Protein AF-0000000085041351 (afdb_homodimer)

Radius of gyration: 24.18 Å; Cα contacts (8 Å, |Δi|>4): 1328; chains: 2; bounding box: 59×73×58 Å

Nearest PDB structures (foldseek):
  3h41-assembly1_A  TM=7.941E-01  e=5.454E-16  Bacillus cereus ATCC 10987
  1z9z-assembly2_B  TM=6.903E-01  e=1.507E-02  Saccharomyces cerevisiae
  1k1z-assembly1_A  TM=6.028E-01  e=1.004E-02  Mus musculus
  3rnj-assembly1_A  TM=5.931E-01  e=1.195E-02  Homo sapiens
  2lnh-assembly1_B  TM=5.798E-01  e=5.090E-02  Homo sapiens

Secondary structure (DSSP, 8-state):
----------SS-EEEE--SSEEEEESSSSTTBPEEEEEETT-EEEEEEE-TTSSEEEEEESTT--EEEEEGGG--EE-HHHHHHHHHS-EEEEEEEEEEEEETTEEEEE-TT-EEESS-SSSS-SSS---EEEEEEETTS---HHHHHHHHHTTTTPBB-TT-EETTEE-HHHHHHHHHHHTT-----SHHHHTTSS-EE-GGG--TT-EEEEE-TT--EEEEEEEEETTEEEEEESEEEEEE--TTTTSTTT----SS-EEEEEE----/----------S--EEEE--SSEEEEESSSSTTBPEEEEEETT-EEEEEEE-TTSSEEEEEESTT--EEEEEGGG--EE-HHHHHHHHHS-EEEEEEEEEEEEETTEEEEE-TT-EEESS-SSTTTSSS---EEEEEEETTS---HHHHHHHHHTTTTPBB-TT-EETTEE-HHHHHHHHHHHTT-----SHHHHTTSS-EE-GGG--TT-EEEEE-TT--EEEEEEEEETTEEEEEESEEEEEE--TTTTSTTT----SS-EEEEEE----

Sequence (542 aa):
MQNETFKEWHSNPTFGICRLSLLSVYEKPVSDAGLSTQILFGELYEVVVVSDDGQWLKIEGLEFIGSGWILASQHHPLTKEAFEFFAKSPRQIVSQGIGEIKLKDATMFLLPGSQLHAGQNEIFEWEDSIKFKGNSRPFEKKANRQEIKKIGLSFLHAPYLSGGRSIFGLNGSSWINLLFKIGGIVFPNELGSLGHIEGTQDVSEIDVGDVIIFGTQSGMPFQVGLFIGEGTLLWVKEKVKFGAFDPEKWSITNNRLKNSVQLLTVKKLVGMQNETFKEWHSNPTFGICRLSLLSVYEKPVSDAGLSTQILFGELYEVVVVSDDGQWLKIEGLEFIGSGWILASQHHPLTKEAFEFFAKSPRQIVSQGIGEIKLKDATMFLLPGSQLHAGQNEIFEWEDSIKFKGNSRPFEKKANRQEIKKIGLSFLHAPYLSGGRSIFGLNGSSWINLLFKIGGIVFPNELGSLGHIEGTQDVSEIDVGDVIIFGTQSGMPFQVGLFIGEGTLLWVKEKVKFGAFDPEKWSITNNRLKNSVQLLTVKKLVG

Structure (mmCIF, N/CA/C/O backbone):
data_AF-0000000085041351-model_v1
#
loop_
_entity.id
_entity.type
_entity.pdbx_description
1 polymer 'NlpC/P60 domain-containing protein'
#
loop_
_atom_site.group_PDB
_atom_site.id
_atom_site.type_symbol
_atom_site.label_atom_id
_atom_site.label_alt_id
_atom_site.label_comp_id
_atom_site.label_asym_id
_atom_site.label_entity_id
_atom_site.label_seq_id
_atom_site.pdbx_PDB_ins_code
_atom_site.Cartn_x
_atom_site.Cartn_y
_atom_site.Cartn_z
_atom_site.occupancy
_atom_site.B_iso_or_equiv
_atom_site.auth_seq_id
_atom_site.auth_comp_id
_atom_site.auth_asym_id
_atom_site.auth_atom_id
_atom_site.pdbx_PDB_model_num
ATOM 1 N N . MET A 1 1 ? -13.711 -17.266 34.25 1 19.33 1 MET A N 1
ATOM 2 C CA . MET A 1 1 ? -13.875 -17.531 32.844 1 19.33 1 MET A CA 1
ATOM 3 C C . MET A 1 1 ? -14.898 -16.594 32.219 1 19.33 1 MET A C 1
ATOM 5 O O . MET A 1 1 ? -16.109 -16.797 32.375 1 19.33 1 MET A O 1
ATOM 9 N N . GLN A 1 2 ? -14.758 -15.305 32.219 1 23.56 2 GLN A N 1
ATOM 10 C CA . GLN A 1 2 ? -15.859 -14.359 32.062 1 23.56 2 GLN A CA 1
ATOM 11 C C . GLN A 1 2 ? -16.547 -14.523 30.719 1 23.56 2 GLN A C 1
ATOM 13 O O . GLN A 1 2 ? -15.875 -14.664 29.688 1 23.56 2 GLN A O 1
ATOM 18 N N . ASN A 1 3 ? -17.703 -14.977 30.594 1 25.69 3 ASN A N 1
ATOM 19 C CA . ASN A 1 3 ? -18.609 -15.289 29.484 1 25.69 3 ASN A CA 1
ATOM 20 C C . ASN A 1 3 ? -18.812 -14.086 28.578 1 25.69 3 ASN A C 1
ATOM 22 O O . ASN A 1 3 ? -19.547 -13.156 28.922 1 25.69 3 ASN A O 1
ATOM 26 N N . GLU A 1 4 ? -17.766 -13.469 28.156 1 29.33 4 GLU A N 1
ATOM 27 C CA . GLU A 1 4 ? -17.953 -12.227 27.391 1 29.33 4 GLU A CA 1
ATOM 28 C C . GLU A 1 4 ? -18.984 -12.398 26.281 1 29.33 4 GLU A C 1
ATOM 30 O O . GLU A 1 4 ? -18.828 -13.25 25.406 1 29.33 4 GLU A O 1
ATOM 35 N N . THR A 1 5 ? -20.172 -12.242 26.547 1 28.5 5 THR A N 1
ATOM 36 C CA . THR A 1 5 ? -21.359 -12.266 25.703 1 28.5 5 THR A CA 1
ATOM 37 C C . THR A 1 5 ? -21.141 -11.422 24.438 1 28.5 5 THR A C 1
ATOM 39 O O . THR A 1 5 ? -21.062 -10.195 24.516 1 28.5 5 THR A O 1
ATOM 42 N N . PHE A 1 6 ? -20.281 -11.82 23.594 1 32.81 6 PHE A N 1
ATOM 43 C CA . PHE A 1 6 ? -20.281 -11.141 22.297 1 32.81 6 PHE A CA 1
ATOM 44 C C . PHE A 1 6 ? -21.703 -10.945 21.797 1 32.81 6 PHE A C 1
ATOM 46 O O . PHE A 1 6 ? -22.531 -11.867 21.875 1 32.81 6 PHE A O 1
ATOM 53 N N . LYS A 1 7 ? -22.312 -9.781 21.938 1 33.16 7 LYS A N 1
ATOM 54 C CA . LYS A 1 7 ? -23.594 -9.586 21.25 1 33.16 7 LYS A CA 1
ATOM 55 C C . LYS A 1 7 ? -23.688 -10.477 20.016 1 33.16 7 LYS A C 1
ATOM 57 O O . LYS A 1 7 ? -22.781 -10.484 19.188 1 33.16 7 LYS A O 1
ATOM 62 N N . GLU A 1 8 ? -24.375 -11.508 19.938 1 33.62 8 GLU A N 1
ATOM 63 C CA . GLU A 1 8 ? -24.812 -12.406 18.859 1 33.62 8 GLU A CA 1
ATOM 64 C C . GLU A 1 8 ? -24.938 -11.664 17.547 1 33.62 8 GLU A C 1
ATOM 66 O O . GLU A 1 8 ? -25.078 -10.438 17.516 1 33.62 8 GLU A O 1
ATOM 71 N N . TRP A 1 9 ? -24.703 -12.398 16.328 1 37.12 9 TRP A N 1
ATOM 72 C CA . TRP A 1 9 ? -24.969 -12.352 14.891 1 37.12 9 TRP A CA 1
ATOM 73 C C . TRP A 1 9 ? -26.312 -11.672 14.609 1 37.12 9 TRP A C 1
ATOM 75 O O . TRP A 1 9 ? -27.359 -12.164 15.039 1 37.12 9 TRP A O 1
ATOM 85 N N . HIS A 1 10 ? -26.562 -10.633 14.867 1 38.31 10 HIS A N 1
ATOM 86 C CA . HIS A 1 10 ? -27.734 -10.203 14.109 1 38.31 10 HIS A CA 1
ATOM 87 C C . HIS A 1 10 ? -27.766 -10.852 12.734 1 38.31 10 HIS A C 1
ATOM 89 O O . HIS A 1 10 ? -26.734 -11.039 12.102 1 38.31 10 HIS A O 1
ATOM 95 N N . SER A 1 11 ? -28.703 -11.703 12.328 1 40.84 11 SER A N 1
ATOM 96 C CA . SER A 1 11 ? -29.172 -12.586 11.266 1 40.84 11 SER A CA 1
ATOM 97 C C . SER A 1 11 ? -28.781 -12.062 9.891 1 40.84 11 SER A C 1
ATOM 99 O O . SER A 1 11 ? -28.656 -12.836 8.938 1 40.84 11 SER A O 1
ATOM 101 N N . ASN A 1 12 ? -29.078 -10.875 9.398 1 49.56 12 ASN A N 1
ATOM 102 C CA . ASN A 1 12 ? -29 -10.625 7.961 1 49.56 12 ASN A CA 1
ATOM 103 C C . ASN A 1 12 ? -27.578 -10.281 7.531 1 49.56 12 ASN A C 1
ATOM 105 O O . ASN A 1 12 ? -27.016 -9.297 7.988 1 49.56 12 ASN A O 1
ATOM 109 N N . PRO A 1 13 ? -26.781 -11.266 7.137 1 60.12 13 PRO A N 1
ATOM 110 C CA . PRO A 1 13 ? -25.438 -10.984 6.617 1 60.12 13 PRO A CA 1
ATOM 111 C C . PRO A 1 13 ? -25.375 -9.656 5.863 1 60.12 13 PRO A C 1
ATOM 113 O O . PRO A 1 13 ? -26.297 -9.312 5.125 1 60.12 13 PRO A O 1
ATOM 116 N N . THR A 1 14 ? -24.578 -8.648 6.355 1 87.06 14 THR A N 1
ATOM 117 C CA . THR A 1 14 ? -24.344 -7.457 5.551 1 87.06 14 THR A CA 1
ATOM 118 C C . THR A 1 14 ? -23.234 -7.703 4.531 1 87.06 14 THR A C 1
ATOM 120 O O . THR A 1 14 ? -22.344 -8.531 4.754 1 87.06 14 THR A O 1
ATOM 123 N N . PHE A 1 15 ? -23.5 -7.402 3.33 1 96.25 15 PHE A N 1
ATOM 124 C CA . PHE A 1 15 ? -22.641 -7.52 2.16 1 96.25 15 PHE A CA 1
ATOM 125 C C . PHE A 1 15 ? -21.922 -6.203 1.88 1 96.25 15 PHE A C 1
ATOM 127 O O . PHE A 1 15 ? -22.422 -5.133 2.236 1 96.25 15 PHE A O 1
ATOM 134 N N . GLY A 1 16 ? -20.688 -6.418 1.438 1 96.38 16 GLY A N 1
ATOM 135 C CA . GLY A 1 16 ? -19.938 -5.207 1.138 1 96.38 16 GLY A CA 1
ATOM 136 C C . GLY A 1 16 ? -19.125 -5.309 -0.132 1 96.38 16 GLY A C 1
ATOM 137 O O . GLY A 1 16 ? -18.922 -6.402 -0.659 1 96.38 16 GLY A O 1
ATOM 138 N N . ILE A 1 17 ? -18.766 -4.176 -0.676 1 96.31 17 ILE A N 1
ATOM 139 C CA . ILE A 1 17 ? -17.859 -4.012 -1.801 1 96.31 17 ILE A CA 1
ATOM 140 C C . ILE A 1 17 ? -16.766 -2.994 -1.444 1 96.31 17 ILE A C 1
ATOM 142 O O . ILE A 1 17 ? -17.031 -2.021 -0.735 1 96.31 17 ILE A O 1
ATOM 146 N N . CYS A 1 18 ? -15.594 -3.264 -1.845 1 96.56 18 CYS A N 1
ATOM 147 C CA . CYS A 1 18 ? -14.523 -2.314 -1.563 1 96.56 18 CYS A CA 1
ATOM 148 C C . CYS A 1 18 ? -14.562 -1.14 -2.533 1 96.56 18 CYS A C 1
ATOM 150 O O . CYS A 1 18 ? -14.422 -1.323 -3.744 1 96.56 18 CYS A O 1
ATOM 152 N N . ARG A 1 19 ? -14.672 0.044 -2.01 1 92.88 19 ARG A N 1
ATOM 153 C CA . ARG A 1 19 ? -14.68 1.258 -2.82 1 92.88 19 ARG A CA 1
ATOM 154 C C . ARG A 1 19 ? -13.492 2.15 -2.475 1 92.88 19 ARG A C 1
ATOM 156 O O . ARG A 1 19 ? -13.516 3.355 -2.727 1 92.88 19 ARG A O 1
ATOM 163 N N . LEU A 1 20 ? -12.523 1.606 -1.874 1 94.62 20 LEU A N 1
ATOM 164 C CA . LEU A 1 20 ? -11.203 2.188 -1.669 1 94.62 20 LEU A CA 1
ATOM 165 C C . LEU A 1 20 ? -10.18 1.554 -2.604 1 94.62 20 LEU A C 1
ATOM 167 O O . LEU A 1 20 ? -10.398 0.456 -3.121 1 94.62 20 LEU A O 1
ATOM 171 N N . SER A 1 21 ? -9.102 2.291 -2.844 1 96 21 SER A N 1
ATOM 172 C CA . SER A 1 21 ? -8.055 1.699 -3.67 1 96 21 SER A CA 1
ATOM 173 C C . SER A 1 21 ? -7.543 0.397 -3.062 1 96 21 SER A C 1
ATOM 175 O O . SER A 1 21 ? -7.227 -0.547 -3.787 1 96 21 SER A O 1
ATOM 177 N 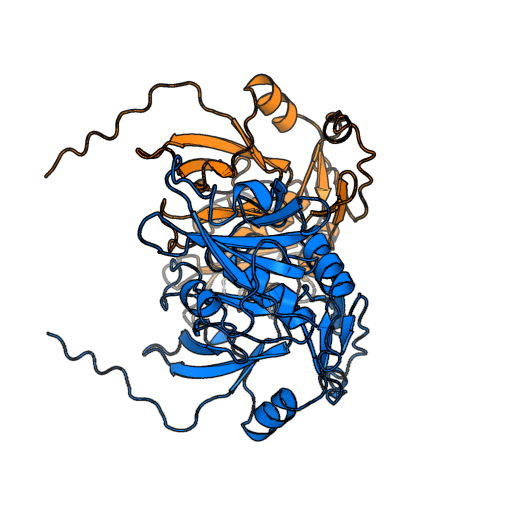N . LEU A 1 22 ? -7.438 0.391 -1.791 1 97.94 22 LEU A N 1
ATOM 178 C CA . LEU A 1 22 ? -6.906 -0.722 -1.011 1 97.94 22 LEU A CA 1
ATOM 179 C C . LEU A 1 22 ? -7.469 -0.71 0.406 1 97.94 22 LEU A C 1
ATOM 181 O O . LEU A 1 22 ? -7.383 0.302 1.104 1 97.94 22 LEU A O 1
ATOM 185 N N . LEU A 1 23 ? -8.102 -1.786 0.775 1 97.75 23 LEU A N 1
ATOM 186 C CA . LEU A 1 23 ? -8.672 -1.919 2.111 1 97.75 23 LEU A CA 1
ATOM 187 C C . LEU A 1 23 ? -7.883 -2.934 2.938 1 97.75 23 LEU A C 1
ATOM 189 O O . LEU A 1 23 ? -7.793 -4.105 2.564 1 97.75 23 LEU A O 1
ATOM 193 N N . SER A 1 24 ? -7.32 -2.492 4.035 1 97.19 24 SER A N 1
ATOM 194 C CA . SER A 1 24 ? -6.555 -3.369 4.914 1 97.19 24 SER A CA 1
ATOM 195 C C . SER A 1 24 ? -7.473 -4.211 5.797 1 97.19 24 SER A C 1
ATOM 197 O O . SER A 1 24 ? -8.438 -3.697 6.363 1 97.19 24 SER A O 1
ATOM 199 N N . VAL A 1 25 ? -7.195 -5.48 5.871 1 97.81 25 VAL A N 1
ATOM 200 C CA . VAL A 1 25 ? -7.918 -6.43 6.711 1 97.81 25 VAL A CA 1
ATOM 201 C C . VAL A 1 25 ? -6.996 -6.949 7.812 1 97.81 25 VAL A C 1
ATOM 203 O O . VAL A 1 25 ? -5.938 -7.512 7.531 1 97.81 25 VAL A O 1
ATOM 206 N N . TYR A 1 26 ? -7.461 -6.797 9.023 1 97.62 26 TYR A N 1
ATOM 207 C CA . TYR A 1 26 ? -6.57 -7.043 10.148 1 97.62 26 TYR A CA 1
ATOM 208 C C . TYR A 1 26 ? -6.852 -8.398 10.781 1 97.62 26 TYR A C 1
ATOM 210 O O . TYR A 1 26 ? -7.973 -8.914 10.703 1 97.62 26 TYR A O 1
ATOM 218 N N . GLU A 1 27 ? -5.824 -8.984 11.445 1 97.31 27 GLU A N 1
ATOM 219 C CA . GLU A 1 27 ? -5.941 -10.273 12.133 1 97.31 27 GLU A CA 1
ATOM 220 C C . GLU A 1 27 ? -6.844 -10.164 13.352 1 97.31 27 GLU A C 1
ATOM 222 O O . GLU A 1 27 ? -7.504 -11.133 13.734 1 97.31 27 GLU A O 1
ATOM 227 N N . LYS A 1 28 ? -6.805 -9.031 14.008 1 97.12 28 LYS A N 1
ATOM 228 C CA . LYS A 1 28 ? -7.582 -8.742 15.203 1 97.12 28 LYS A CA 1
ATOM 229 C C . LYS A 1 28 ? -8.227 -7.359 15.125 1 97.12 28 LYS A C 1
ATOM 231 O O . LYS A 1 28 ? -7.75 -6.492 14.383 1 97.12 28 LYS A O 1
ATOM 236 N N . PRO A 1 29 ? -9.281 -7.195 15.828 1 96.5 29 PRO A N 1
ATOM 237 C CA . PRO A 1 29 ? -9.984 -5.914 15.781 1 96.5 29 PRO A CA 1
ATOM 238 C C . PRO A 1 29 ? -9.344 -4.859 16.688 1 96.5 29 PRO A C 1
ATOM 240 O O . PRO A 1 29 ? -10.016 -4.312 17.562 1 96.5 29 PRO A O 1
ATOM 243 N N . VAL A 1 30 ? -8.039 -4.629 16.453 1 93.69 30 VAL A N 1
ATOM 244 C CA . VAL A 1 30 ? -7.293 -3.617 17.188 1 93.69 30 VAL A CA 1
ATOM 245 C C . VAL A 1 30 ? -6.355 -2.877 16.234 1 93.69 30 VAL A C 1
ATOM 247 O O . VAL A 1 30 ? -5.965 -3.412 15.195 1 93.69 30 VAL A O 1
ATOM 250 N N . SER A 1 31 ? -5.996 -1.685 16.609 1 84.25 31 SER A N 1
ATOM 251 C CA . SER A 1 31 ? -5.258 -0.784 15.734 1 84.25 31 SER A CA 1
ATOM 252 C C . SER A 1 31 ? -3.84 -1.289 15.492 1 84.25 31 SER A C 1
ATOM 254 O O . SER A 1 31 ? -3.229 -0.973 14.469 1 84.25 31 SER A O 1
ATOM 256 N N . ASP A 1 32 ? -3.252 -2.041 16.312 1 88.81 32 ASP A N 1
ATOM 257 C CA . ASP A 1 32 ? -1.861 -2.457 16.172 1 88.81 32 ASP A CA 1
ATOM 258 C C . ASP A 1 32 ? -1.767 -3.904 15.695 1 88.81 32 ASP A C 1
ATOM 260 O O . ASP A 1 32 ? -0.707 -4.527 15.789 1 88.81 32 ASP A O 1
ATOM 264 N N . ALA A 1 33 ? -2.842 -4.434 15.18 1 94.69 33 ALA A N 1
ATOM 265 C CA . ALA A 1 33 ? -2.852 -5.793 14.648 1 94.69 33 ALA A CA 1
ATOM 266 C C . ALA A 1 33 ? -2.195 -5.844 13.266 1 94.69 33 ALA A C 1
ATOM 268 O O . ALA A 1 33 ? -2.246 -4.871 12.516 1 94.69 33 ALA A O 1
ATOM 269 N N . GLY A 1 34 ? -1.558 -7.004 13.039 1 96 34 GLY A N 1
ATOM 270 C CA . GLY A 1 34 ? -1.038 -7.242 11.703 1 96 34 GLY A CA 1
ATOM 271 C C . GLY A 1 34 ? -2.127 -7.441 10.664 1 96 34 GLY A C 1
ATOM 272 O O . GLY A 1 34 ? -3.303 -7.574 11.016 1 96 34 GLY A O 1
ATOM 273 N N . LEU A 1 35 ? -1.731 -7.438 9.43 1 96.19 35 LEU A N 1
ATOM 274 C CA . LEU A 1 35 ? -2.646 -7.664 8.312 1 96.19 35 LEU A CA 1
ATOM 275 C C . LEU A 1 35 ? -2.932 -9.148 8.133 1 96.19 35 LEU A C 1
ATOM 277 O O . LEU A 1 35 ? -2.025 -9.977 8.25 1 96.19 35 LEU A O 1
ATOM 281 N N . SER A 1 36 ? -4.172 -9.469 7.922 1 96.31 36 SER A N 1
ATOM 282 C CA . SER A 1 36 ? -4.547 -10.805 7.488 1 96.31 36 SER A CA 1
ATOM 283 C C . SER A 1 36 ? -4.566 -10.914 5.969 1 96.31 36 SER A C 1
ATOM 285 O O . SER A 1 36 ? -4.156 -11.93 5.406 1 96.31 36 SER A O 1
ATOM 287 N N . THR A 1 37 ? -5.016 -9.938 5.352 1 96.88 37 THR A N 1
ATOM 288 C CA . THR A 1 37 ? -5.086 -9.797 3.9 1 96.88 37 THR A CA 1
ATOM 289 C C . THR A 1 37 ? -5.402 -8.359 3.512 1 96.88 37 THR A C 1
ATOM 291 O O . THR A 1 37 ? -5.375 -7.461 4.355 1 96.88 37 THR A O 1
ATOM 294 N N . GLN A 1 38 ? -5.633 -8.094 2.279 1 97.81 38 GLN A N 1
ATOM 295 C CA . GLN A 1 38 ? -6.105 -6.816 1.765 1 97.81 38 GLN A CA 1
ATOM 296 C C . GLN A 1 38 ? -7.133 -7.012 0.653 1 97.81 38 GLN A C 1
ATOM 298 O O . GLN A 1 38 ? -7.098 -8.016 -0.061 1 97.81 38 GLN A O 1
ATOM 303 N N . ILE A 1 39 ? -8.047 -6.082 0.596 1 98.19 39 ILE A N 1
ATOM 304 C CA . ILE A 1 39 ? -9.109 -6.133 -0.403 1 98.19 39 ILE A CA 1
ATOM 305 C C . ILE A 1 39 ? -8.93 -4.988 -1.399 1 98.19 39 ILE A C 1
ATOM 307 O O . ILE A 1 39 ? -8.719 -3.84 -1.004 1 98.19 39 ILE A O 1
ATOM 311 N N . LEU A 1 40 ? -8.945 -5.348 -2.668 1 98 40 LEU A N 1
ATOM 312 C CA . LEU A 1 40 ? -8.75 -4.371 -3.732 1 98 40 LEU A CA 1
ATOM 313 C C . LEU A 1 40 ? -10.086 -3.805 -4.199 1 98 40 LEU A C 1
ATOM 315 O O . LEU A 1 40 ? -11.133 -4.398 -3.955 1 98 40 LEU A O 1
ATOM 319 N N . PHE A 1 41 ? -10.016 -2.637 -4.852 1 96.19 41 PHE A N 1
ATOM 320 C CA . PHE A 1 41 ? -11.203 -1.95 -5.355 1 96.19 41 PHE A CA 1
ATOM 321 C C . PHE A 1 41 ? -12.094 -2.91 -6.133 1 96.19 41 PHE A C 1
ATOM 323 O O . PHE A 1 41 ? -11.617 -3.637 -7.008 1 96.19 41 PHE A O 1
ATOM 330 N N . GLY A 1 42 ? -13.398 -2.957 -5.832 1 95.62 42 GLY A N 1
ATOM 331 C CA . GLY A 1 42 ? -14.383 -3.723 -6.578 1 95.62 42 GLY A CA 1
ATOM 332 C C . GLY A 1 42 ? -14.57 -5.129 -6.047 1 95.62 42 GLY A C 1
ATOM 333 O O . GLY A 1 42 ? -15.492 -5.84 -6.461 1 95.62 42 GLY A O 1
ATOM 334 N N . GLU A 1 43 ? -13.703 -5.586 -5.188 1 97.25 43 GLU A N 1
ATOM 335 C CA . GLU A 1 43 ? -13.836 -6.934 -4.637 1 97.25 43 GLU A CA 1
ATOM 336 C C . GLU A 1 43 ? -14.93 -6.996 -3.582 1 97.25 43 GLU A C 1
ATOM 338 O O . GLU A 1 43 ? -15.227 -5.996 -2.92 1 97.25 43 GLU A O 1
ATOM 343 N N . LEU A 1 44 ? -15.523 -8.102 -3.438 1 97.31 44 LEU A N 1
ATOM 344 C CA . LEU A 1 44 ? -16.719 -8.289 -2.619 1 97.31 44 LEU A CA 1
ATOM 345 C C . LEU A 1 44 ? -16.391 -9.086 -1.361 1 97.31 44 LEU A C 1
ATOM 347 O O . LEU A 1 44 ? -15.477 -9.914 -1.364 1 97.31 44 LEU A O 1
ATOM 351 N N . TYR A 1 45 ? -17.125 -8.836 -0.343 1 97.88 45 TYR A N 1
ATOM 352 C CA . TYR A 1 45 ? -16.969 -9.57 0.904 1 97.88 45 TYR A CA 1
ATOM 353 C C . TYR A 1 45 ? -18.281 -9.625 1.674 1 97.88 45 TYR A C 1
ATOM 355 O O . TYR A 1 45 ? -19.203 -8.844 1.408 1 97.88 45 TYR A O 1
ATOM 363 N N . GLU A 1 46 ? -18.375 -10.555 2.564 1 97.75 46 GLU A N 1
ATOM 364 C CA . GLU A 1 46 ? -19.484 -10.672 3.5 1 97.75 46 GLU A CA 1
ATOM 365 C C . GLU A 1 46 ? -19.062 -10.289 4.914 1 97.75 46 GLU A C 1
ATOM 367 O O . GLU A 1 46 ? -17.953 -10.594 5.34 1 97.75 46 GLU A O 1
ATOM 372 N N . VAL A 1 47 ? -19.922 -9.578 5.555 1 97.75 47 VAL A N 1
ATOM 373 C CA . VAL A 1 47 ? -19.703 -9.281 6.965 1 97.75 47 VAL A CA 1
ATOM 374 C C . VAL A 1 47 ? -20.297 -10.391 7.828 1 97.75 47 VAL A C 1
ATOM 376 O O . VAL A 1 47 ? -21.484 -10.695 7.734 1 97.75 47 VAL A O 1
ATOM 379 N N . VAL A 1 48 ? -19.484 -10.938 8.766 1 96.56 48 VAL A N 1
ATOM 380 C CA . VAL A 1 48 ? -19.953 -12.125 9.492 1 96.56 48 VAL A CA 1
ATOM 381 C C . VAL A 1 48 ? -20.062 -11.812 10.984 1 96.56 48 VAL A C 1
ATOM 383 O O . VAL A 1 48 ? -20.812 -12.469 11.711 1 96.56 48 VAL A O 1
ATOM 386 N N . VAL A 1 49 ? -19.266 -10.883 11.477 1 95.69 49 VAL A N 1
ATOM 387 C CA . VAL A 1 49 ? -19.297 -10.492 12.883 1 95.69 49 VAL A CA 1
ATOM 388 C C . VAL A 1 49 ? -19.172 -8.969 13 1 95.69 49 VAL A C 1
ATOM 390 O O . VAL A 1 49 ? -18.453 -8.344 12.227 1 95.69 49 VAL A O 1
ATOM 393 N N . VAL A 1 50 ? -19.875 -8.367 13.875 1 95.56 50 VAL A N 1
ATOM 394 C CA . VAL A 1 50 ? -19.672 -6.988 14.305 1 95.56 50 VAL A CA 1
ATOM 395 C C . VAL A 1 50 ? -19.109 -6.965 15.727 1 95.56 50 VAL A C 1
ATOM 397 O O . VAL A 1 50 ? -19.625 -7.66 16.609 1 95.56 50 VAL A O 1
ATOM 400 N N . SER A 1 51 ? -18.078 -6.219 15.859 1 95.38 51 SER A N 1
ATOM 401 C CA . SER A 1 51 ? -17.5 -6.129 17.203 1 95.38 51 SER A CA 1
ATOM 402 C C . SER A 1 51 ? -18.484 -5.496 18.172 1 95.38 51 SER A C 1
ATOM 404 O O . SER A 1 51 ? -19.406 -4.789 17.766 1 95.38 51 SER A O 1
ATOM 406 N N . ASP A 1 52 ? -18.234 -5.695 19.469 1 94.19 52 ASP A N 1
ATOM 407 C CA . ASP A 1 52 ? -19.141 -5.211 20.516 1 94.19 52 ASP A CA 1
ATOM 408 C C . ASP A 1 52 ? -19.281 -3.693 20.453 1 94.19 52 ASP A C 1
ATOM 410 O O . ASP A 1 52 ? -20.375 -3.156 20.641 1 94.19 52 ASP A O 1
ATOM 414 N N . ASP A 1 53 ? -18.203 -3.021 20.203 1 93.38 53 ASP A N 1
ATOM 415 C CA . ASP A 1 53 ? -18.219 -1.562 20.203 1 93.38 53 ASP A CA 1
ATOM 416 C C . ASP A 1 53 ? -18.656 -1.018 18.844 1 93.38 53 ASP A C 1
ATOM 418 O O . ASP A 1 53 ? -18.75 0.198 18.656 1 93.38 53 ASP A O 1
ATOM 422 N N . GLY A 1 54 ? -18.859 -1.873 17.906 1 94 54 GLY A N 1
ATOM 423 C CA . GLY A 1 54 ? -19.359 -1.491 16.594 1 94 54 GLY A CA 1
ATOM 424 C C . GLY A 1 54 ? -18.312 -0.86 15.703 1 94 54 GLY A C 1
ATOM 425 O O . GLY A 1 54 ? -18.609 -0.411 14.594 1 94 54 GLY A O 1
ATOM 426 N N . GLN A 1 55 ? -17.094 -0.886 16.125 1 94.81 55 GLN A N 1
ATOM 427 C CA . GLN A 1 55 ? -16.031 -0.17 15.406 1 94.81 55 GLN A CA 1
ATOM 428 C C . GLN A 1 55 ? -15.367 -1.068 14.367 1 94.81 55 GLN A C 1
ATOM 430 O O . GLN A 1 55 ? -14.648 -0.584 13.492 1 94.81 55 GLN A O 1
ATOM 435 N N . TRP A 1 56 ? -15.617 -2.391 14.562 1 96.81 56 TRP A N 1
ATOM 436 C CA . TRP A 1 56 ? -14.945 -3.348 13.688 1 96.81 56 TRP A CA 1
ATOM 437 C C . TRP A 1 56 ? -15.938 -4.344 13.109 1 96.81 56 TRP A C 1
ATOM 439 O O . TRP A 1 56 ? -16.938 -4.68 13.742 1 96.81 56 TRP A O 1
ATOM 449 N N . LEU A 1 57 ? -15.648 -4.785 11.898 1 97.69 57 LEU A N 1
ATOM 450 C CA . LEU A 1 57 ? -16.406 -5.832 11.219 1 97.69 57 LEU A CA 1
ATOM 451 C C . LEU A 1 57 ? -15.484 -6.988 10.82 1 97.69 57 LEU A C 1
ATOM 453 O O . LEU A 1 57 ? -14.43 -6.766 10.227 1 97.69 57 LEU A O 1
ATOM 457 N N . LYS A 1 58 ? -15.82 -8.148 11.18 1 98.12 58 LYS A N 1
ATOM 458 C CA . LYS A 1 58 ? -15.148 -9.312 10.602 1 98.12 58 LYS A CA 1
ATOM 459 C C . LYS A 1 58 ? -15.734 -9.672 9.242 1 98.12 58 LYS A C 1
ATOM 461 O O . LYS A 1 58 ? -16.953 -9.828 9.109 1 98.12 58 LYS A O 1
ATOM 466 N N . ILE A 1 59 ? -14.875 -9.812 8.281 1 98.12 59 ILE A N 1
ATOM 467 C CA . ILE A 1 59 ? -15.383 -10.055 6.934 1 98.12 59 ILE A CA 1
ATOM 468 C C . ILE A 1 59 ? -14.781 -11.336 6.375 1 98.12 59 ILE A C 1
ATOM 470 O O . ILE A 1 59 ? -13.742 -11.805 6.855 1 98.12 59 ILE A O 1
ATOM 474 N N . GLU A 1 60 ? -15.438 -11.922 5.453 1 97.38 60 GLU A N 1
ATOM 475 C CA . GLU A 1 60 ? -14.969 -13 4.59 1 97.38 60 GLU A CA 1
ATOM 476 C C . GLU A 1 60 ? -15.016 -12.594 3.121 1 97.38 60 GLU A C 1
ATOM 478 O O . GLU A 1 60 ? -16.094 -12.398 2.561 1 97.38 60 GLU A O 1
ATOM 483 N N . GLY A 1 61 ? -13.867 -12.5 2.561 1 96.94 61 GLY A N 1
ATOM 484 C CA . GLY A 1 61 ? -13.805 -12.109 1.16 1 96.94 61 GLY A CA 1
ATOM 485 C C . GLY A 1 61 ? -14.281 -13.195 0.214 1 96.94 61 GLY A C 1
ATOM 486 O O . GLY A 1 61 ? -14.133 -14.391 0.504 1 96.94 61 GLY A O 1
ATOM 487 N N . LEU A 1 62 ? -14.766 -12.789 -0.904 1 96.19 62 LEU A N 1
ATOM 488 C CA . LEU A 1 62 ? -15.117 -13.75 -1.948 1 96.19 62 LEU A CA 1
ATOM 489 C C . LEU A 1 62 ? -13.875 -14.18 -2.725 1 96.19 62 LEU A C 1
ATOM 491 O O . LEU A 1 62 ? -12.836 -13.523 -2.66 1 96.19 62 LEU A O 1
ATOM 495 N N . GLU A 1 63 ? -13.977 -15.359 -3.371 1 94.44 63 GLU A N 1
ATOM 496 C CA . GLU A 1 63 ? -12.961 -15.852 -4.293 1 94.44 63 GLU A CA 1
ATOM 497 C C . GLU A 1 63 ? -11.617 -16.016 -3.59 1 94.44 63 GLU A C 1
ATOM 499 O O . GLU A 1 63 ? -10.57 -15.664 -4.145 1 94.44 63 GLU A O 1
ATOM 504 N N . PHE A 1 64 ? -11.609 -16.344 -2.332 1 94.5 64 PHE A N 1
ATOM 505 C CA . PHE A 1 64 ? -10.461 -16.781 -1.544 1 94.5 64 PHE A CA 1
ATOM 506 C C . PHE A 1 64 ? -9.531 -15.602 -1.244 1 94.5 64 PHE A C 1
ATOM 508 O O . PHE A 1 64 ? -8.312 -15.773 -1.207 1 94.5 64 PHE A O 1
ATOM 515 N N . ILE A 1 65 ? -10.094 -14.414 -1.107 1 94.25 65 ILE A N 1
ATOM 516 C CA . ILE A 1 65 ? -9.289 -13.234 -0.822 1 94.25 65 ILE A CA 1
ATOM 517 C C . ILE A 1 65 ? -8.797 -13.281 0.624 1 94.25 65 ILE A C 1
ATOM 519 O O . ILE A 1 65 ? -7.82 -12.617 0.977 1 94.25 65 ILE A O 1
ATOM 523 N N . GLY A 1 66 ? -9.523 -14.023 1.483 1 95.12 66 GLY A N 1
ATOM 524 C CA . GLY A 1 66 ? -9.156 -14.102 2.889 1 95.12 66 GLY A CA 1
ATOM 525 C C . GLY A 1 66 ? -10.203 -13.5 3.811 1 95.12 66 GLY A C 1
ATOM 526 O O . GLY A 1 66 ? -11.281 -13.109 3.363 1 95.12 66 GLY A O 1
ATOM 527 N N . SER A 1 67 ? -9.906 -13.547 5.098 1 97.06 67 SER A N 1
ATOM 528 C CA . SER A 1 67 ? -10.82 -13.062 6.125 1 97.06 67 SER A CA 1
ATOM 529 C C . SER A 1 67 ? -10.078 -12.273 7.199 1 97.06 67 SER A C 1
ATOM 531 O O . SER A 1 67 ? -8.852 -12.352 7.297 1 97.06 67 SER A O 1
ATOM 533 N N . GLY A 1 68 ? -10.828 -11.531 7.875 1 98 68 GLY A N 1
ATOM 534 C CA . GLY A 1 68 ? -10.281 -10.734 8.961 1 98 68 GLY A CA 1
ATOM 535 C C . GLY A 1 68 ? -11.156 -9.562 9.352 1 98 68 GLY A C 1
ATOM 536 O O . GLY A 1 68 ? -12.375 -9.594 9.133 1 98 68 GLY A O 1
ATOM 537 N N . TRP A 1 69 ? -10.539 -8.602 9.969 1 98.06 69 TRP A N 1
ATOM 538 C CA . TRP A 1 69 ? -11.289 -7.48 10.531 1 98.06 69 TRP A CA 1
ATOM 539 C C . TRP A 1 69 ? -11.016 -6.195 9.766 1 98.06 69 TRP A C 1
ATOM 541 O O . TRP A 1 69 ? -9.867 -5.91 9.414 1 98.06 69 TRP A O 1
ATOM 551 N N . ILE A 1 70 ? -12.047 -5.461 9.5 1 97.56 70 ILE A N 1
ATOM 552 C CA . ILE A 1 70 ? -11.898 -4.125 8.93 1 97.56 70 ILE A CA 1
ATOM 553 C C . ILE A 1 70 ? -12.555 -3.096 9.852 1 97.56 70 ILE A C 1
ATOM 555 O O . ILE A 1 70 ? -13.391 -3.445 10.688 1 97.56 70 ILE A O 1
ATOM 559 N N . LEU A 1 71 ? -12.078 -1.868 9.711 1 96.12 71 LEU A N 1
ATOM 560 C CA . LEU A 1 71 ? -12.805 -0.795 10.383 1 96.12 71 LEU A CA 1
ATOM 561 C C . LEU A 1 71 ? -14.219 -0.655 9.82 1 96.12 71 LEU A C 1
ATOM 563 O O . LEU A 1 71 ? -14.398 -0.601 8.602 1 96.12 71 LEU A O 1
ATOM 567 N N . ALA A 1 72 ? -15.219 -0.551 10.703 1 95.94 72 ALA A N 1
ATOM 568 C CA . ALA A 1 72 ? -16.609 -0.425 10.289 1 95.94 72 ALA A CA 1
ATOM 569 C C . ALA A 1 72 ? -16.812 0.811 9.414 1 95.94 72 ALA A C 1
ATOM 571 O O . ALA A 1 72 ? -17.625 0.797 8.484 1 95.94 72 ALA A O 1
ATOM 572 N N . SER A 1 73 ? -16.094 1.841 9.68 1 93.62 73 SER A N 1
ATOM 573 C CA . SER A 1 73 ? -16.219 3.104 8.961 1 93.62 73 SER A CA 1
ATOM 574 C C . SER A 1 73 ? -15.781 2.965 7.508 1 93.62 73 SER A C 1
ATOM 576 O O . SER A 1 73 ? -16.109 3.801 6.668 1 93.62 73 SER A O 1
ATOM 578 N N . GLN A 1 74 ? -15.07 1.925 7.168 1 95.56 74 GLN A N 1
ATOM 579 C CA . GLN A 1 74 ? -14.555 1.753 5.816 1 95.56 74 GLN A CA 1
ATOM 580 C C . GLN A 1 74 ? -15.406 0.774 5.02 1 95.56 74 GLN A C 1
ATOM 582 O O . GLN A 1 74 ? -15.117 0.499 3.852 1 95.56 74 GLN A O 1
ATOM 587 N N . HIS A 1 75 ? -16.438 0.29 5.617 1 95.94 75 HIS A N 1
ATOM 588 C CA . HIS A 1 75 ? -17.359 -0.645 4.996 1 95.94 75 HIS A CA 1
ATOM 589 C C . HIS A 1 75 ? -18.281 0.068 4.016 1 95.94 75 HIS A C 1
ATOM 591 O O . HIS A 1 75 ? -18.797 1.152 4.312 1 95.94 75 HIS A O 1
ATOM 597 N N . HIS A 1 76 ? -18.406 -0.455 2.828 1 93.88 76 HIS A N 1
ATOM 598 C CA . HIS A 1 76 ? -19.406 -0.005 1.872 1 93.88 76 HIS A CA 1
ATOM 599 C C . HIS A 1 76 ? -20.516 -1.046 1.699 1 93.88 76 HIS A C 1
ATOM 601 O O . HIS A 1 76 ? -20.328 -2.035 0.984 1 93.88 76 HIS A O 1
ATOM 607 N N . PRO A 1 77 ? -21.625 -0.792 2.252 1 94.19 77 PRO A N 1
ATOM 608 C CA . PRO A 1 77 ? -22.672 -1.809 2.293 1 94.19 77 PRO A CA 1
ATOM 609 C C . PRO A 1 77 ? -23.344 -2.012 0.941 1 94.19 77 PRO A C 1
ATOM 611 O O . PRO A 1 77 ? -23.484 -1.062 0.166 1 94.19 77 PRO A O 1
ATOM 614 N N . LEU A 1 78 ? -23.703 -3.236 0.693 1 93.81 78 LEU A N 1
ATOM 615 C CA . LEU A 1 78 ? -24.547 -3.637 -0.434 1 93.81 78 LEU A CA 1
ATOM 616 C C . LEU A 1 78 ? -25.781 -4.387 0.045 1 93.81 78 LEU A C 1
ATOM 618 O O . LEU A 1 78 ? -25.734 -5.09 1.056 1 93.81 78 LEU A O 1
ATOM 622 N N . THR A 1 79 ? -26.844 -4.227 -0.679 1 93.06 79 THR A N 1
ATOM 623 C CA . THR A 1 79 ? -27.953 -5.152 -0.51 1 93.06 79 THR A CA 1
ATOM 624 C C . THR A 1 79 ? -27.578 -6.543 -1.017 1 93.06 79 THR A C 1
ATOM 626 O O . THR A 1 79 ? -26.625 -6.699 -1.775 1 93.06 79 THR A O 1
ATOM 629 N N . LYS A 1 80 ? -28.281 -7.516 -0.556 1 93.56 80 LYS A N 1
ATOM 630 C CA . LYS A 1 80 ? -28.047 -8.875 -1.039 1 93.56 80 LYS A CA 1
ATOM 631 C C . LYS A 1 80 ? -28.188 -8.945 -2.557 1 93.56 80 LYS A C 1
ATOM 633 O O . LYS A 1 80 ? -27.391 -9.602 -3.227 1 93.56 80 LYS A O 1
ATOM 638 N N . GLU A 1 81 ? -29.219 -8.281 -3.098 1 93 81 GLU A N 1
ATOM 639 C CA . GLU A 1 81 ? -29.469 -8.289 -4.535 1 93 81 GLU A CA 1
ATOM 640 C C . GLU A 1 81 ? -28.297 -7.672 -5.301 1 93 81 GLU A C 1
ATOM 642 O O . GLU A 1 81 ? -27.844 -8.227 -6.309 1 93 81 GLU A O 1
ATOM 647 N N . ALA A 1 82 ? -27.812 -6.543 -4.832 1 91.31 82 ALA A N 1
ATOM 648 C CA . ALA A 1 82 ? -26.688 -5.887 -5.473 1 91.31 82 ALA A CA 1
ATOM 649 C C . ALA A 1 82 ? -25.422 -6.754 -5.387 1 91.31 82 ALA A C 1
ATOM 651 O O . ALA A 1 82 ? -24.672 -6.859 -6.355 1 91.31 82 ALA A O 1
ATOM 652 N N . PHE A 1 83 ? -25.25 -7.355 -4.223 1 94.12 83 PHE A N 1
ATOM 653 C CA . PHE A 1 83 ? -24.094 -8.227 -3.996 1 94.12 83 PHE A CA 1
ATOM 654 C C . PHE A 1 83 ? -24.094 -9.383 -4.98 1 94.12 83 PHE A C 1
ATOM 656 O O . PHE A 1 83 ? -23.078 -9.656 -5.633 1 94.12 83 PHE A O 1
ATOM 663 N N . GLU A 1 84 ? -25.203 -10.062 -5.117 1 94.38 84 GLU A N 1
ATOM 664 C CA . GLU A 1 84 ? -25.328 -11.188 -6.043 1 94.38 84 GLU A CA 1
ATOM 665 C C . GLU A 1 84 ? -25.156 -10.734 -7.488 1 94.38 84 GLU A C 1
ATOM 667 O O . GLU A 1 84 ? -24.562 -11.453 -8.305 1 94.38 84 GLU A O 1
ATOM 672 N N . PHE A 1 85 ? -25.688 -9.578 -7.762 1 91.56 85 PHE A N 1
ATOM 673 C CA . PHE A 1 85 ? -25.547 -9.023 -9.102 1 91.56 85 PHE A CA 1
ATOM 674 C C . PHE A 1 85 ? -24.078 -8.812 -9.438 1 91.56 85 PHE A C 1
ATOM 676 O O . PHE A 1 85 ? -23.594 -9.281 -10.477 1 91.56 85 PHE A O 1
ATOM 683 N N . PHE A 1 86 ? -23.312 -8.141 -8.539 1 92.25 86 PHE A N 1
ATOM 684 C CA . PHE A 1 86 ? -21.906 -7.871 -8.766 1 92.25 86 PHE A CA 1
ATOM 685 C C . PHE A 1 86 ? -21.109 -9.172 -8.844 1 92.25 86 PHE A C 1
ATOM 687 O O . PHE A 1 86 ? -20.172 -9.289 -9.633 1 92.25 86 PHE A O 1
ATOM 694 N N . ALA A 1 87 ? -21.453 -10.117 -8.039 1 93.06 87 ALA A N 1
ATOM 695 C CA . ALA A 1 87 ? -20.75 -11.391 -7.973 1 93.06 87 ALA A CA 1
ATOM 696 C C . ALA A 1 87 ? -20.859 -12.156 -9.289 1 93.06 87 ALA A C 1
ATOM 698 O O . ALA A 1 87 ? -19.969 -12.93 -9.648 1 93.06 87 ALA A O 1
ATOM 699 N N . LYS A 1 88 ? -21.922 -11.93 -10.031 1 92.12 88 LYS A N 1
ATOM 700 C CA . LYS A 1 88 ? -22.203 -12.703 -11.234 1 92.12 88 LYS A CA 1
ATOM 701 C C . LYS A 1 88 ? -21.922 -11.875 -12.492 1 92.12 88 LYS A C 1
ATOM 703 O O . LYS A 1 88 ? -21.844 -12.422 -13.594 1 92.12 88 LYS A O 1
ATOM 708 N N . SER A 1 89 ? -21.75 -10.586 -12.312 1 90.38 89 SER A N 1
ATOM 709 C CA . SER A 1 89 ? -21.594 -9.695 -13.453 1 90.38 89 SER A CA 1
ATOM 710 C C . SER A 1 89 ? -20.203 -9.82 -14.062 1 90.38 89 SER A C 1
ATOM 712 O O . SER A 1 89 ? -19.219 -10.016 -13.344 1 90.38 89 SER A O 1
ATOM 714 N N . PRO A 1 90 ? -20.219 -9.711 -15.422 1 91 90 PRO A N 1
ATOM 715 C CA . PRO A 1 90 ? -18.875 -9.586 -16.031 1 91 90 PRO A CA 1
ATOM 716 C C . PRO A 1 90 ? -18.094 -8.398 -15.484 1 91 90 PRO A C 1
ATOM 718 O O . PRO A 1 90 ? -18.688 -7.375 -15.125 1 91 90 PRO A O 1
ATOM 721 N N . ARG A 1 91 ? -16.797 -8.594 -15.383 1 92.12 91 ARG A N 1
ATOM 722 C CA . ARG A 1 91 ? -16 -7.508 -14.836 1 92.12 91 ARG A CA 1
ATOM 723 C C . ARG A 1 91 ? -14.648 -7.414 -15.539 1 92.12 91 ARG A C 1
ATOM 725 O O . ARG A 1 91 ? -14.172 -8.398 -16.109 1 92.12 91 ARG A O 1
ATOM 732 N N . GLN A 1 92 ? -14.172 -6.191 -15.664 1 92.69 92 GLN A N 1
ATOM 733 C CA . GLN A 1 92 ? -12.797 -5.93 -16.062 1 92.69 92 GLN A CA 1
ATOM 734 C C . GLN A 1 92 ? -11.859 -5.91 -14.859 1 92.69 92 GLN A C 1
ATOM 736 O O . GLN A 1 92 ? -12.219 -5.387 -13.805 1 92.69 92 GLN A O 1
ATOM 741 N N . ILE A 1 93 ? -10.711 -6.512 -14.984 1 94.94 93 ILE A N 1
ATOM 742 C CA . ILE A 1 93 ? -9.742 -6.559 -13.898 1 94.94 93 ILE A CA 1
ATOM 743 C C . ILE A 1 93 ? -8.461 -5.84 -14.312 1 94.94 93 ILE A C 1
ATOM 745 O O . ILE A 1 93 ? -7.945 -6.059 -15.414 1 94.94 93 ILE A O 1
ATOM 749 N N . VAL A 1 94 ? -8 -4.91 -13.492 1 95.5 94 VAL A N 1
ATOM 750 C CA . VAL A 1 94 ? -6.754 -4.207 -13.766 1 95.5 94 VAL A CA 1
ATOM 751 C C . VAL A 1 94 ? -5.598 -5.203 -13.82 1 95.5 94 VAL A C 1
ATOM 753 O O . VAL A 1 94 ? -5.355 -5.934 -12.852 1 95.5 94 VAL A O 1
ATOM 756 N N . SER A 1 95 ? -4.793 -5.219 -14.906 1 94.19 95 SER A N 1
ATOM 757 C CA . SER A 1 95 ? -3.879 -6.332 -15.148 1 94.19 95 SER A CA 1
ATOM 758 C C . SER A 1 95 ? -2.426 -5.902 -14.969 1 94.19 95 SER A C 1
ATOM 760 O O . SER A 1 95 ? -1.557 -6.734 -14.703 1 94.19 95 SER A O 1
ATOM 762 N N . GLN A 1 96 ? -2.137 -4.711 -15.258 1 87.81 96 GLN A N 1
ATOM 763 C CA . GLN A 1 96 ? -0.768 -4.215 -15.156 1 87.81 96 GLN A CA 1
ATOM 764 C C . GLN A 1 96 ? -0.748 -2.707 -14.922 1 87.81 96 GLN A C 1
ATOM 766 O O . GLN A 1 96 ? -1.673 -1.998 -15.32 1 87.81 96 GLN A O 1
ATOM 771 N N . GLY A 1 97 ? 0.345 -2.34 -14.203 1 87.06 97 GLY A N 1
ATOM 772 C CA . GLY A 1 97 ? 0.458 -0.912 -13.953 1 87.06 97 GLY A CA 1
ATOM 773 C C . GLY A 1 97 ? -0.553 -0.398 -12.945 1 87.06 97 GLY A C 1
ATOM 774 O O . GLY A 1 97 ? -1.106 -1.174 -12.164 1 87.06 97 GLY A O 1
ATOM 775 N N . ILE A 1 98 ? -0.66 0.907 -12.906 1 91.44 98 ILE A N 1
ATOM 776 C CA . ILE A 1 98 ? -1.609 1.554 -12.008 1 91.44 98 ILE A CA 1
ATOM 777 C C . ILE A 1 98 ? -2.711 2.23 -12.82 1 91.44 98 ILE A C 1
ATOM 779 O O . ILE A 1 98 ? -2.434 3.076 -13.672 1 91.44 98 ILE A O 1
ATOM 783 N N . GLY A 1 99 ? -3.959 1.736 -12.602 1 88.75 99 GLY A N 1
ATOM 784 C CA . GLY A 1 99 ? -5.105 2.369 -13.234 1 88.75 99 GLY A CA 1
ATOM 785 C C . GLY A 1 99 ? -5.602 3.59 -12.484 1 88.75 99 GLY A C 1
ATOM 786 O O . GLY A 1 99 ? -5.203 3.828 -11.344 1 88.75 99 GLY A O 1
ATOM 787 N N . GLU A 1 100 ? -6.406 4.367 -13.195 1 87.69 100 GLU A N 1
ATOM 788 C CA . GLU A 1 100 ? -6.992 5.562 -12.594 1 87.69 100 GLU A CA 1
ATOM 789 C C . GLU A 1 100 ? -8.469 5.688 -12.938 1 87.69 100 GLU A C 1
ATOM 791 O O . GLU A 1 100 ? -8.875 5.395 -14.062 1 87.69 100 GLU A O 1
ATOM 796 N N . ILE A 1 101 ? -9.172 6.066 -11.938 1 84.69 101 ILE A N 1
ATOM 797 C CA . ILE A 1 101 ? -10.539 6.492 -12.195 1 84.69 101 ILE A CA 1
ATOM 798 C C . ILE A 1 101 ? -10.734 7.926 -11.711 1 84.69 101 ILE A C 1
ATOM 800 O O . ILE A 1 101 ? -10.195 8.312 -10.664 1 84.69 101 ILE A O 1
ATOM 804 N N . LYS A 1 102 ? -11.305 8.688 -12.461 1 79.81 102 LYS A N 1
ATOM 805 C CA . LYS A 1 102 ? -11.594 10.07 -12.086 1 79.81 102 LYS A CA 1
ATOM 806 C C . LYS A 1 102 ? -12.992 10.195 -11.484 1 79.81 102 LYS A C 1
ATOM 808 O O . LYS A 1 102 ? -13.977 9.797 -12.102 1 79.81 102 LYS A O 1
ATOM 813 N N . LEU A 1 103 ? -13.008 10.555 -10.234 1 71.19 103 LEU A N 1
ATOM 814 C CA . LEU A 1 103 ? -14.242 10.836 -9.5 1 71.19 103 LEU A CA 1
ATOM 815 C C . LEU A 1 103 ? -14.398 12.328 -9.258 1 71.19 103 LEU A C 1
ATOM 817 O O . LEU A 1 103 ? -13.75 12.891 -8.367 1 71.19 103 LEU A O 1
ATOM 821 N N . LYS A 1 104 ? -15.281 13.016 -10.055 1 67.69 104 LYS A N 1
ATOM 822 C CA . LYS A 1 104 ? -15.398 14.469 -9.984 1 67.69 104 LYS A CA 1
ATOM 823 C C . LYS A 1 104 ? -14.031 15.141 -10.016 1 67.69 104 LYS A C 1
ATOM 825 O O . LYS A 1 104 ? -13.281 14.992 -10.984 1 67.69 104 LYS A O 1
ATOM 830 N N . ASP A 1 105 ? -13.57 15.625 -9.008 1 66.69 105 ASP A N 1
ATOM 831 C CA . ASP A 1 105 ? -12.328 16.391 -9.07 1 66.69 105 ASP A CA 1
ATOM 832 C C . ASP A 1 105 ? -11.188 15.648 -8.383 1 66.69 105 ASP A C 1
ATOM 834 O O . ASP A 1 105 ? -10.172 16.25 -8.031 1 66.69 105 ASP A O 1
ATOM 838 N N . ALA A 1 106 ? -11.453 14.281 -8.328 1 77.62 106 ALA A N 1
ATOM 839 C CA . ALA A 1 106 ? -10.359 13.547 -7.688 1 77.62 106 ALA A CA 1
ATOM 840 C C . ALA A 1 106 ? -10.055 12.258 -8.438 1 77.62 106 ALA A C 1
ATOM 842 O O . ALA A 1 106 ? -10.898 11.734 -9.164 1 77.62 106 ALA A O 1
ATOM 843 N N . THR A 1 107 ? -8.812 11.922 -8.398 1 84.75 107 THR A N 1
ATOM 844 C CA . THR A 1 107 ? -8.352 10.688 -9.023 1 84.75 107 THR A CA 1
ATOM 845 C C . THR A 1 107 ? -8.148 9.594 -7.977 1 84.75 107 THR A C 1
ATOM 847 O O . THR A 1 107 ? -7.617 9.852 -6.895 1 84.75 107 THR A O 1
ATOM 850 N N . MET A 1 108 ? -8.734 8.469 -8.258 1 88.69 108 MET A N 1
ATOM 851 C CA . MET A 1 108 ? -8.422 7.293 -7.449 1 88.69 108 MET A CA 1
ATOM 852 C C . MET A 1 108 ? -7.598 6.289 -8.242 1 88.69 108 MET A C 1
ATOM 854 O O . MET A 1 108 ? -7.859 6.066 -9.43 1 88.69 108 MET A O 1
ATOM 858 N N . PHE A 1 109 ? -6.598 5.766 -7.598 1 92.75 109 PHE A N 1
ATOM 859 C CA . PHE A 1 109 ? -5.715 4.812 -8.25 1 92.75 109 PHE A CA 1
ATOM 860 C C . PHE A 1 109 ? -6.215 3.387 -8.055 1 92.75 109 PHE A C 1
ATOM 862 O O . PHE A 1 109 ? -6.672 3.027 -6.969 1 92.75 109 PHE A O 1
ATOM 869 N N . LEU A 1 110 ? -6.246 2.646 -9.117 1 94.19 110 LEU A N 1
ATOM 870 C CA . LEU A 1 110 ? -6.648 1.245 -9.094 1 94.19 110 LEU A CA 1
ATOM 871 C C . LEU A 1 110 ? -5.445 0.328 -9.289 1 94.19 110 LEU A C 1
ATOM 873 O O . LEU A 1 110 ? -4.742 0.43 -10.297 1 94.19 110 LEU A O 1
ATOM 877 N N . LEU A 1 111 ? -5.227 -0.542 -8.336 1 97.19 111 LEU A N 1
ATOM 878 C CA . LEU A 1 111 ? -4.078 -1.445 -8.344 1 97.19 111 LEU A CA 1
ATOM 879 C C . LEU A 1 111 ? -4.395 -2.717 -9.125 1 97.19 111 LEU A C 1
ATOM 881 O O . LEU A 1 111 ? -5.566 -3.047 -9.336 1 97.19 111 LEU A O 1
ATOM 885 N N . PRO A 1 112 ? -3.338 -3.418 -9.641 1 97.38 112 PRO A N 1
ATOM 886 C CA . PRO A 1 112 ? -3.605 -4.699 -10.297 1 97.38 112 PRO A CA 1
ATOM 887 C C . PRO A 1 112 ? -4.465 -5.633 -9.445 1 97.38 112 PRO A C 1
ATOM 889 O O . PRO A 1 112 ? -4.195 -5.809 -8.25 1 97.38 112 PRO A O 1
ATOM 892 N N . GLY A 1 113 ? -5.516 -6.191 -10.062 1 97.69 113 GLY A N 1
ATOM 893 C CA . GLY A 1 113 ? -6.461 -7.027 -9.344 1 97.69 113 GLY A CA 1
ATOM 894 C C . GLY A 1 113 ? -7.77 -6.328 -9.039 1 97.69 113 GLY A C 1
ATOM 895 O O . GLY A 1 113 ? -8.773 -6.977 -8.734 1 97.69 113 GLY A O 1
ATOM 896 N N . SER A 1 114 ? -7.758 -4.957 -9.023 1 96.62 114 SER A N 1
ATOM 897 C CA . SER A 1 114 ? -8.992 -4.199 -8.852 1 96.62 114 SER A CA 1
ATOM 898 C C . SER A 1 114 ? -10.016 -4.555 -9.922 1 96.62 114 SER A C 1
ATOM 900 O O . SER A 1 114 ? -9.648 -4.887 -11.055 1 96.62 114 SER A O 1
ATOM 902 N N . GLN A 1 115 ? -11.258 -4.484 -9.594 1 94.44 115 GLN A N 1
ATOM 903 C CA . GLN A 1 115 ? -12.305 -4.941 -10.492 1 94.44 115 GLN A CA 1
ATOM 904 C C . GLN A 1 115 ? -13.281 -3.812 -10.828 1 94.44 115 GLN A C 1
ATOM 906 O O . GLN A 1 115 ? -13.68 -3.051 -9.945 1 94.44 115 GLN A O 1
ATOM 911 N N . LEU A 1 116 ? -13.539 -3.748 -12.094 1 89.62 116 LEU A N 1
ATOM 912 C CA . LEU A 1 116 ? -14.562 -2.84 -12.609 1 89.62 116 LEU A CA 1
ATOM 913 C C . LEU A 1 116 ? -15.75 -3.615 -13.156 1 89.62 116 LEU A C 1
ATOM 915 O O . LEU A 1 116 ? -15.641 -4.277 -14.195 1 89.62 116 LEU A O 1
ATOM 919 N N . HIS A 1 117 ? -16.844 -3.574 -12.586 1 86.75 117 HIS A N 1
ATOM 920 C CA . HIS A 1 117 ? -18.031 -4.336 -12.977 1 86.75 117 HIS A CA 1
ATOM 921 C C . HIS A 1 117 ? -18.828 -3.611 -14.055 1 86.75 117 HIS A C 1
ATOM 923 O O . HIS A 1 117 ? -18.938 -2.383 -14.023 1 86.75 117 HIS A O 1
ATOM 929 N N . ALA A 1 118 ? -19.109 -4.223 -15.391 1 65.62 118 ALA A N 1
ATOM 930 C CA . ALA A 1 118 ? -19.797 -3.695 -16.562 1 65.62 118 ALA A CA 1
ATOM 931 C C . ALA A 1 118 ? -21.109 -3.002 -16.172 1 65.62 118 ALA A C 1
ATOM 933 O O . ALA A 1 118 ? -21.469 -1.97 -16.75 1 65.62 118 ALA A O 1
ATOM 934 N N . GLY A 1 119 ? -22.047 -3.885 -15.555 1 52.75 119 GLY A N 1
ATOM 935 C CA . GLY A 1 119 ? -23.344 -3.285 -15.297 1 52.75 119 GLY A CA 1
ATOM 936 C C . GLY A 1 119 ? -23.25 -1.938 -14.602 1 52.75 119 GLY A C 1
ATOM 937 O O . GLY A 1 119 ? -24.266 -1.262 -14.406 1 52.75 119 GLY A O 1
ATOM 938 N N . GLN A 1 120 ? -22.328 -1.852 -13.977 1 46.44 120 GLN A N 1
ATOM 939 C CA . GLN A 1 120 ? -22.188 -0.611 -13.219 1 46.44 120 GLN A CA 1
ATOM 940 C C . GLN A 1 120 ? -21.812 0.55 -14.133 1 46.44 120 GLN A C 1
ATOM 942 O O . GLN A 1 120 ? -20.641 0.925 -14.219 1 46.44 120 GLN A O 1
ATOM 947 N N . ASN A 1 121 ? -22.266 0.665 -15.109 1 40.56 121 ASN A N 1
ATOM 948 C CA . ASN A 1 121 ? -22.641 2.037 -15.445 1 40.56 121 ASN A CA 1
ATOM 949 C C . ASN A 1 121 ? -22.844 2.883 -14.188 1 40.56 121 ASN A C 1
ATOM 951 O O . ASN A 1 121 ? -22.906 4.109 -14.266 1 40.56 121 ASN A O 1
ATOM 955 N N . GLU A 1 122 ? -23.406 2.301 -13.133 1 37.25 122 GLU A N 1
ATOM 956 C CA . GLU A 1 122 ? -23.609 2.912 -11.82 1 37.25 122 GLU A CA 1
ATOM 957 C C . GLU A 1 122 ? -22.297 3.357 -11.203 1 37.25 122 GLU A C 1
ATOM 959 O O . GLU A 1 122 ? -22.266 4.309 -10.422 1 37.25 122 GLU A O 1
ATOM 964 N N . ILE A 1 123 ? -21.375 2.383 -11.047 1 42.81 123 ILE A N 1
ATOM 965 C CA . ILE A 1 123 ? -20.188 3.121 -10.656 1 42.81 123 ILE A CA 1
ATOM 966 C C . ILE A 1 123 ? -19.984 4.309 -11.594 1 42.81 123 ILE A C 1
ATOM 968 O O . ILE A 1 123 ? -19.328 5.297 -11.227 1 42.81 123 ILE A O 1
ATOM 972 N N . PHE A 1 124 ? -20.391 4.148 -12.812 1 38.16 124 PHE A N 1
ATOM 973 C CA . PHE A 1 124 ? -20.672 5.254 -13.727 1 38.16 124 PHE A CA 1
ATOM 974 C C . PHE A 1 124 ? -21.797 6.133 -13.188 1 38.16 124 PHE A C 1
ATOM 976 O O . PHE A 1 124 ? -22.016 7.238 -13.688 1 38.16 124 PHE A O 1
ATOM 983 N N . GLU A 1 125 ? -22.875 5.453 -12.734 1 36.44 125 GLU A N 1
ATOM 984 C CA . GLU A 1 125 ? -23.844 6.383 -12.172 1 36.44 125 GLU A CA 1
ATOM 985 C C . GLU A 1 125 ? -23.203 7.273 -11.109 1 36.44 125 GLU A C 1
ATOM 987 O O . GLU A 1 125 ? -23.906 7.977 -10.375 1 36.44 125 GLU A O 1
ATOM 992 N N . TRP A 1 126 ? -22.125 6.766 -10.484 1 37.84 126 TRP A N 1
ATOM 993 C CA . TRP A 1 126 ? -21.625 8.016 -9.922 1 37.84 126 TRP A CA 1
ATOM 994 C C . TRP A 1 126 ? -21.75 9.156 -10.93 1 37.84 126 TRP A C 1
ATOM 996 O O . TRP A 1 126 ? -21.484 8.969 -12.125 1 37.84 126 TRP A O 1
ATOM 1006 N N . GLU A 1 127 ? -22.688 9.891 -10.742 1 38.5 127 GLU A N 1
ATOM 1007 C CA . GLU A 1 127 ? -22.969 11.031 -11.602 1 38.5 127 GLU A CA 1
ATOM 1008 C C . GLU A 1 127 ? -21.797 11.336 -12.523 1 38.5 127 GLU A C 1
ATOM 1010 O O . GLU A 1 127 ? -22 11.695 -13.688 1 38.5 127 GLU A O 1
ATOM 1015 N N . ASP A 1 128 ? -20.609 11.688 -11.922 1 41.84 128 ASP A N 1
ATOM 1016 C CA . ASP A 1 128 ? -19.5 12.328 -12.625 1 41.84 128 ASP A CA 1
ATOM 1017 C C . ASP A 1 128 ? -18.656 11.305 -13.367 1 41.84 128 ASP A C 1
ATOM 1019 O O . ASP A 1 128 ? -18.562 10.148 -12.953 1 41.84 128 ASP A O 1
ATOM 1023 N N . SER A 1 129 ? -18.484 11.328 -14.719 1 49.72 129 SER A N 1
ATOM 1024 C CA . SER A 1 129 ? -17.703 10.742 -15.812 1 49.72 129 SER A CA 1
ATOM 1025 C C . SER A 1 129 ? -16.5 9.984 -15.281 1 49.72 129 SER A C 1
ATOM 1027 O O . SER A 1 129 ? -15.57 10.594 -14.734 1 49.72 129 SER A O 1
ATOM 1029 N N . ILE A 1 130 ? -16.734 8.695 -14.727 1 57.41 130 ILE A N 1
ATOM 1030 C CA . ILE A 1 130 ? -15.578 7.891 -14.375 1 57.41 130 ILE A CA 1
ATOM 1031 C C . ILE A 1 130 ? -14.828 7.477 -15.641 1 57.41 130 ILE A C 1
ATOM 1033 O O . ILE A 1 130 ? -15.398 6.836 -16.531 1 57.41 130 ILE A O 1
ATOM 1037 N N . LYS A 1 131 ? -13.891 8.086 -15.953 1 67.56 131 LYS A N 1
ATOM 1038 C CA . LYS A 1 131 ? -12.969 7.688 -17.016 1 67.56 131 LYS A CA 1
ATOM 1039 C C . LYS A 1 131 ? -11.805 6.875 -16.438 1 67.56 131 LYS A C 1
ATOM 1041 O O . LYS A 1 131 ? -11.094 7.336 -15.555 1 67.56 131 LYS A O 1
ATOM 1046 N N . PHE A 1 132 ? -11.875 5.504 -16.828 1 75.19 132 PHE A N 1
ATOM 1047 C CA . PHE A 1 132 ? -10.773 4.637 -16.422 1 75.19 132 PHE A CA 1
ATOM 1048 C C . PHE A 1 132 ? -9.617 4.742 -17.406 1 75.19 132 PHE A C 1
ATOM 1050 O O . PHE A 1 132 ? -9.828 4.711 -18.625 1 75.19 132 PHE A O 1
ATOM 1057 N N . LYS A 1 133 ? -8.484 4.949 -16.859 1 79.56 133 LYS A N 1
ATOM 1058 C CA . LYS A 1 133 ? -7.234 4.883 -17.609 1 79.56 133 LYS A CA 1
ATOM 1059 C C . LYS A 1 133 ? -6.293 3.838 -17.016 1 79.56 133 LYS A C 1
ATOM 1061 O O . LYS A 1 133 ? -6.008 3.859 -15.82 1 79.56 133 LYS A O 1
ATOM 1066 N N . GLY A 1 134 ? -5.988 2.822 -17.828 1 87.44 134 GLY A N 1
ATOM 1067 C CA . GLY A 1 134 ? -5.09 1.763 -17.406 1 87.44 134 GLY A CA 1
ATOM 1068 C C . GLY A 1 134 ? -5.262 0.479 -18.188 1 87.44 134 GLY A C 1
ATOM 1069 O O . GLY A 1 134 ? -6.004 0.442 -19.172 1 87.44 134 GLY A O 1
ATOM 1070 N N . ASN A 1 135 ? -4.512 -0.54 -17.844 1 90.25 135 ASN A N 1
ATOM 1071 C CA . ASN A 1 135 ? -4.59 -1.842 -18.5 1 90.25 135 ASN A CA 1
ATOM 1072 C C . ASN A 1 135 ? -5.508 -2.797 -17.734 1 90.25 135 ASN A C 1
ATOM 1074 O O . ASN A 1 135 ? -5.383 -2.949 -16.516 1 90.25 135 ASN A O 1
ATOM 1078 N N . SER A 1 136 ? -6.484 -3.305 -18.438 1 92.75 136 SER A N 1
ATOM 1079 C CA . SER A 1 136 ? -7.402 -4.27 -17.844 1 92.75 136 SER A CA 1
ATOM 1080 C C . SER A 1 136 ? -7.723 -5.402 -18.812 1 92.75 136 SER A C 1
ATOM 1082 O O . SER A 1 136 ? -7.391 -5.32 -20 1 92.75 136 SER A O 1
ATOM 1084 N N . ARG A 1 137 ? -8.227 -6.484 -18.281 1 94.44 137 ARG A N 1
ATOM 1085 C CA . ARG A 1 137 ? -8.688 -7.617 -19.078 1 94.44 137 ARG A CA 1
ATOM 1086 C C . ARG A 1 137 ? -10 -8.172 -18.531 1 94.44 137 ARG A C 1
ATOM 1088 O O . ARG A 1 137 ? -10.297 -8.023 -17.344 1 94.44 137 ARG A O 1
ATOM 1095 N N . PRO A 1 138 ? -10.773 -8.75 -19.391 1 94.06 138 PRO A N 1
ATOM 1096 C CA . PRO A 1 138 ? -11.992 -9.391 -18.875 1 94.06 138 PRO A CA 1
ATOM 1097 C C . PRO A 1 138 ? -11.703 -10.578 -17.969 1 94.06 138 PRO A C 1
ATOM 1099 O O . PRO A 1 138 ? -10.922 -11.461 -18.328 1 94.06 138 PRO A O 1
ATOM 1102 N N . PHE A 1 139 ? -12.328 -10.586 -16.891 1 94.81 139 PHE A N 1
ATOM 1103 C CA . PHE A 1 139 ? -12.141 -11.656 -15.93 1 94.81 139 PHE A CA 1
ATOM 1104 C C . PHE A 1 139 ? -12.578 -13 -16.516 1 94.81 139 PHE A C 1
ATOM 1106 O O . PHE A 1 139 ? -11.969 -14.031 -16.234 1 94.81 139 PHE A O 1
ATOM 1113 N N . GLU A 1 140 ? -13.586 -12.977 -17.312 1 94.19 140 GLU A N 1
ATOM 1114 C CA . GLU A 1 140 ? -14.219 -14.18 -17.828 1 94.19 140 GLU A CA 1
ATOM 1115 C C . GLU A 1 140 ? -13.336 -14.859 -18.875 1 94.19 140 GLU A C 1
ATOM 1117 O O . GLU A 1 140 ? -13.539 -16.031 -19.203 1 94.19 140 GLU A O 1
ATOM 1122 N N . LYS A 1 141 ? -12.398 -14.141 -19.406 1 95.62 141 LYS A N 1
ATOM 1123 C CA . LYS A 1 141 ? -11.453 -14.719 -20.359 1 95.62 141 LYS A CA 1
ATOM 1124 C C . LYS A 1 141 ? -10.227 -15.281 -19.641 1 95.62 141 LYS A C 1
ATOM 1126 O O . LYS A 1 141 ? -9.375 -14.523 -19.172 1 95.62 141 LYS A O 1
ATOM 1131 N N . LYS A 1 142 ? -10.094 -16.547 -19.641 1 97 142 LYS A N 1
ATOM 1132 C CA . LYS A 1 142 ? -8.969 -17.172 -18.953 1 97 142 LYS A CA 1
ATOM 1133 C C . LYS A 1 142 ? -7.652 -16.859 -19.656 1 97 142 LYS A C 1
ATOM 1135 O O . LYS A 1 142 ? -7.559 -16.984 -20.891 1 97 142 LYS A O 1
ATOM 1140 N N . ALA A 1 143 ? -6.707 -16.5 -18.922 1 97.5 143 ALA A N 1
ATOM 1141 C CA . ALA A 1 143 ? -5.383 -16.203 -19.453 1 97.5 143 ALA A CA 1
ATOM 1142 C C . ALA A 1 143 ? -4.664 -17.469 -19.906 1 97.5 143 ALA A C 1
ATOM 1144 O O . ALA A 1 143 ? -4.871 -18.547 -19.328 1 97.5 143 ALA A O 1
ATOM 1145 N N . ASN A 1 144 ? -3.873 -17.344 -20.938 1 97.5 144 ASN A N 1
ATOM 1146 C CA . ASN A 1 144 ? -2.967 -18.422 -21.312 1 97.5 144 ASN A CA 1
ATOM 1147 C C . ASN A 1 144 ? -1.632 -18.312 -20.578 1 97.5 144 ASN A C 1
ATOM 1149 O O . ASN A 1 144 ? -1.434 -17.391 -19.766 1 97.5 144 ASN A O 1
ATOM 1153 N N . ARG A 1 145 ? -0.771 -19.234 -20.828 1 97.75 145 ARG A N 1
ATOM 1154 C CA . ARG A 1 145 ? 0.502 -19.344 -20.125 1 97.75 145 ARG A CA 1
ATOM 1155 C C . ARG A 1 145 ? 1.334 -18.078 -20.281 1 97.75 145 ARG A C 1
ATOM 1157 O O . ARG A 1 145 ? 1.911 -17.578 -19.328 1 97.75 145 ARG A O 1
ATOM 1164 N N . GLN A 1 146 ? 1.409 -17.531 -21.469 1 97.56 146 GLN A N 1
ATOM 1165 C CA . GLN A 1 146 ? 2.219 -16.359 -21.75 1 97.56 146 GLN A CA 1
ATOM 1166 C C . GLN A 1 146 ? 1.633 -15.117 -21.062 1 97.56 146 GLN A C 1
ATOM 1168 O O . GLN A 1 146 ? 2.373 -14.242 -20.609 1 97.56 146 GLN A O 1
ATOM 1173 N N . GLU A 1 147 ? 0.338 -15.047 -21.031 1 97.31 147 GLU A N 1
ATOM 1174 C CA . GLU A 1 147 ? -0.322 -13.945 -20.344 1 97.31 147 GLU A CA 1
ATOM 1175 C C . GLU A 1 147 ? -0.055 -13.984 -18.844 1 97.31 147 GLU A C 1
ATOM 1177 O O . GLU A 1 147 ? 0.172 -12.945 -18.219 1 97.31 147 GLU A O 1
ATOM 1182 N N . ILE A 1 148 ? -0.088 -15.18 -18.266 1 98 148 ILE A N 1
ATOM 1183 C CA . ILE A 1 148 ? 0.217 -15.344 -16.859 1 98 148 ILE A CA 1
ATOM 1184 C C . ILE A 1 148 ? 1.645 -14.883 -16.578 1 98 148 ILE A C 1
ATOM 1186 O O . ILE A 1 148 ? 1.893 -14.164 -15.602 1 98 148 ILE A O 1
ATOM 1190 N N . LYS A 1 149 ? 2.549 -15.289 -17.422 1 97.56 149 LYS A N 1
ATOM 1191 C CA . LYS A 1 149 ? 3.932 -14.836 -17.312 1 97.56 149 LYS A CA 1
ATOM 1192 C C . LYS A 1 149 ? 4.016 -13.312 -17.328 1 97.56 149 LYS A C 1
ATOM 1194 O O . LYS A 1 149 ? 4.699 -12.711 -16.5 1 97.56 149 LYS A O 1
ATOM 1199 N N . LYS A 1 150 ? 3.326 -12.734 -18.266 1 96.12 150 LYS A N 1
ATOM 1200 C CA . LYS A 1 150 ? 3.348 -11.281 -18.422 1 96.12 150 LYS A CA 1
ATOM 1201 C C . LYS A 1 150 ? 2.803 -10.594 -17.172 1 96.12 150 LYS A C 1
ATOM 1203 O O . LYS A 1 150 ? 3.381 -9.609 -16.688 1 96.12 150 LYS A O 1
ATOM 1208 N N . ILE A 1 151 ? 1.688 -11.078 -16.641 1 96.88 151 ILE A N 1
ATOM 1209 C CA . ILE A 1 151 ? 1.117 -10.531 -15.414 1 96.88 151 ILE A CA 1
ATOM 1210 C C . ILE A 1 151 ? 2.115 -10.68 -14.273 1 96.88 151 ILE A C 1
ATOM 1212 O O . ILE A 1 151 ? 2.348 -9.734 -13.516 1 96.88 151 ILE A O 1
ATOM 1216 N N . GLY A 1 152 ? 2.688 -11.844 -14.125 1 96.94 152 GLY A N 1
ATOM 1217 C CA . GLY A 1 152 ? 3.688 -12.07 -13.094 1 96.94 152 GLY A CA 1
ATOM 1218 C C . GLY A 1 152 ? 4.848 -11.094 -13.164 1 96.94 152 GLY A C 1
ATOM 1219 O O . GLY A 1 152 ? 5.273 -10.555 -12.141 1 96.94 152 GLY A O 1
ATOM 1220 N N . LEU A 1 153 ? 5.352 -10.883 -14.391 1 95.12 153 LEU A N 1
ATOM 1221 C CA . LEU A 1 153 ? 6.492 -10 -14.609 1 95.12 153 LEU A CA 1
ATOM 1222 C C . LEU A 1 153 ? 6.145 -8.555 -14.25 1 95.12 153 LEU A C 1
ATOM 1224 O O . LEU A 1 153 ? 7.023 -7.781 -13.867 1 95.12 153 LEU A O 1
ATOM 1228 N N . SER A 1 154 ? 4.887 -8.227 -14.281 1 94.25 154 SER A N 1
ATOM 1229 C CA . SER A 1 154 ? 4.469 -6.867 -13.969 1 94.25 154 SER A CA 1
ATOM 1230 C C . SER A 1 154 ? 4.578 -6.582 -12.469 1 94.25 154 SER A C 1
ATOM 1232 O O . SER A 1 154 ? 4.5 -5.426 -12.047 1 94.25 154 SER A O 1
ATOM 1234 N N . PHE A 1 155 ? 4.824 -7.594 -11.648 1 95.88 155 PHE A N 1
ATOM 1235 C CA . PHE A 1 155 ? 4.957 -7.434 -10.203 1 95.88 155 PHE A CA 1
ATOM 1236 C C . PHE A 1 155 ? 6.422 -7.426 -9.797 1 95.88 155 PHE A C 1
ATOM 1238 O O . PHE A 1 155 ? 6.738 -7.387 -8.602 1 95.88 155 PHE A O 1
ATOM 1245 N N . LEU A 1 156 ? 7.312 -7.488 -10.758 1 94.06 156 LEU A N 1
ATOM 1246 C CA . LEU A 1 156 ? 8.727 -7.5 -10.414 1 94.06 156 LEU A CA 1
ATOM 1247 C C . LEU A 1 156 ? 9.07 -6.352 -9.469 1 94.06 156 LEU A C 1
ATOM 1249 O O . LEU A 1 156 ? 8.609 -5.223 -9.672 1 94.06 156 LEU A O 1
ATOM 1253 N N . HIS A 1 157 ? 9.805 -6.617 -8.352 1 92.94 157 HIS A N 1
ATOM 1254 C CA . HIS A 1 157 ? 10.352 -5.699 -7.352 1 92.94 157 HIS A CA 1
ATOM 1255 C C . HIS A 1 157 ? 9.289 -5.297 -6.336 1 92.94 157 HIS A C 1
ATOM 1257 O O . HIS A 1 157 ? 9.578 -4.57 -5.383 1 92.94 157 HIS A O 1
ATOM 1263 N N . ALA A 1 158 ? 8.016 -5.754 -6.535 1 95.56 158 ALA A N 1
ATOM 1264 C CA . ALA A 1 158 ? 7.035 -5.535 -5.473 1 95.56 158 ALA A CA 1
ATOM 1265 C C . ALA A 1 158 ? 7.535 -6.094 -4.145 1 95.56 158 ALA A C 1
ATOM 1267 O O . ALA A 1 158 ? 8.008 -7.23 -4.082 1 95.56 158 ALA A O 1
ATOM 1268 N N . PRO A 1 159 ? 7.473 -5.309 -3.113 1 96.62 159 PRO A N 1
ATOM 1269 C CA . PRO A 1 159 ? 8.055 -5.738 -1.843 1 96.62 159 PRO A CA 1
ATOM 1270 C C . PRO A 1 159 ? 7.223 -6.805 -1.141 1 96.62 159 PRO A C 1
ATOM 1272 O O . PRO A 1 159 ? 6.012 -6.898 -1.37 1 96.62 159 PRO A O 1
ATOM 1275 N N . TYR A 1 160 ? 7.898 -7.555 -0.295 1 95.62 160 TYR A N 1
ATOM 1276 C CA . TYR A 1 160 ? 7.211 -8.477 0.602 1 95.62 160 TYR A CA 1
ATOM 1277 C C . TYR A 1 160 ? 6.453 -7.719 1.686 1 95.62 160 TYR A C 1
ATOM 1279 O O . TYR A 1 160 ? 6.961 -6.734 2.232 1 95.62 160 TYR A O 1
ATOM 1287 N N . LEU A 1 161 ? 5.309 -8.164 2.014 1 95.75 161 LEU A N 1
ATOM 1288 C CA . LEU A 1 161 ? 4.492 -7.711 3.133 1 95.75 161 LEU A CA 1
ATOM 1289 C C . LEU A 1 161 ? 3.621 -8.844 3.666 1 95.75 161 LEU A C 1
ATOM 1291 O O . LEU A 1 161 ? 2.842 -9.438 2.918 1 95.75 161 LEU A O 1
ATOM 1295 N N . SER A 1 162 ? 3.783 -9.164 4.957 1 93.12 162 SER A N 1
ATOM 1296 C CA . SER A 1 162 ? 2.906 -10.156 5.566 1 93.12 162 SER A CA 1
ATOM 1297 C C . SER A 1 162 ? 1.448 -9.719 5.516 1 93.12 162 SER A C 1
ATOM 1299 O O . SER A 1 162 ? 1.115 -8.609 5.938 1 93.12 162 SER A O 1
ATOM 1301 N N . GLY A 1 163 ? 0.65 -10.508 4.914 1 94.62 163 GLY A N 1
ATOM 1302 C CA . GLY A 1 163 ? -0.765 -10.195 4.793 1 94.62 163 GLY A CA 1
ATOM 1303 C C . GLY A 1 163 ? -1.071 -9.234 3.66 1 94.62 163 GLY A C 1
ATOM 1304 O O . GLY A 1 163 ? -2.225 -8.852 3.461 1 94.62 163 GLY A O 1
ATOM 1305 N N . GLY A 1 164 ? -0.045 -8.852 2.932 1 96.25 164 GLY A N 1
ATOM 1306 C CA . GLY A 1 164 ? -0.242 -7.938 1.818 1 96.25 164 GLY A CA 1
ATOM 1307 C C . GLY A 1 164 ? -0.775 -8.617 0.573 1 96.25 164 GLY A C 1
ATOM 1308 O O . GLY A 1 164 ? -0.573 -9.82 0.383 1 96.25 164 GLY A O 1
ATOM 1309 N N . ARG A 1 165 ? -1.455 -7.848 -0.254 1 97.31 165 ARG A N 1
ATOM 1310 C CA . ARG A 1 165 ? -2.035 -8.398 -1.473 1 97.31 165 ARG A CA 1
ATOM 1311 C C . ARG A 1 165 ? -2.047 -7.367 -2.594 1 97.31 165 ARG A C 1
ATOM 1313 O O . ARG A 1 165 ? -2.975 -7.332 -3.404 1 97.31 165 ARG A O 1
ATOM 1320 N N . SER A 1 166 ? -1.076 -6.508 -2.611 1 97.75 166 SER A N 1
ATOM 1321 C CA . SER A 1 166 ? -0.999 -5.5 -3.664 1 97.75 166 SER A CA 1
ATOM 1322 C C . SER A 1 166 ? 0.419 -5.379 -4.211 1 97.75 166 SER A C 1
ATOM 1324 O O . SER A 1 166 ? 1.355 -5.957 -3.656 1 97.75 166 SER A O 1
ATOM 1326 N N . ILE A 1 167 ? 0.584 -4.641 -5.289 1 96.94 167 ILE A N 1
ATOM 1327 C CA . ILE A 1 167 ? 1.878 -4.445 -5.934 1 96.94 167 ILE A CA 1
ATOM 1328 C C . ILE A 1 167 ? 2.801 -3.656 -5.008 1 96.94 167 ILE A C 1
ATOM 1330 O O . ILE A 1 167 ? 4.004 -3.562 -5.254 1 96.94 167 ILE A O 1
ATOM 1334 N N . PHE A 1 168 ? 2.287 -3.119 -3.857 1 97.25 168 PHE A N 1
ATOM 1335 C CA . PHE A 1 168 ? 3.113 -2.367 -2.92 1 97.25 168 PHE A CA 1
ATOM 1336 C C . PHE A 1 168 ? 3.363 -3.176 -1.651 1 97.25 168 PHE A C 1
ATOM 1338 O O . PHE A 1 168 ? 3.824 -2.633 -0.646 1 97.25 168 PHE A O 1
ATOM 1345 N N . GLY A 1 169 ? 3.02 -4.418 -1.709 1 96.44 169 GLY A N 1
ATOM 1346 C CA . GLY A 1 169 ? 3.285 -5.348 -0.622 1 96.44 169 GLY A CA 1
ATOM 1347 C C . GLY A 1 169 ? 2.508 -6.645 -0.742 1 96.44 169 GLY A C 1
ATOM 1348 O O . GLY A 1 169 ? 1.277 -6.633 -0.807 1 96.44 169 GLY A O 1
ATOM 1349 N N . LEU A 1 170 ? 3.242 -7.773 -0.786 1 95.5 170 LEU A N 1
ATOM 1350 C CA . LEU A 1 170 ? 2.564 -9.062 -0.875 1 95.5 170 LEU A CA 1
ATOM 1351 C C . LEU A 1 170 ? 3.494 -10.195 -0.454 1 95.5 170 LEU A C 1
ATOM 1353 O O . LEU A 1 170 ? 4.711 -10 -0.357 1 95.5 170 LEU A O 1
ATOM 1357 N N . ASN A 1 171 ? 2.887 -11.367 -0.133 1 92.19 171 ASN A N 1
ATOM 1358 C CA . ASN A 1 171 ? 3.68 -12.57 0.121 1 92.19 171 ASN A CA 1
ATOM 1359 C C . ASN A 1 171 ? 3.541 -13.578 -1.012 1 92.19 171 ASN A C 1
ATOM 1361 O O . ASN A 1 171 ? 2.869 -13.312 -2.01 1 92.19 171 ASN A O 1
ATOM 1365 N N . GLY A 1 172 ? 4.188 -14.68 -0.877 1 93 172 GLY A N 1
ATOM 1366 C CA . GLY A 1 172 ? 4.242 -15.641 -1.972 1 93 172 GLY A CA 1
ATOM 1367 C C . GLY A 1 172 ? 2.877 -16.156 -2.377 1 93 172 GLY A C 1
ATOM 1368 O O . GLY A 1 172 ? 2.516 -16.125 -3.557 1 93 172 GLY A O 1
ATOM 1369 N N . SER A 1 173 ? 2.111 -16.625 -1.411 1 91.75 173 SER A N 1
ATOM 1370 C CA . SER A 1 173 ? 0.839 -17.266 -1.733 1 91.75 173 SER A CA 1
ATOM 1371 C C . SER A 1 173 ? -0.186 -16.25 -2.219 1 91.75 173 SER A C 1
ATOM 1373 O O . SER A 1 173 ? -0.919 -16.5 -3.176 1 91.75 173 SER A O 1
ATOM 1375 N N . SER A 1 174 ? -0.213 -15.039 -1.523 1 94.06 174 SER A N 1
ATOM 1376 C CA . SER A 1 174 ? -1.171 -14.031 -1.967 1 94.06 174 SER A CA 1
ATOM 1377 C C . SER A 1 174 ? -0.821 -13.508 -3.357 1 94.06 174 SER A C 1
ATOM 1379 O O . SER A 1 174 ? -1.711 -13.172 -4.141 1 94.06 174 SER A O 1
ATOM 1381 N N . TRP A 1 175 ? 0.419 -13.43 -3.621 1 96.25 175 TRP A N 1
ATOM 1382 C CA . TRP A 1 175 ? 0.859 -12.977 -4.938 1 96.25 175 TRP A CA 1
ATOM 1383 C C . TRP A 1 175 ? 0.415 -13.953 -6.023 1 96.25 175 TRP A C 1
ATOM 1385 O O . TRP A 1 175 ? -0.167 -13.547 -7.031 1 96.25 175 TRP A O 1
ATOM 1395 N N . ILE A 1 176 ? 0.691 -15.25 -5.812 1 96.75 176 ILE A N 1
ATOM 1396 C CA . ILE A 1 176 ? 0.313 -16.266 -6.793 1 96.75 176 ILE A CA 1
ATOM 1397 C C . ILE A 1 176 ? -1.202 -16.266 -6.977 1 96.75 176 ILE A C 1
ATOM 1399 O O . ILE A 1 176 ? -1.696 -16.297 -8.109 1 96.75 176 ILE A O 1
ATOM 1403 N N . ASN A 1 177 ? -1.889 -16.219 -5.879 1 95.94 177 ASN A N 1
ATOM 1404 C CA . ASN A 1 177 ? -3.346 -16.156 -5.941 1 95.94 177 ASN A CA 1
ATOM 1405 C C . ASN A 1 177 ? -3.824 -14.953 -6.746 1 95.94 177 ASN A C 1
ATOM 1407 O O . ASN A 1 177 ? -4.688 -15.086 -7.613 1 95.94 177 ASN A O 1
ATOM 1411 N N . LEU A 1 178 ? -3.281 -13.805 -6.5 1 97.25 178 LEU A N 1
ATOM 1412 C CA . LEU A 1 178 ? -3.697 -12.562 -7.148 1 97.25 178 LEU A CA 1
ATOM 1413 C C . LEU A 1 178 ? -3.393 -12.602 -8.641 1 97.25 178 LEU A C 1
ATOM 1415 O O . LEU A 1 178 ? -4.23 -12.227 -9.461 1 97.25 178 LEU A O 1
ATOM 1419 N N . LEU A 1 179 ? -2.17 -13.016 -9.008 1 96.94 179 LEU A N 1
ATOM 1420 C CA . LEU A 1 179 ? -1.795 -12.977 -10.422 1 96.94 179 LEU A CA 1
ATOM 1421 C C . LEU A 1 179 ? -2.676 -13.906 -11.242 1 96.94 179 LEU A C 1
ATOM 1423 O O . LEU A 1 179 ? -3.051 -13.578 -12.375 1 96.94 179 LEU A O 1
ATOM 1427 N N . PHE A 1 180 ? -3.062 -15.094 -10.703 1 97.31 180 PHE A N 1
ATOM 1428 C CA . PHE A 1 180 ? -3.93 -16 -11.445 1 97.31 180 PHE A CA 1
ATOM 1429 C C . PHE A 1 180 ? -5.363 -15.484 -11.469 1 97.31 180 PHE A C 1
ATOM 1431 O O . PHE A 1 180 ? -6.074 -15.656 -12.461 1 97.31 180 PHE A O 1
ATOM 1438 N N . LYS A 1 181 ? -5.758 -14.875 -10.383 1 97.31 181 LYS A N 1
ATOM 1439 C CA . LYS A 1 181 ? -7.078 -14.25 -10.391 1 97.31 181 LYS A CA 1
ATOM 1440 C C . LYS A 1 181 ? -7.176 -13.188 -11.477 1 97.31 181 LYS A C 1
ATOM 1442 O O . LYS A 1 181 ? -8.188 -13.102 -12.18 1 97.31 181 LYS A O 1
ATOM 1447 N N . ILE A 1 182 ? -6.152 -12.367 -11.594 1 97.88 182 ILE A N 1
ATOM 1448 C CA . ILE A 1 182 ? -6.098 -11.391 -12.68 1 97.88 182 ILE A CA 1
ATOM 1449 C C . ILE A 1 182 ? -6.254 -12.102 -14.023 1 97.88 182 ILE A C 1
ATOM 1451 O O . ILE A 1 182 ? -6.895 -11.578 -14.938 1 97.88 182 ILE A O 1
ATOM 1455 N N . GLY A 1 183 ? -5.754 -13.297 -14.086 1 97.75 183 GLY A N 1
ATOM 1456 C CA . GLY A 1 183 ? -5.855 -14.102 -15.289 1 97.75 183 GLY A CA 1
ATOM 1457 C C . GLY A 1 183 ? -7.184 -14.82 -15.422 1 97.75 183 GLY A C 1
ATOM 1458 O O . GLY A 1 183 ? -7.387 -15.602 -16.359 1 97.75 183 GLY A O 1
ATOM 1459 N N . GLY A 1 184 ? -8.055 -14.641 -14.445 1 96.81 184 GLY A N 1
ATOM 1460 C CA . GLY A 1 184 ? -9.375 -15.242 -14.516 1 96.81 184 GLY A CA 1
ATOM 1461 C C . GLY A 1 184 ? -9.445 -16.609 -13.875 1 96.81 184 GLY A C 1
ATOM 1462 O O . GLY A 1 184 ? -10.367 -17.391 -14.141 1 96.81 184 GLY A O 1
ATOM 1463 N N . ILE A 1 185 ? -8.477 -16.984 -13.117 1 96 185 ILE A N 1
ATOM 1464 C CA . ILE A 1 185 ? -8.391 -18.281 -12.477 1 96 185 ILE A CA 1
ATOM 1465 C C . ILE A 1 185 ? -8.406 -18.109 -10.953 1 96 185 ILE A C 1
ATOM 1467 O O . ILE A 1 185 ? -7.57 -17.391 -10.398 1 96 185 ILE A O 1
ATOM 1471 N N . VAL A 1 186 ? -9.297 -18.781 -10.305 1 95.19 186 VAL A N 1
ATOM 1472 C CA . VAL A 1 186 ? -9.461 -18.609 -8.867 1 95.19 186 VAL A CA 1
ATOM 1473 C C . VAL A 1 186 ? -9.164 -19.922 -8.148 1 95.19 186 VAL A C 1
ATOM 1475 O O . VAL A 1 186 ? -9.633 -20.984 -8.57 1 95.19 186 VAL A O 1
ATOM 1478 N N . PHE A 1 187 ? -8.367 -19.953 -7.129 1 93.62 187 PHE A N 1
ATOM 1479 C CA . PHE A 1 187 ? -8.062 -21.094 -6.27 1 93.62 187 PHE A CA 1
ATOM 1480 C C . PHE A 1 187 ? -7.703 -20.625 -4.863 1 93.62 187 PHE A C 1
ATOM 1482 O O . PHE A 1 187 ? -7.582 -19.422 -4.613 1 93.62 187 PHE A O 1
ATOM 1489 N N . PRO A 1 188 ? -7.578 -21.484 -3.957 1 91.5 188 PRO A N 1
ATOM 1490 C CA . PRO A 1 188 ? -7.324 -21.078 -2.572 1 91.5 188 PRO A CA 1
ATOM 1491 C C . PRO A 1 188 ? -6 -20.344 -2.408 1 91.5 188 PRO A C 1
ATOM 1493 O O . PRO A 1 188 ? -5.008 -20.688 -3.059 1 91.5 188 PRO A O 1
ATOM 1496 N N . ASN A 1 189 ? -5.93 -19.312 -1.503 1 88.94 189 ASN A N 1
ATOM 1497 C CA . ASN A 1 189 ? -4.805 -18.406 -1.292 1 88.94 189 ASN A CA 1
ATOM 1498 C C . ASN A 1 189 ? -3.818 -18.969 -0.271 1 88.94 189 ASN A C 1
ATOM 1500 O O . ASN A 1 189 ? -2.664 -18.531 -0.214 1 88.94 189 ASN A O 1
ATOM 1504 N N . GLU A 1 190 ? -4.176 -20 0.409 1 88.25 190 GLU A N 1
ATOM 1505 C CA . GLU A 1 190 ? -3.285 -20.562 1.427 1 88.25 190 GLU A CA 1
ATOM 1506 C C . GLU A 1 190 ? -2.291 -21.547 0.815 1 88.25 190 GLU A C 1
ATOM 1508 O O . GLU A 1 190 ? -2.678 -22.422 0.051 1 88.25 190 GLU A O 1
ATOM 1513 N N . LEU A 1 191 ? -1.079 -21.344 1.211 1 88.06 191 LEU A N 1
ATOM 1514 C CA . LEU A 1 191 ? -0.012 -22.172 0.644 1 88.06 191 LEU A CA 1
ATOM 1515 C C . LEU A 1 191 ? -0.278 -23.641 0.884 1 88.06 191 LEU A C 1
ATOM 1517 O O . LEU A 1 191 ? -0.037 -24.484 0.003 1 88.06 191 LEU A O 1
ATOM 1521 N N . GLY A 1 192 ? -0.71 -23.984 2.057 1 86.56 192 GLY A N 1
ATOM 1522 C CA . GLY A 1 192 ? -1.03 -25.375 2.346 1 86.56 192 GLY A CA 1
ATOM 1523 C C . GLY A 1 192 ? -2.098 -25.938 1.431 1 86.56 192 GLY A C 1
ATOM 1524 O O . GLY A 1 192 ? -1.981 -27.078 0.964 1 86.56 192 GLY A O 1
ATOM 1525 N N . SER A 1 193 ? -3.057 -25.203 1.125 1 88.81 193 SER A N 1
ATOM 1526 C CA . SER A 1 193 ? -4.156 -25.625 0.268 1 88.81 193 SER A CA 1
ATOM 1527 C C . SER A 1 193 ? -3.729 -25.688 -1.193 1 88.81 193 SER A C 1
ATOM 1529 O O . SER A 1 193 ? -4.184 -26.562 -1.943 1 88.81 193 SER A O 1
ATOM 1531 N N . LEU A 1 194 ? -2.877 -24.781 -1.582 1 85.62 194 LEU A N 1
ATOM 1532 C CA . LEU A 1 194 ? -2.408 -24.719 -2.961 1 85.62 194 LEU A CA 1
ATOM 1533 C C . LEU A 1 194 ? -1.718 -26.016 -3.367 1 85.62 194 LEU A C 1
ATOM 1535 O O . LEU A 1 194 ? -1.853 -26.469 -4.508 1 85.62 194 LEU A O 1
ATOM 1539 N N . GLY A 1 195 ? -1.091 -26.641 -2.453 1 85 195 GLY A N 1
ATOM 1540 C CA . GLY A 1 195 ? -0.401 -27.891 -2.729 1 85 195 GLY A CA 1
ATOM 1541 C C . GLY A 1 195 ? -1.345 -29.047 -2.984 1 85 195 GLY A C 1
ATOM 1542 O O . GLY A 1 195 ? -0.941 -30.078 -3.535 1 85 195 GLY A O 1
ATOM 1543 N N . HIS A 1 196 ? -2.566 -28.812 -2.684 1 87.5 196 HIS A N 1
ATOM 1544 C CA . HIS A 1 196 ? -3.486 -29.953 -2.719 1 87.5 196 HIS A CA 1
ATOM 1545 C C . HIS A 1 196 ? -4.535 -29.781 -3.811 1 87.5 196 HIS A C 1
ATOM 1547 O O . HIS A 1 196 ? -5.359 -30.672 -4.035 1 87.5 196 HIS A O 1
ATOM 1553 N N . ILE A 1 197 ? -4.414 -28.688 -4.445 1 88.5 197 ILE A N 1
ATOM 1554 C CA . ILE A 1 197 ? -5.398 -28.484 -5.504 1 88.5 197 ILE A CA 1
ATOM 1555 C C . ILE A 1 197 ? -5.012 -29.328 -6.723 1 88.5 197 ILE A C 1
ATOM 1557 O O . ILE A 1 197 ? -3.893 -29.828 -6.809 1 88.5 197 ILE A O 1
ATOM 1561 N N . GLU A 1 198 ? -5.91 -29.547 -7.645 1 87.44 198 GLU A N 1
ATOM 1562 C CA . GLU A 1 198 ? -5.672 -30.312 -8.859 1 87.44 198 GLU A CA 1
ATOM 1563 C C . GLU A 1 198 ? -4.66 -29.625 -9.766 1 87.44 198 GLU A C 1
ATOM 1565 O O . GLU A 1 198 ? -4.375 -28.438 -9.594 1 87.44 198 GLU A O 1
ATOM 1570 N N . GLY A 1 199 ? -4.008 -30.484 -10.656 1 90.12 199 GLY A N 1
ATOM 1571 C CA . GLY A 1 199 ? -3.107 -29.922 -11.641 1 90.12 199 GLY A CA 1
ATOM 1572 C C . GLY A 1 199 ? -1.652 -30.266 -11.398 1 90.12 199 GLY A C 1
ATOM 1573 O O . GLY A 1 199 ? -0.751 -29.547 -11.828 1 90.12 199 GLY A O 1
ATOM 1574 N N . THR A 1 200 ? -1.472 -31.312 -10.664 1 91.94 200 THR A N 1
ATOM 1575 C CA . THR A 1 200 ? -0.101 -31.734 -10.414 1 91.94 200 THR A CA 1
ATOM 1576 C C . THR A 1 200 ? 0.588 -32.156 -11.719 1 91.94 200 THR A C 1
ATOM 1578 O O . THR A 1 200 ? -0.014 -32.812 -12.562 1 91.94 200 THR A O 1
ATOM 1581 N N . GLN A 1 201 ? 1.769 -31.641 -11.82 1 89.44 201 GLN A N 1
ATOM 1582 C CA . GLN A 1 201 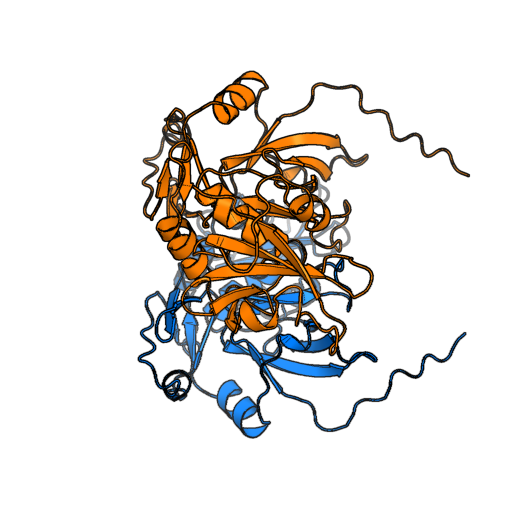? 2.588 -31.906 -13 1 89.44 201 GLN A CA 1
ATOM 1583 C C . GLN A 1 201 ? 3.982 -32.375 -12.602 1 89.44 201 GLN A C 1
ATOM 1585 O O . GLN A 1 201 ? 4.531 -31.938 -11.586 1 89.44 201 GLN A O 1
ATOM 1590 N N . ASP A 1 202 ? 4.52 -33.344 -13.453 1 90.88 202 ASP A N 1
ATOM 1591 C CA . ASP A 1 202 ? 5.906 -33.75 -13.242 1 90.88 202 ASP A CA 1
ATOM 1592 C C . ASP A 1 202 ? 6.859 -32.594 -13.539 1 90.88 202 ASP A C 1
ATOM 1594 O O . ASP A 1 202 ? 6.672 -31.859 -14.508 1 90.88 202 ASP A O 1
ATOM 1598 N N . VAL A 1 203 ? 7.867 -32.5 -12.68 1 92 203 VAL A N 1
ATOM 1599 C CA . VAL A 1 203 ? 8.812 -31.406 -12.812 1 92 203 VAL A CA 1
ATOM 1600 C C . VAL A 1 203 ? 9.469 -31.453 -14.195 1 92 203 VAL A C 1
ATOM 1602 O O . VAL A 1 203 ? 9.82 -30.422 -14.758 1 92 203 VAL A O 1
ATOM 1605 N N . SER A 1 204 ? 9.672 -32.625 -14.797 1 90.75 204 SER A N 1
ATOM 1606 C CA . SER A 1 204 ? 10.289 -32.781 -16.109 1 90.75 204 SER A CA 1
ATOM 1607 C C . SER A 1 204 ? 9.422 -32.188 -17.203 1 90.75 204 SER A C 1
ATOM 1609 O O . SER A 1 204 ? 9.891 -31.953 -18.312 1 90.75 204 SER A O 1
ATOM 1611 N N . GLU A 1 205 ? 8.133 -31.953 -16.922 1 93.38 205 GLU A N 1
ATOM 1612 C CA . GLU A 1 205 ? 7.191 -31.406 -17.906 1 93.38 205 GLU A CA 1
ATOM 1613 C C . GLU A 1 205 ? 6.867 -29.953 -17.609 1 93.38 205 GLU A C 1
ATOM 1615 O O . GLU A 1 205 ? 5.91 -29.391 -18.141 1 93.38 205 GLU A O 1
ATOM 1620 N N . ILE A 1 206 ? 7.578 -29.406 -16.688 1 94.38 206 ILE A N 1
ATOM 1621 C CA . ILE A 1 206 ? 7.301 -28.047 -16.25 1 94.38 206 ILE A CA 1
ATOM 1622 C C . ILE A 1 206 ? 7.336 -27.094 -17.438 1 94.38 206 ILE A C 1
ATOM 1624 O O . ILE A 1 206 ? 8.172 -27.234 -18.344 1 94.38 206 ILE A O 1
ATOM 1628 N N . ASP A 1 207 ? 6.426 -26.125 -17.469 1 95.81 207 ASP A N 1
ATOM 1629 C CA . ASP A 1 207 ? 6.336 -25.125 -18.516 1 95.81 207 ASP A CA 1
ATOM 1630 C C . ASP A 1 207 ? 5.992 -23.75 -17.953 1 95.81 207 ASP A C 1
ATOM 1632 O O . ASP A 1 207 ? 5.645 -23.625 -16.781 1 95.81 207 ASP A O 1
ATOM 1636 N N . VAL A 1 208 ? 6.121 -22.797 -18.812 1 97.31 208 VAL A N 1
ATOM 1637 C CA . VAL A 1 208 ? 5.809 -21.422 -18.438 1 97.31 208 VAL A CA 1
ATOM 1638 C C . VAL A 1 208 ? 4.418 -21.359 -17.812 1 97.31 208 VAL A C 1
ATOM 1640 O O . VAL A 1 208 ? 3.469 -21.953 -18.344 1 97.31 208 VAL A O 1
ATOM 1643 N N . GLY A 1 209 ? 4.336 -20.672 -16.641 1 97.5 209 GLY A N 1
ATOM 1644 C CA . GLY A 1 209 ? 3.041 -20.484 -16 1 97.5 209 GLY A CA 1
ATOM 1645 C C . GLY A 1 209 ? 2.766 -21.516 -14.922 1 97.5 209 GLY A C 1
ATOM 1646 O O . GLY A 1 209 ? 1.793 -21.391 -14.18 1 97.5 209 GLY A O 1
ATOM 1647 N N . ASP A 1 210 ? 3.592 -22.547 -14.852 1 97.12 210 ASP A N 1
ATOM 1648 C CA . ASP A 1 210 ? 3.398 -23.531 -13.789 1 97.12 210 ASP A CA 1
ATOM 1649 C C . ASP A 1 210 ? 3.83 -22.969 -12.43 1 97.12 210 ASP A C 1
ATOM 1651 O O . ASP A 1 210 ? 4.766 -22.172 -12.359 1 97.12 210 ASP A O 1
ATOM 1655 N N . VAL A 1 211 ? 3.125 -23.406 -11.367 1 96.62 211 VAL A N 1
ATOM 1656 C CA . VAL A 1 211 ? 3.404 -22.984 -10 1 96.62 211 VAL A CA 1
ATOM 1657 C C . VAL A 1 211 ? 4.262 -24.047 -9.297 1 96.62 211 VAL A C 1
ATOM 1659 O O . VAL A 1 211 ? 3.969 -25.234 -9.375 1 96.62 211 VAL A O 1
ATOM 1662 N N . ILE A 1 212 ? 5.332 -23.578 -8.688 1 94.38 212 ILE A N 1
ATOM 1663 C CA . ILE A 1 212 ? 6.25 -24.469 -7.98 1 94.38 212 ILE A CA 1
ATOM 1664 C C . ILE A 1 212 ? 6.129 -24.234 -6.477 1 94.38 212 ILE A C 1
ATOM 1666 O O . ILE A 1 212 ? 6.211 -23.094 -6.004 1 94.38 212 ILE A O 1
ATOM 1670 N N . ILE A 1 213 ? 5.941 -25.266 -5.719 1 93.69 213 ILE A N 1
ATOM 1671 C CA . ILE A 1 213 ? 5.836 -25.188 -4.27 1 93.69 213 ILE A CA 1
ATOM 1672 C C . ILE A 1 213 ? 7 -25.922 -3.621 1 93.69 213 ILE A C 1
ATOM 1674 O O . ILE A 1 213 ? 7.215 -27.109 -3.895 1 93.69 213 ILE A O 1
ATOM 1678 N N . PHE A 1 214 ? 7.715 -25.188 -2.811 1 90.62 214 PHE A N 1
ATOM 1679 C CA . PHE A 1 214 ? 8.82 -25.75 -2.041 1 90.62 214 PHE A CA 1
ATOM 1680 C C . PHE A 1 214 ? 8.414 -25.953 -0.588 1 90.62 214 PHE A C 1
ATOM 1682 O O . PHE A 1 214 ? 7.52 -25.281 -0.082 1 90.62 214 PHE A O 1
ATOM 1689 N N . GLY A 1 215 ? 9.031 -26.906 0.018 1 88.94 215 GLY A N 1
ATOM 1690 C CA . GLY A 1 215 ? 8.75 -27.188 1.418 1 88.94 215 GLY A CA 1
ATOM 1691 C C . GLY A 1 215 ? 9.969 -27.641 2.195 1 88.94 215 GLY A C 1
ATOM 1692 O O . GLY A 1 215 ? 11.055 -27.766 1.631 1 88.94 215 GLY A O 1
ATOM 1693 N N . THR A 1 216 ? 9.648 -27.766 3.514 1 86.06 216 THR A N 1
ATOM 1694 C CA . THR A 1 216 ? 10.664 -28.312 4.398 1 86.06 216 THR A CA 1
ATOM 1695 C C . THR A 1 216 ? 10.852 -29.812 4.129 1 86.06 216 THR A C 1
ATOM 1697 O O . THR A 1 216 ? 10.109 -30.406 3.354 1 86.06 216 THR A O 1
ATOM 1700 N N . GLN A 1 217 ? 11.859 -30.266 4.879 1 83.25 217 GLN A N 1
ATOM 1701 C CA . GLN A 1 217 ? 12.125 -31.703 4.75 1 83.25 217 GLN A CA 1
ATOM 1702 C C . GLN A 1 217 ? 10.945 -32.531 5.262 1 83.25 217 GLN A C 1
ATOM 1704 O O . GLN A 1 217 ? 10.695 -33.625 4.773 1 83.25 217 GLN A O 1
ATOM 1709 N N . SER A 1 218 ? 10.188 -31.953 6.121 1 85 218 SER A N 1
ATOM 1710 C CA . SER A 1 218 ? 9.023 -32.625 6.664 1 85 218 SER A CA 1
ATOM 1711 C C . SER A 1 218 ? 7.812 -32.5 5.746 1 85 218 SER A C 1
ATOM 1713 O O . SER A 1 218 ? 6.754 -33.062 6.012 1 85 218 SER A O 1
ATOM 1715 N N . GLY A 1 219 ? 8.023 -31.703 4.707 1 85.56 219 GLY A N 1
ATOM 1716 C CA . GLY A 1 219 ? 6.957 -31.594 3.727 1 85.56 219 GLY A CA 1
ATOM 1717 C C . GLY A 1 219 ? 6.066 -30.375 3.949 1 85.56 219 GLY A C 1
ATOM 1718 O O . GLY A 1 219 ? 5.012 -30.266 3.326 1 85.56 219 GLY A O 1
ATOM 1719 N N . MET A 1 220 ? 6.41 -29.578 4.777 1 87 220 MET A N 1
ATOM 1720 C CA . MET A 1 220 ? 5.625 -28.375 5.035 1 87 220 MET A CA 1
ATOM 1721 C C . MET A 1 220 ? 5.938 -27.281 4.016 1 87 220 MET A C 1
ATOM 1723 O O . MET A 1 220 ? 7.078 -26.812 3.928 1 87 220 MET A O 1
ATOM 1727 N N . PRO A 1 221 ? 4.922 -26.891 3.234 1 90.81 221 PRO A N 1
ATOM 1728 C CA . PRO A 1 221 ? 5.18 -25.828 2.256 1 90.81 221 PRO A CA 1
ATOM 1729 C C . PRO A 1 221 ? 5.656 -24.531 2.902 1 90.81 221 PRO A C 1
ATOM 1731 O O . PRO A 1 221 ? 5.188 -24.172 3.984 1 90.81 221 PRO A O 1
ATOM 1734 N N . PHE A 1 222 ? 6.605 -23.812 2.256 1 87.12 222 PHE A N 1
ATOM 1735 C CA . PHE A 1 222 ? 7.043 -22.547 2.848 1 87.12 222 PHE A CA 1
ATOM 1736 C C . PHE A 1 222 ? 7.328 -21.516 1.767 1 87.12 222 PHE A C 1
ATOM 1738 O O . PHE A 1 222 ? 7.453 -20.328 2.059 1 87.12 222 PHE A O 1
ATOM 1745 N N . GLN A 1 223 ? 7.453 -21.969 0.53 1 90.44 223 GLN A N 1
ATOM 1746 C CA . GLN A 1 223 ? 7.738 -21.031 -0.555 1 90.44 223 GLN A CA 1
ATOM 1747 C C . GLN A 1 223 ? 7.031 -21.453 -1.841 1 90.44 223 GLN A C 1
ATOM 1749 O O . GLN A 1 223 ? 6.832 -22.641 -2.088 1 90.44 223 GLN A O 1
ATOM 1754 N N . VAL A 1 224 ? 6.688 -20.484 -2.59 1 94.56 224 VAL A N 1
ATOM 1755 C CA . VAL A 1 224 ? 6.004 -20.734 -3.855 1 94.56 224 VAL A CA 1
ATOM 1756 C C . VAL A 1 224 ? 6.562 -19.812 -4.934 1 94.56 224 VAL A C 1
ATOM 1758 O O . VAL A 1 224 ? 7.012 -18.703 -4.641 1 94.56 224 VAL A O 1
ATOM 1761 N N . GLY A 1 225 ? 6.621 -20.266 -6.133 1 95.5 225 GLY A N 1
ATOM 1762 C CA . GLY A 1 225 ? 7.102 -19.469 -7.258 1 95.5 225 GLY A CA 1
ATOM 1763 C C . GLY A 1 225 ? 6.367 -19.781 -8.555 1 95.5 225 GLY A C 1
ATOM 1764 O O . GLY A 1 225 ? 5.613 -20.75 -8.633 1 95.5 225 GLY A O 1
ATOM 1765 N N . LEU A 1 226 ? 6.531 -18.953 -9.516 1 97.5 226 LEU A N 1
ATOM 1766 C CA . LEU A 1 226 ? 6.008 -19.094 -10.875 1 97.5 226 LEU A CA 1
ATOM 1767 C C . LEU A 1 226 ? 7.129 -19.391 -11.859 1 97.5 226 LEU A C 1
ATOM 1769 O O . LEU A 1 226 ? 8.07 -18.609 -11.992 1 97.5 226 LEU A O 1
ATOM 1773 N N . PHE A 1 227 ? 7.027 -20.531 -12.523 1 97.25 227 PHE A N 1
ATOM 1774 C CA . PHE A 1 227 ? 8.016 -20.844 -13.547 1 97.25 227 PHE A CA 1
ATOM 1775 C C . PHE A 1 227 ? 7.801 -19.984 -14.789 1 97.25 227 PHE A C 1
ATOM 1777 O O . PHE A 1 227 ? 6.691 -19.922 -15.32 1 97.25 227 PHE A O 1
ATOM 1784 N N . ILE A 1 228 ? 8.875 -19.281 -15.227 1 97.06 228 ILE A N 1
ATOM 1785 C CA . ILE A 1 228 ? 8.664 -18.344 -16.328 1 97.06 228 ILE A CA 1
ATOM 1786 C C . ILE A 1 228 ? 9.516 -18.766 -17.531 1 97.06 228 ILE A C 1
ATOM 1788 O O . ILE A 1 228 ? 9.68 -18.016 -18.484 1 97.06 228 ILE A O 1
ATOM 1792 N N . GLY A 1 229 ? 10.078 -19.922 -17.484 1 94.88 229 GLY A N 1
ATOM 1793 C CA . GLY A 1 229 ? 10.828 -20.484 -18.609 1 94.88 229 GLY A CA 1
ATOM 1794 C C . GLY A 1 229 ? 12.32 -20.266 -18.484 1 94.88 229 GLY A C 1
ATOM 1795 O O . GLY A 1 229 ? 12.781 -19.516 -17.625 1 94.88 229 GLY A O 1
ATOM 1796 N N . GLU A 1 230 ? 13.016 -21.125 -19.281 1 92.56 230 GLU A N 1
ATOM 1797 C CA . GLU A 1 230 ? 14.461 -21 -19.422 1 92.56 230 GLU A CA 1
ATOM 1798 C C . GLU A 1 230 ? 15.156 -21.094 -18.062 1 92.56 230 GLU A C 1
ATOM 1800 O O . GLU A 1 230 ? 16.016 -20.266 -17.734 1 92.56 230 GLU A O 1
ATOM 1805 N N . GLY A 1 231 ? 14.656 -21.922 -17.281 1 92.06 231 GLY A N 1
ATOM 1806 C CA . GLY A 1 231 ? 15.312 -22.203 -16.016 1 92.06 231 GLY A CA 1
ATOM 1807 C C . GLY A 1 231 ? 15.141 -21.094 -14.992 1 92.06 231 GLY A C 1
ATOM 1808 O O . GLY A 1 231 ? 15.969 -20.953 -14.086 1 92.06 231 GLY A O 1
ATOM 1809 N N . THR A 1 232 ? 14.094 -20.312 -15.156 1 94.88 232 THR A N 1
ATOM 1810 C CA . THR A 1 232 ? 13.906 -19.156 -14.289 1 94.88 232 THR A CA 1
ATOM 1811 C C . THR A 1 232 ? 12.523 -19.188 -13.641 1 94.88 232 THR A C 1
ATOM 1813 O O . THR A 1 232 ? 11.531 -19.531 -14.297 1 94.88 232 THR A O 1
ATOM 1816 N N . LEU A 1 233 ? 12.484 -18.922 -12.352 1 95.06 233 LEU A N 1
ATOM 1817 C CA . LEU A 1 233 ? 11.195 -18.703 -11.695 1 95.06 233 LEU A CA 1
ATOM 1818 C C . LEU A 1 233 ? 11.109 -17.281 -11.133 1 95.06 233 LEU A C 1
ATOM 1820 O O . LEU A 1 233 ? 12.125 -16.578 -11.047 1 95.06 233 LEU A O 1
ATOM 1824 N N . LEU A 1 234 ? 9.938 -16.781 -10.961 1 96.06 234 LEU A N 1
ATOM 1825 C CA . LEU A 1 2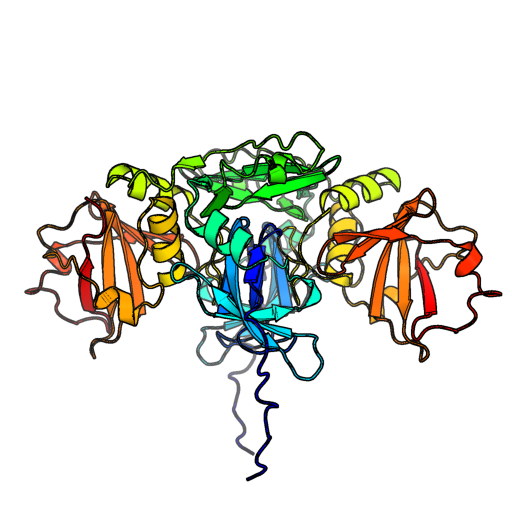34 ? 9.617 -15.625 -10.141 1 96.06 234 LEU A CA 1
ATOM 1826 C C . LEU A 1 234 ? 9.102 -16.047 -8.766 1 96.06 234 LEU A C 1
ATOM 1828 O O . LEU A 1 234 ? 8.305 -16.984 -8.664 1 96.06 234 LEU A O 1
ATOM 1832 N N . TRP A 1 235 ? 9.625 -15.445 -7.766 1 95.31 235 TRP A N 1
ATOM 1833 C CA . TRP A 1 235 ? 9.133 -15.734 -6.422 1 95.31 235 TRP A CA 1
ATOM 1834 C C . TRP A 1 235 ? 9.328 -14.531 -5.504 1 95.31 235 TRP A C 1
ATOM 1836 O O . TRP A 1 235 ? 9.883 -13.516 -5.91 1 95.31 235 TRP A O 1
ATOM 1846 N N . VAL A 1 236 ? 8.711 -14.602 -4.352 1 94.19 236 VAL A N 1
ATOM 1847 C CA . VAL A 1 236 ? 8.789 -13.492 -3.41 1 94.19 236 VAL A CA 1
ATOM 1848 C C . VAL A 1 236 ? 9.789 -13.812 -2.303 1 94.19 236 VAL A C 1
ATOM 1850 O O . VAL A 1 236 ? 9.555 -14.711 -1.492 1 94.19 236 VAL A O 1
ATOM 1853 N N . LYS A 1 237 ? 10.914 -13.148 -2.361 1 88.56 237 LYS A N 1
ATOM 1854 C CA . LYS A 1 237 ? 11.906 -13.07 -1.297 1 88.56 237 LYS A CA 1
ATOM 1855 C C . LYS A 1 237 ? 12.266 -11.617 -0.99 1 88.56 237 LYS A C 1
ATOM 1857 O O . LYS A 1 237 ? 12.961 -10.961 -1.777 1 88.56 237 LYS A O 1
ATOM 1862 N N . GLU A 1 238 ? 11.953 -11.023 0.064 1 88.5 238 GLU A N 1
ATOM 1863 C CA . GLU A 1 238 ? 12.062 -9.594 0.352 1 88.5 238 GLU A CA 1
ATOM 1864 C C . GLU A 1 238 ? 11.203 -8.766 -0.604 1 88.5 238 GLU A C 1
ATOM 1866 O O . GLU A 1 238 ? 10.648 -7.738 -0.217 1 88.5 238 GLU A O 1
ATOM 1871 N N . LYS A 1 239 ? 11.258 -9.242 -1.915 1 93.94 239 LYS A N 1
ATOM 1872 C CA . LYS A 1 239 ? 10.477 -8.695 -3.02 1 93.94 239 LYS A CA 1
ATOM 1873 C C . LYS A 1 239 ? 10.258 -9.734 -4.113 1 93.94 239 LYS A C 1
ATOM 1875 O O . LYS A 1 239 ? 10.836 -10.828 -4.055 1 93.94 239 LYS A O 1
ATOM 1880 N N . VAL A 1 240 ? 9.398 -9.461 -5.043 1 95.5 240 VAL A N 1
ATOM 1881 C CA . VAL A 1 240 ? 9.273 -10.305 -6.223 1 95.5 240 VAL A CA 1
ATOM 1882 C C . VAL A 1 240 ? 10.539 -10.203 -7.066 1 95.5 240 VAL A C 1
ATOM 1884 O O . VAL A 1 240 ? 10.938 -9.109 -7.469 1 95.5 240 VAL A O 1
ATOM 1887 N N . LYS A 1 241 ? 11.156 -11.305 -7.305 1 93.69 241 LYS A N 1
ATOM 1888 C CA . LYS A 1 241 ? 12.43 -11.305 -8.023 1 93.69 241 LYS A CA 1
ATOM 1889 C C . LYS A 1 241 ? 12.648 -12.617 -8.758 1 93.69 241 LYS A C 1
ATOM 1891 O O . LYS A 1 241 ? 11.914 -13.586 -8.547 1 93.69 241 LYS A O 1
ATOM 1896 N N . PHE A 1 242 ? 13.625 -12.656 -9.625 1 93.31 242 PHE A N 1
ATOM 1897 C CA . PHE A 1 242 ? 14.008 -13.852 -10.359 1 93.31 242 PHE A CA 1
ATOM 1898 C C . PHE A 1 242 ? 14.766 -14.828 -9.469 1 93.31 242 PHE A C 1
ATOM 1900 O O . PHE A 1 242 ? 15.43 -14.414 -8.516 1 93.31 242 PHE A O 1
ATOM 1907 N N . GLY A 1 243 ? 14.602 -16.062 -9.727 1 92.06 243 GLY A N 1
ATOM 1908 C CA . GLY A 1 243 ? 15.383 -17.141 -9.156 1 92.06 243 GLY A CA 1
ATOM 1909 C C . GLY A 1 243 ? 15.719 -18.234 -10.156 1 92.06 243 GLY A C 1
ATOM 1910 O O . GLY A 1 243 ? 14.977 -18.453 -11.117 1 92.06 243 GLY A O 1
ATOM 1911 N N . ALA A 1 244 ? 16.828 -18.812 -9.883 1 90.69 244 ALA A N 1
ATOM 1912 C CA . ALA A 1 244 ? 17.219 -19.938 -10.734 1 90.69 244 ALA A CA 1
ATOM 1913 C C . ALA A 1 244 ? 16.438 -21.203 -10.367 1 90.69 244 ALA A C 1
ATOM 1915 O O . ALA A 1 244 ? 16.188 -21.469 -9.188 1 90.69 244 ALA A O 1
ATOM 1916 N N . PHE A 1 245 ? 15.992 -21.844 -11.391 1 90.81 245 PHE A N 1
ATOM 1917 C CA . PHE A 1 245 ? 15.312 -23.125 -11.18 1 90.81 245 PHE A CA 1
ATOM 1918 C C . PHE A 1 245 ? 15.703 -24.125 -12.258 1 90.81 245 PHE A C 1
ATOM 1920 O O . PHE A 1 245 ? 15.336 -23.969 -13.422 1 90.81 245 PHE A O 1
ATOM 1927 N N . ASP A 1 246 ? 16.438 -25.062 -11.859 1 86.44 246 ASP A N 1
ATOM 1928 C CA . ASP A 1 246 ? 16.828 -26.172 -12.734 1 86.44 246 ASP A CA 1
ATOM 1929 C C . ASP A 1 246 ? 15.984 -27.406 -12.453 1 86.44 246 ASP A C 1
ATOM 1931 O O . ASP A 1 246 ? 16.188 -28.094 -11.453 1 86.44 246 ASP A O 1
ATOM 1935 N N . PRO A 1 247 ? 15.094 -27.672 -13.352 1 82.88 247 PRO A N 1
ATOM 1936 C CA . PRO A 1 247 ? 14.211 -28.812 -13.117 1 82.88 247 PRO A CA 1
ATOM 1937 C C . PRO A 1 247 ? 14.977 -30.109 -12.898 1 82.88 247 PRO A C 1
ATOM 1939 O O . PRO A 1 247 ? 14.523 -30.984 -12.156 1 82.88 247 PRO A O 1
ATOM 1942 N N . GLU A 1 248 ? 16.094 -30.297 -13.562 1 78.94 248 GLU A N 1
ATOM 1943 C CA . GLU A 1 248 ? 16.875 -31.516 -13.438 1 78.94 248 GLU A CA 1
ATOM 1944 C C . GLU A 1 248 ? 17.422 -31.688 -12.031 1 78.94 248 GLU A C 1
ATOM 1946 O O . GLU A 1 248 ? 17.562 -32.812 -11.539 1 78.94 248 GLU A O 1
ATOM 1951 N N . LYS A 1 249 ? 17.719 -30.484 -11.43 1 77.31 249 LYS A N 1
ATOM 1952 C CA . LYS A 1 249 ? 18.25 -30.531 -10.07 1 77.31 249 LYS A CA 1
ATOM 1953 C C . LYS A 1 249 ? 17.156 -30.875 -9.062 1 77.31 249 LYS A C 1
ATOM 1955 O O . LYS A 1 249 ? 17.453 -31.391 -7.977 1 77.31 249 LYS A O 1
ATOM 1960 N N . TRP A 1 250 ? 16.047 -30.531 -9.43 1 69.81 250 TRP A N 1
ATOM 1961 C CA . TRP A 1 250 ? 14.953 -30.75 -8.5 1 69.81 250 TRP A CA 1
ATOM 1962 C C . TRP A 1 250 ? 14.18 -32.031 -8.859 1 69.81 250 TRP A C 1
ATOM 1964 O O . TRP A 1 250 ? 13.117 -32.281 -8.297 1 69.81 250 TRP A O 1
ATOM 1974 N N . SER A 1 251 ? 14.68 -32.688 -9.914 1 56.22 251 SER A N 1
ATOM 1975 C CA . SER A 1 251 ? 14.055 -33.969 -10.297 1 56.22 251 SER A CA 1
ATOM 1976 C C . SER A 1 251 ? 14.141 -34.969 -9.172 1 56.22 251 SER A C 1
ATOM 1978 O O . SER A 1 251 ? 14.992 -34.875 -8.289 1 56.22 251 SER A O 1
ATOM 1980 N N . ILE A 1 252 ? 13.031 -35.781 -8.945 1 49.66 252 ILE A N 1
ATOM 1981 C CA . ILE A 1 252 ? 12.875 -36.781 -7.922 1 49.66 252 ILE A CA 1
ATOM 1982 C C . ILE A 1 252 ? 14.227 -37.438 -7.629 1 49.66 252 ILE A C 1
ATOM 1984 O O . ILE A 1 252 ? 14.555 -37.719 -6.469 1 49.66 252 ILE A O 1
ATOM 1988 N N . THR A 1 253 ? 14.906 -37.844 -8.656 1 44.62 253 THR A N 1
ATOM 1989 C CA . THR A 1 253 ? 16.125 -38.625 -8.438 1 44.62 253 THR A CA 1
ATOM 1990 C C . THR A 1 253 ? 17.188 -37.781 -7.754 1 44.62 253 THR A C 1
ATOM 1992 O O . THR A 1 253 ? 18 -38.312 -6.984 1 44.62 253 THR A O 1
ATOM 1995 N N . ASN A 1 254 ? 17.25 -36.594 -8.086 1 44.66 254 ASN A N 1
ATOM 1996 C CA . ASN A 1 254 ? 18.328 -35.75 -7.598 1 44.66 254 ASN A CA 1
ATOM 1997 C C . ASN A 1 254 ? 17.844 -34.875 -6.441 1 44.66 254 ASN A C 1
ATOM 1999 O O . ASN A 1 254 ? 18.625 -34.062 -5.898 1 44.66 254 ASN A O 1
ATOM 2003 N N . ASN A 1 255 ? 16.641 -34.875 -6.332 1 46.44 255 ASN A N 1
ATOM 2004 C CA . ASN A 1 255 ? 16.125 -34 -5.281 1 46.44 255 ASN A CA 1
ATOM 2005 C C . ASN A 1 255 ? 16.812 -34.281 -3.943 1 46.44 255 ASN A C 1
ATOM 2007 O O . ASN A 1 255 ? 16.156 -34.719 -2.994 1 46.44 255 ASN A O 1
ATOM 2011 N N . ARG A 1 256 ? 17.953 -35.062 -4.125 1 39.91 256 ARG A N 1
ATOM 2012 C CA . ARG A 1 256 ? 18.641 -35.281 -2.852 1 39.91 256 ARG A CA 1
ATOM 2013 C C . ARG A 1 256 ? 18.719 -33.969 -2.064 1 39.91 256 ARG A C 1
ATOM 2015 O O . ARG A 1 256 ? 18.891 -32.906 -2.643 1 39.91 256 ARG A O 1
ATOM 2022 N N . LEU A 1 257 ? 18.391 -34.031 -0.826 1 42.75 257 LEU A N 1
ATOM 2023 C CA . LEU A 1 257 ? 18.078 -33.312 0.408 1 42.75 257 LEU A CA 1
ATOM 2024 C C . LEU A 1 257 ? 19.188 -32.312 0.75 1 42.75 257 LEU A C 1
ATOM 2026 O O . LEU A 1 257 ? 19.312 -31.875 1.896 1 42.75 257 LEU A O 1
ATOM 2030 N N . LYS A 1 258 ? 20.203 -32.25 0.024 1 46 258 LYS A N 1
ATOM 2031 C CA . LYS A 1 258 ? 21.281 -31.812 0.919 1 46 258 LYS A CA 1
ATOM 2032 C C . LYS A 1 258 ? 20.859 -30.594 1.73 1 46 258 LYS A C 1
ATOM 2034 O O . LYS A 1 258 ? 21.312 -30.391 2.859 1 46 258 LYS A O 1
ATOM 2039 N N . ASN A 1 259 ? 20.141 -29.562 1.123 1 54.09 259 ASN A N 1
ATOM 2040 C CA . ASN A 1 259 ? 19.797 -28.422 1.959 1 54.09 259 ASN A CA 1
ATOM 2041 C C . ASN A 1 259 ? 18.328 -28.438 2.381 1 54.09 259 ASN A C 1
ATOM 2043 O O . ASN A 1 259 ? 17.547 -29.25 1.871 1 54.09 259 ASN A O 1
ATOM 2047 N N . SER A 1 260 ? 17.891 -27.953 3.652 1 66.75 260 SER A N 1
ATOM 2048 C CA . SER A 1 260 ? 16.719 -27.781 4.5 1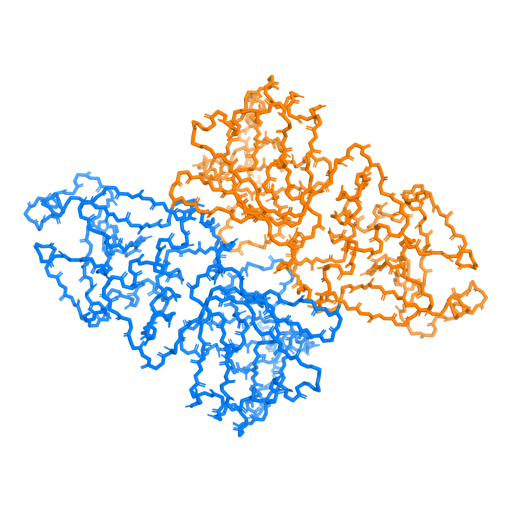 66.75 260 SER A CA 1
ATOM 2049 C C . SER A 1 260 ? 15.484 -27.453 3.67 1 66.75 260 SER A C 1
ATOM 2051 O O . SER A 1 260 ? 14.422 -27.141 4.223 1 66.75 260 SER A O 1
ATOM 2053 N N . VAL A 1 261 ? 15.602 -27.625 2.207 1 78.81 261 VAL A N 1
ATOM 2054 C CA . VAL A 1 261 ? 14.469 -27.266 1.372 1 78.81 261 VAL A CA 1
ATOM 2055 C C . VAL A 1 261 ? 14.219 -28.344 0.327 1 78.81 261 VAL A C 1
ATOM 2057 O O . VAL A 1 261 ? 15.164 -28.922 -0.221 1 78.81 261 VAL A O 1
ATOM 2060 N N . GLN A 1 262 ? 13 -28.812 0.02 1 85.69 262 GLN A N 1
ATOM 2061 C CA . GLN A 1 262 ? 12.648 -29.766 -1.024 1 85.69 262 GLN A CA 1
ATOM 2062 C C . GLN A 1 262 ? 11.57 -29.203 -1.941 1 85.69 262 GLN A C 1
ATOM 2064 O O . GLN A 1 262 ? 10.805 -28.328 -1.54 1 85.69 262 GLN A O 1
ATOM 2069 N N . LEU A 1 263 ? 11.562 -29.703 -3.189 1 90.19 263 LEU A N 1
ATOM 2070 C CA . LEU A 1 263 ? 10.438 -29.469 -4.086 1 90.19 263 LEU A CA 1
ATOM 2071 C C . LEU A 1 263 ? 9.242 -30.312 -3.691 1 90.19 263 LEU A C 1
ATOM 2073 O O . LEU A 1 263 ? 9.312 -31.547 -3.703 1 90.19 263 LEU A O 1
ATOM 2077 N N . LEU A 1 264 ? 8.18 -29.719 -3.379 1 89.25 264 LEU A N 1
ATOM 2078 C CA . LEU A 1 264 ? 7.012 -30.484 -2.947 1 89.25 264 LEU A CA 1
ATOM 2079 C C . LEU A 1 264 ? 6.141 -30.859 -4.137 1 89.25 264 LEU A C 1
ATOM 2081 O O . LEU A 1 264 ? 5.715 -32 -4.254 1 89.25 264 LEU A O 1
ATOM 2085 N N . THR A 1 265 ? 5.898 -29.906 -5.012 1 92.12 265 THR A N 1
ATOM 2086 C CA . THR A 1 265 ? 5.012 -30.203 -6.133 1 92.12 265 THR A CA 1
ATOM 2087 C C . THR A 1 265 ? 5.078 -29.094 -7.18 1 92.12 265 THR A C 1
ATOM 2089 O O . THR A 1 265 ? 5.539 -27.984 -6.891 1 92.12 265 THR A O 1
ATOM 2092 N N . VAL A 1 266 ? 4.73 -29.406 -8.391 1 93.88 266 VAL A N 1
ATOM 2093 C CA . VAL A 1 266 ? 4.504 -28.469 -9.492 1 93.88 266 VAL A CA 1
ATOM 2094 C C . VAL A 1 266 ? 3.033 -28.516 -9.906 1 93.88 266 VAL A C 1
ATOM 2096 O O . VAL A 1 266 ? 2.457 -29.594 -10.062 1 93.88 266 VAL A O 1
ATOM 2099 N N . LYS A 1 267 ? 2.439 -27.344 -10.023 1 95.44 267 LYS A N 1
ATOM 2100 C CA . LYS A 1 267 ? 1.021 -27.281 -10.359 1 95.44 267 LYS A CA 1
ATOM 2101 C C . LYS A 1 267 ? 0.802 -26.562 -11.695 1 95.44 267 LYS A C 1
ATOM 2103 O O . LYS A 1 267 ? 1.294 -25.453 -11.898 1 95.44 267 LYS A O 1
ATOM 2108 N N . LYS A 1 268 ? 0.143 -27.25 -12.57 1 96.19 268 LYS A N 1
ATOM 2109 C CA . LYS A 1 268 ? -0.365 -26.641 -13.805 1 96.19 268 LYS A CA 1
ATOM 2110 C C . LYS A 1 268 ? -1.761 -26.062 -13.594 1 96.19 268 LYS A C 1
ATOM 2112 O O . LYS A 1 268 ? -2.746 -26.797 -13.562 1 96.19 268 LYS A O 1
ATOM 2117 N N . LEU A 1 269 ? -1.858 -24.734 -13.508 1 93.94 269 LEU A N 1
ATOM 2118 C CA . LEU A 1 269 ? -3.125 -24.109 -13.156 1 93.94 269 LEU A CA 1
ATOM 2119 C C . LEU A 1 269 ? -3.684 -23.312 -14.336 1 93.94 269 LEU A C 1
ATOM 2121 O O . LEU A 1 269 ? -4.762 -22.719 -14.234 1 93.94 269 LEU A O 1
ATOM 2125 N N . VAL A 1 270 ? -2.924 -23.25 -15.375 1 92.69 270 VAL A N 1
ATOM 2126 C CA . VAL A 1 270 ? -3.336 -22.531 -16.578 1 92.69 270 VAL A CA 1
ATOM 2127 C C . VAL A 1 270 ? -3.205 -23.438 -17.797 1 92.69 270 VAL A C 1
ATOM 2129 O O . VAL A 1 270 ? -2.322 -24.297 -17.844 1 92.69 270 VAL A O 1
ATOM 2132 N N . GLY A 1 271 ? -4.129 -23.312 -18.625 1 83.62 271 GLY A N 1
ATOM 2133 C CA . GLY A 1 271 ? -4.133 -24.125 -19.828 1 83.62 271 GLY A CA 1
ATOM 2134 C C . GLY A 1 271 ? -3.238 -23.594 -20.922 1 83.62 271 GLY A C 1
ATOM 2135 O O . GLY A 1 271 ? -2.885 -22.422 -20.922 1 83.62 271 GLY A O 1
ATOM 2136 N N . MET B 1 1 ? 12.516 -13.016 37.438 1 19.3 1 MET B N 1
ATOM 2137 C CA . MET B 1 1 ? 12.586 -11.812 36.625 1 19.3 1 MET B CA 1
ATOM 2138 C C . MET B 1 1 ? 13.625 -11.977 35.531 1 19.3 1 MET B C 1
ATOM 2140 O O . MET B 1 1 ? 14.828 -11.883 35.781 1 19.3 1 MET B O 1
ATOM 2144 N N . GLN B 1 2 ? 13.594 -12.867 34.594 1 23.2 2 GLN B N 1
ATOM 2145 C CA . GLN B 1 2 ? 14.766 -13.383 33.906 1 23.2 2 GLN B CA 1
ATOM 2146 C C . GLN B 1 2 ? 15.469 -12.281 33.094 1 23.2 2 GLN B C 1
ATOM 2148 O O . GLN B 1 2 ? 14.812 -11.492 32.406 1 23.2 2 GLN B O 1
ATOM 2153 N N . ASN B 1 3 ? 16.594 -11.773 33.469 1 24.91 3 ASN B N 1
ATOM 2154 C CA . ASN B 1 3 ? 17.5 -10.742 32.969 1 24.91 3 ASN B CA 1
ATOM 2155 C C . ASN B 1 3 ? 17.812 -10.914 31.5 1 24.91 3 ASN B C 1
ATOM 2157 O O . ASN B 1 3 ? 18.594 -11.789 31.125 1 24.91 3 ASN B O 1
ATOM 2161 N N . GLU B 1 4 ? 16.828 -11.055 30.703 1 28.66 4 GLU B N 1
ATOM 2162 C CA . GLU B 1 4 ? 17.109 -11.383 29.312 1 28.66 4 GLU B CA 1
ATOM 2163 C C . GLU B 1 4 ? 18.172 -10.445 28.734 1 28.66 4 GLU B C 1
ATOM 2165 O O . GLU B 1 4 ? 17.984 -9.234 28.688 1 28.66 4 GLU B O 1
ATOM 2170 N N . THR B 1 5 ? 19.391 -10.68 28.984 1 28.59 5 THR B N 1
ATOM 2171 C CA . THR B 1 5 ? 20.609 -10.047 28.5 1 28.59 5 THR B CA 1
ATOM 2172 C C . THR B 1 5 ? 20.516 -9.773 27 1 28.59 5 THR B C 1
ATOM 2174 O O . THR B 1 5 ? 20.5 -10.703 26.203 1 28.59 5 THR B O 1
ATOM 2177 N N . PHE B 1 6 ? 19.688 -8.906 26.625 1 31.62 6 PHE B N 1
ATOM 2178 C CA . PHE B 1 6 ? 19.812 -8.484 25.234 1 31.62 6 PHE B CA 1
ATOM 2179 C C . PHE B 1 6 ? 21.266 -8.25 24.859 1 31.62 6 PHE B C 1
ATOM 2181 O O . PHE B 1 6 ? 22.016 -7.629 25.625 1 31.62 6 PHE B O 1
ATOM 2188 N N . LYS B 1 7 ? 22.016 -9.195 24.312 1 32.56 7 LYS B N 1
ATOM 2189 C CA . LYS B 1 7 ? 23.344 -8.852 23.812 1 32.56 7 LYS B CA 1
ATOM 2190 C C . LYS B 1 7 ? 23.422 -7.379 23.422 1 32.56 7 LYS B C 1
ATOM 2192 O O . LYS B 1 7 ? 22.609 -6.898 22.625 1 32.56 7 LYS B O 1
ATOM 2197 N N . GLU B 1 8 ? 23.812 -6.492 24.219 1 35.59 8 GLU B N 1
ATOM 2198 C CA . GLU B 1 8 ? 24.25 -5.141 23.891 1 35.59 8 GLU B CA 1
ATOM 2199 C C . GLU B 1 8 ? 24.938 -5.102 22.531 1 35.59 8 GLU B C 1
ATOM 2201 O O . GLU B 1 8 ? 26 -5.711 22.344 1 35.59 8 GLU B O 1
ATOM 2206 N N . TRP B 1 9 ? 24.391 -5.469 21.438 1 36.44 9 TRP B N 1
ATOM 2207 C CA . TRP B 1 9 ? 25.062 -5.254 20.156 1 36.44 9 TRP B CA 1
ATOM 2208 C C . TRP B 1 9 ? 25.922 -3.99 20.188 1 36.44 9 TRP B C 1
ATOM 2210 O O . TRP B 1 9 ? 25.406 -2.896 20.438 1 36.44 9 TRP B O 1
ATOM 2220 N N . HIS B 1 10 ? 27.125 -3.928 20.547 1 36.72 10 HIS B N 1
ATOM 2221 C CA . HIS B 1 10 ? 28.203 -2.967 20.375 1 36.72 10 HIS B CA 1
ATOM 2222 C C . HIS B 1 10 ? 28.016 -2.152 19.094 1 36.72 10 HIS B C 1
ATOM 2224 O O . HIS B 1 10 ? 28.359 -0.966 19.062 1 36.72 10 HIS B O 1
ATOM 2230 N N . SER B 1 11 ? 28.141 -2.822 17.734 1 40.97 11 SER B N 1
ATOM 2231 C CA . SER B 1 11 ? 28.922 -2.5 16.547 1 40.97 11 SER B CA 1
ATOM 2232 C C . SER B 1 11 ? 28.406 -1.234 15.875 1 40.97 11 SER B C 1
ATOM 2234 O O . SER B 1 11 ? 27.312 -0.764 16.172 1 40.97 11 SER B O 1
ATOM 2236 N N . ASN B 1 12 ? 29.031 -0.733 14.648 1 48.25 12 ASN B N 1
ATOM 2237 C CA . ASN B 1 12 ? 28.953 0.416 13.758 1 48.25 12 ASN B CA 1
ATOM 2238 C C . ASN B 1 12 ? 27.531 0.603 13.219 1 48.25 12 ASN B C 1
ATOM 2240 O O . ASN B 1 12 ? 26.953 -0.321 12.641 1 48.25 12 ASN B O 1
ATOM 2244 N N . PRO B 1 13 ? 26.797 1.521 13.805 1 59 13 PRO B N 1
ATOM 2245 C CA . PRO B 1 13 ? 25.484 1.823 13.211 1 59 13 PRO B CA 1
ATOM 2246 C C . PRO B 1 13 ? 25.438 1.547 11.711 1 59 13 PRO B C 1
ATOM 2248 O O . PRO B 1 13 ? 26.391 1.888 10.984 1 59 13 PRO B O 1
ATOM 2251 N N . THR B 1 14 ? 24.703 0.462 11.281 1 86.69 14 THR B N 1
ATOM 2252 C CA . THR B 1 14 ? 24.531 0.301 9.836 1 86.69 14 THR B CA 1
ATOM 2253 C C . THR B 1 14 ? 23.453 1.242 9.312 1 86.69 14 THR B C 1
ATOM 2255 O O . THR B 1 14 ? 22.547 1.645 10.062 1 86.69 14 THR B O 1
ATOM 2258 N N . PHE B 1 15 ? 23.766 1.945 8.359 1 96.44 15 PHE B N 1
ATOM 2259 C CA . PHE B 1 15 ? 22.938 2.906 7.637 1 96.44 15 PHE B CA 1
ATOM 2260 C C . PHE B 1 15 ? 22.25 2.244 6.445 1 96.44 15 PHE B C 1
ATOM 2262 O O . PHE B 1 15 ? 22.75 1.258 5.906 1 96.44 15 PHE B O 1
ATOM 2269 N N . GLY B 1 16 ? 21.016 2.736 6.285 1 96.81 16 GLY B N 1
ATOM 2270 C CA . GLY B 1 16 ? 20.297 2.158 5.156 1 96.81 16 GLY B CA 1
ATOM 2271 C C . GLY B 1 16 ? 19.516 3.182 4.355 1 96.81 16 GLY B C 1
ATOM 2272 O O . GLY B 1 16 ? 19.312 4.309 4.812 1 96.81 16 GLY B O 1
ATOM 2273 N N . ILE B 1 17 ? 19.203 2.824 3.148 1 96.62 17 ILE B N 1
ATOM 2274 C CA . ILE B 1 17 ? 18.328 3.562 2.246 1 96.62 17 ILE B CA 1
ATOM 2275 C C . ILE B 1 17 ? 17.25 2.629 1.694 1 96.62 17 ILE B C 1
ATOM 2277 O O . ILE B 1 17 ? 17.516 1.449 1.447 1 96.62 17 ILE B O 1
ATOM 2281 N N . CYS B 1 18 ? 16.078 3.125 1.594 1 96.81 18 CYS B N 1
ATOM 2282 C CA . CYS B 1 18 ? 15.016 2.297 1.047 1 96.81 18 CYS B CA 1
ATOM 2283 C C . CYS B 1 18 ? 15.102 2.227 -0.473 1 96.81 18 CYS B C 1
ATOM 2285 O O . CYS B 1 18 ? 15.008 3.252 -1.152 1 96.81 18 CYS B O 1
ATOM 2287 N N . ARG B 1 19 ? 15.203 1.038 -0.992 1 92.94 19 ARG B N 1
ATOM 2288 C CA . ARG B 1 19 ? 15.25 0.826 -2.436 1 92.94 19 ARG B CA 1
ATOM 2289 C C . ARG B 1 19 ? 14.07 -0.017 -2.904 1 92.94 19 ARG B C 1
ATOM 2291 O O . ARG B 1 19 ? 14.133 -0.648 -3.961 1 92.94 19 ARG B O 1
ATOM 2298 N N . LEU B 1 20 ? 13.078 -0.08 -2.133 1 94.94 20 LEU B N 1
ATOM 2299 C CA . LEU B 1 20 ? 11.758 -0.604 -2.471 1 94.94 20 LEU B CA 1
ATOM 2300 C C . LEU B 1 20 ? 10.758 0.53 -2.656 1 94.94 20 LEU B C 1
ATOM 2302 O O . LEU B 1 20 ? 10.977 1.645 -2.178 1 94.94 20 LEU B O 1
ATOM 2306 N N . SER B 1 21 ? 9.695 0.227 -3.396 1 96.12 21 SER B N 1
ATOM 2307 C CA . SER B 1 21 ? 8.664 1.253 -3.543 1 96.12 21 SER B CA 1
ATOM 2308 C C . SER B 1 21 ? 8.117 1.681 -2.188 1 96.12 21 SER B C 1
ATOM 2310 O O . SER B 1 21 ? 7.805 2.855 -1.98 1 96.12 21 SER B O 1
ATOM 2312 N N . LEU B 1 22 ? 7.969 0.733 -1.337 1 97.94 22 LEU B N 1
ATOM 2313 C CA . LEU B 1 22 ? 7.395 0.909 -0.006 1 97.94 22 LEU B CA 1
ATOM 2314 C C . LEU B 1 22 ? 7.914 -0.16 0.952 1 97.94 22 LEU B C 1
ATOM 2316 O O . LEU B 1 22 ? 7.816 -1.355 0.667 1 97.94 22 LEU B O 1
ATOM 2320 N N . LEU B 1 23 ? 8.523 0.286 2.014 1 97.88 23 LEU B N 1
ATOM 2321 C CA . LEU B 1 23 ? 9.039 -0.626 3.025 1 97.88 23 LEU B CA 1
ATOM 2322 C C . LEU B 1 23 ? 8.219 -0.545 4.309 1 97.88 23 LEU B C 1
ATOM 2324 O O . LEU B 1 23 ? 8.125 0.52 4.922 1 97.88 23 LEU B O 1
ATOM 2328 N N . SER B 1 24 ? 7.633 -1.654 4.699 1 97.12 24 SER B N 1
ATOM 2329 C CA . SER B 1 24 ? 6.828 -1.706 5.914 1 97.12 24 SER B CA 1
ATOM 2330 C C . SER B 1 24 ? 7.703 -1.807 7.156 1 97.12 24 SER B C 1
ATOM 2332 O O . SER B 1 24 ? 8.656 -2.588 7.188 1 97.12 24 SER B O 1
ATOM 2334 N N . VAL B 1 25 ? 7.414 -1 8.148 1 97.81 25 VAL B N 1
ATOM 2335 C CA . VAL B 1 25 ? 8.094 -1.002 9.438 1 97.81 25 VAL B CA 1
ATOM 2336 C C . VAL B 1 25 ? 7.129 -1.458 10.531 1 97.81 25 VAL B C 1
ATOM 2338 O O . VAL B 1 25 ? 6.07 -0.853 10.727 1 97.81 25 VAL B O 1
ATOM 2341 N N . TYR B 1 26 ? 7.551 -2.469 11.234 1 97.62 26 TYR B N 1
ATOM 2342 C CA . TYR B 1 26 ? 6.621 -3.129 12.148 1 97.62 26 TYR B CA 1
ATOM 2343 C C . TYR B 1 26 ? 6.863 -2.689 13.586 1 97.62 26 TYR B C 1
ATOM 2345 O O . TYR B 1 26 ? 7.977 -2.303 13.945 1 97.62 26 TYR B O 1
ATOM 2353 N N . GLU B 1 27 ? 5.812 -2.773 14.43 1 97.31 27 GLU B N 1
ATOM 2354 C CA . GLU B 1 27 ? 5.887 -2.418 15.844 1 97.31 27 GLU B CA 1
ATOM 2355 C C . GLU B 1 27 ? 6.75 -3.412 16.625 1 97.31 27 GLU B C 1
ATOM 2357 O O . GLU B 1 27 ? 7.387 -3.051 17.609 1 97.31 27 GLU B O 1
ATOM 2362 N N . LYS B 1 28 ? 6.707 -4.645 16.203 1 97.12 28 LYS B N 1
ATOM 2363 C CA . LYS B 1 28 ? 7.445 -5.742 16.812 1 97.12 28 LYS B CA 1
ATOM 2364 C C . LYS B 1 28 ? 8.109 -6.617 15.758 1 97.12 28 LYS B C 1
ATOM 2366 O O . LYS B 1 28 ? 7.668 -6.648 14.609 1 97.12 28 LYS B O 1
ATOM 2371 N N . PRO B 1 29 ? 9.156 -7.27 16.141 1 96.44 29 PRO B N 1
ATOM 2372 C CA . PRO B 1 29 ? 9.875 -8.109 15.188 1 96.44 29 PRO B CA 1
ATOM 2373 C C . PRO B 1 29 ? 9.219 -9.477 15 1 96.44 29 PRO B C 1
ATOM 2375 O O . PRO B 1 29 ? 9.867 -10.508 15.211 1 96.44 29 PRO B O 1
ATOM 2378 N N . VAL B 1 30 ? 7.914 -9.438 14.625 1 93.69 30 VAL B N 1
ATOM 2379 C CA . VAL B 1 30 ? 7.152 -10.656 14.344 1 93.69 30 VAL B CA 1
ATOM 2380 C C . VAL B 1 30 ? 6.254 -10.43 13.133 1 93.69 30 VAL B C 1
ATOM 2382 O O . VAL B 1 30 ? 5.887 -9.297 12.82 1 93.69 30 VAL B O 1
ATOM 2385 N N . SER B 1 31 ? 5.891 -11.508 12.492 1 83.88 31 SER B N 1
ATOM 2386 C CA . SER B 1 31 ? 5.191 -11.445 11.211 1 83.88 31 SER B CA 1
ATOM 2387 C C . SER B 1 31 ? 3.773 -10.906 11.383 1 83.88 31 SER B C 1
ATOM 2389 O O . SER B 1 31 ? 3.201 -10.344 10.445 1 83.88 31 SER B O 1
ATOM 2391 N N . ASP B 1 32 ? 3.156 -11 12.469 1 88.94 32 ASP B N 1
ATOM 2392 C CA . ASP B 1 32 ? 1.765 -10.594 12.641 1 88.94 32 ASP B CA 1
ATOM 2393 C C . ASP B 1 32 ? 1.67 -9.266 13.391 1 88.94 32 ASP B C 1
ATOM 2395 O O . ASP B 1 32 ? 0.601 -8.898 13.883 1 88.94 32 ASP B O 1
ATOM 2399 N N . ALA B 1 33 ? 2.754 -8.555 13.469 1 94.69 33 ALA B N 1
ATOM 2400 C CA . ALA B 1 33 ? 2.764 -7.242 14.117 1 94.69 33 ALA B CA 1
ATOM 2401 C C . ALA B 1 33 ? 2.156 -6.176 13.211 1 94.69 33 ALA B C 1
ATOM 2403 O O . ALA B 1 33 ? 2.246 -6.27 11.984 1 94.69 33 ALA B O 1
ATOM 2404 N N . GLY B 1 34 ? 1.513 -5.215 13.898 1 96.06 34 GLY B N 1
ATOM 2405 C CA . GLY B 1 34 ? 1.034 -4.055 13.156 1 96.06 34 GLY B CA 1
ATOM 2406 C C . GLY B 1 34 ? 2.154 -3.172 12.648 1 96.06 34 GLY B C 1
ATOM 2407 O O . GLY B 1 34 ? 3.316 -3.355 13.016 1 96.06 34 GLY B O 1
ATOM 2408 N N . LEU B 1 35 ? 1.803 -2.252 11.797 1 96.25 35 LEU B N 1
ATOM 2409 C CA . LEU B 1 35 ? 2.748 -1.288 11.242 1 96.25 35 LEU B CA 1
ATOM 2410 C C . LEU B 1 35 ? 3.018 -0.162 12.234 1 96.25 35 LEU B C 1
ATOM 2412 O O . LEU B 1 35 ? 2.096 0.323 12.898 1 96.25 35 LEU B O 1
ATOM 2416 N N . SER B 1 36 ? 4.258 0.182 12.375 1 96.38 36 SER B N 1
ATOM 2417 C CA . SER B 1 36 ? 4.629 1.398 13.094 1 96.38 36 SER B CA 1
ATOM 2418 C C . SER B 1 36 ? 4.691 2.598 12.148 1 96.38 36 SER B C 1
ATOM 2420 O O . SER B 1 36 ? 4.285 3.701 12.516 1 96.38 36 SER B O 1
ATOM 2422 N N . THR B 1 37 ? 5.184 2.406 11.039 1 96.88 37 THR B N 1
ATOM 2423 C CA . THR B 1 37 ? 5.305 3.389 9.961 1 96.88 37 THR B CA 1
ATOM 2424 C C . THR B 1 37 ? 5.656 2.707 8.641 1 96.88 37 THR B C 1
ATOM 2426 O O . THR B 1 37 ? 5.613 1.479 8.539 1 96.88 37 THR B O 1
ATOM 2429 N N . GLN B 1 38 ? 5.93 3.439 7.629 1 97.81 38 GLN B N 1
ATOM 2430 C CA . GLN B 1 38 ? 6.434 2.955 6.348 1 97.81 38 GLN B CA 1
ATOM 2431 C C . GLN B 1 38 ? 7.492 3.896 5.781 1 97.81 38 GLN B C 1
ATOM 2433 O O . GLN B 1 38 ? 7.473 5.098 6.055 1 97.81 38 GLN B O 1
ATOM 2438 N N . ILE B 1 39 ? 8.422 3.293 5.082 1 98.25 39 ILE B N 1
ATOM 2439 C CA . ILE B 1 39 ? 9.508 4.055 4.488 1 98.25 39 ILE B CA 1
ATOM 2440 C C . ILE B 1 39 ? 9.383 4.035 2.965 1 98.25 39 ILE B C 1
ATOM 2442 O O . ILE B 1 39 ? 9.164 2.977 2.369 1 98.25 39 ILE B O 1
ATOM 2446 N N . LEU B 1 40 ? 9.43 5.219 2.383 1 98.06 40 LEU B N 1
ATOM 2447 C CA . LEU B 1 40 ? 9.281 5.359 0.938 1 98.06 40 LEU B CA 1
ATOM 2448 C C . LEU B 1 40 ? 10.641 5.305 0.246 1 98.06 40 LEU B C 1
ATOM 2450 O O . LEU B 1 40 ? 11.68 5.5 0.887 1 98.06 40 LEU B O 1
ATOM 2454 N N . PHE B 1 41 ? 10.617 5.02 -1.066 1 96.44 41 PHE B N 1
ATOM 2455 C CA . PHE B 1 41 ? 11.828 4.914 -1.876 1 96.44 41 PHE B CA 1
ATOM 2456 C C . PHE B 1 41 ? 12.734 6.121 -1.656 1 96.44 41 PHE B C 1
ATOM 2458 O O . PHE B 1 41 ? 12.273 7.266 -1.724 1 96.44 41 PHE B O 1
ATOM 2465 N N . GLY B 1 42 ? 14.023 5.91 -1.372 1 95.75 42 GLY B N 1
ATOM 2466 C CA . GLY B 1 42 ? 15.023 6.961 -1.271 1 95.75 42 GLY B CA 1
ATOM 2467 C C . GLY B 1 42 ? 15.172 7.508 0.136 1 95.75 42 GLY B C 1
ATOM 2468 O O . GLY B 1 42 ? 16.094 8.281 0.413 1 95.75 42 GLY B O 1
ATOM 2469 N N . GLU B 1 43 ? 14.266 7.18 1.022 1 97.44 43 GLU B N 1
ATOM 2470 C CA . GLU B 1 43 ? 14.359 7.672 2.395 1 97.44 43 GLU B CA 1
ATOM 2471 C C . GLU B 1 43 ? 15.422 6.914 3.182 1 97.44 43 GLU B C 1
ATOM 2473 O O . GLU B 1 43 ? 15.703 5.75 2.893 1 97.44 43 GLU B O 1
ATOM 2478 N N . LEU B 1 44 ? 16 7.547 4.125 1 97.56 44 LEU B N 1
ATOM 2479 C CA . LEU B 1 44 ? 17.156 7.047 4.848 1 97.56 44 LEU B CA 1
ATOM 2480 C C . LEU B 1 44 ? 16.781 6.652 6.273 1 97.56 44 LEU B C 1
ATOM 2482 O O . LEU B 1 44 ? 15.859 7.223 6.855 1 97.56 44 LEU B O 1
ATOM 2486 N N . TYR B 1 45 ? 17.484 5.707 6.781 1 97.94 45 TYR B N 1
ATOM 2487 C CA . TYR B 1 45 ? 17.281 5.277 8.156 1 97.94 45 TYR B CA 1
ATOM 2488 C C . TYR B 1 45 ? 18.578 4.723 8.758 1 97.94 45 TYR B C 1
ATOM 2490 O O . TYR B 1 45 ? 19.5 4.383 8.023 1 97.94 45 TYR B O 1
ATOM 2498 N N . GLU B 1 46 ? 18.625 4.684 10.047 1 97.69 46 GLU B N 1
ATOM 2499 C CA . GLU B 1 46 ? 19.703 4.055 10.797 1 97.69 46 GLU B CA 1
ATOM 2500 C C . GLU B 1 46 ? 19.25 2.75 11.438 1 97.69 46 GLU B C 1
ATOM 2502 O O . GLU B 1 46 ? 18.109 2.652 11.914 1 97.69 46 GLU B O 1
ATOM 2507 N N . VAL B 1 47 ? 20.094 1.787 11.367 1 97.62 47 VAL B N 1
ATOM 2508 C CA . VAL B 1 47 ? 19.828 0.542 12.086 1 97.62 47 VAL B CA 1
ATOM 2509 C C . VAL B 1 47 ? 20.375 0.638 13.508 1 97.62 47 VAL B C 1
ATOM 2511 O O . VAL B 1 47 ? 21.562 0.892 13.703 1 97.62 47 VAL B O 1
ATOM 2514 N N . VAL B 1 48 ? 19.531 0.316 14.516 1 96.5 48 VAL B N 1
ATOM 2515 C CA . VAL B 1 48 ? 19.953 0.567 15.891 1 96.5 48 VAL B CA 1
ATOM 2516 C C . VAL B 1 48 ? 20.016 -0.75 16.656 1 96.5 48 VAL B C 1
ATOM 2518 O O . VAL B 1 48 ? 20.734 -0.857 17.656 1 96.5 48 VAL B O 1
ATOM 2521 N N . VAL B 1 49 ? 19.234 -1.734 16.281 1 95.56 49 VAL B N 1
ATOM 2522 C CA . VAL B 1 49 ? 19.234 -3.041 16.922 1 95.56 49 VAL B CA 1
ATOM 2523 C C . VAL B 1 49 ? 19.125 -4.141 15.867 1 95.56 49 VAL B C 1
ATOM 2525 O O . VAL B 1 49 ? 18.438 -3.975 14.859 1 95.56 49 VAL B O 1
ATOM 2528 N N . VAL B 1 50 ? 19.797 -5.195 16.016 1 95.44 50 VAL B N 1
ATOM 2529 C CA . VAL B 1 50 ? 19.609 -6.438 15.281 1 95.44 50 VAL B CA 1
ATOM 2530 C C . VAL B 1 50 ? 19 -7.5 16.188 1 95.44 50 VAL B C 1
ATOM 2532 O O . VAL B 1 50 ? 19.469 -7.699 17.312 1 95.44 50 VAL B O 1
ATOM 2535 N N . SER B 1 51 ? 17.969 -8.086 15.695 1 95.31 51 SER B N 1
ATOM 2536 C CA . SER B 1 51 ? 17.359 -9.133 16.516 1 95.31 51 SER B CA 1
ATOM 2537 C C . SER B 1 51 ? 18.328 -10.305 16.719 1 95.31 51 SER B C 1
ATOM 2539 O O . SER B 1 51 ? 19.266 -10.477 15.945 1 95.31 51 SER B O 1
ATOM 2541 N N . ASP B 1 52 ? 18.016 -11.125 17.734 1 94 52 ASP B N 1
ATOM 2542 C CA . ASP B 1 52 ? 18.906 -12.234 18.094 1 94 52 ASP B CA 1
ATOM 2543 C C . ASP B 1 52 ? 19.062 -13.211 16.922 1 94 52 ASP B C 1
ATOM 2545 O O . ASP B 1 52 ? 20.156 -13.719 16.688 1 94 52 ASP B O 1
ATOM 2549 N N . ASP B 1 53 ? 18.016 -13.469 16.234 1 93.12 53 ASP B N 1
ATOM 2550 C CA . ASP B 1 53 ? 18.031 -14.445 15.148 1 93.12 53 ASP B CA 1
ATOM 2551 C C . ASP B 1 53 ? 18.516 -13.805 13.852 1 93.12 53 ASP B C 1
ATOM 2553 O O . ASP B 1 53 ? 18.641 -14.484 12.82 1 93.12 53 ASP B O 1
ATOM 2557 N N . GLY B 1 54 ? 18.734 -12.523 13.852 1 93.88 54 GLY B N 1
ATOM 2558 C CA . GLY B 1 54 ? 19.281 -11.812 12.711 1 93.88 54 GLY B CA 1
ATOM 2559 C C . GLY B 1 54 ? 18.266 -11.562 11.617 1 93.88 54 GLY B C 1
ATOM 2560 O O . GLY B 1 54 ? 18.594 -11.039 10.555 1 93.88 54 GLY B O 1
ATOM 2561 N N . GLN B 1 55 ? 17.016 -11.836 11.883 1 94.62 55 GLN B N 1
ATOM 2562 C CA . GLN B 1 55 ? 15.992 -11.773 10.844 1 94.62 55 GLN B CA 1
ATOM 2563 C C . GLN B 1 55 ? 15.344 -10.391 10.797 1 94.62 55 GLN B C 1
ATOM 2565 O O . GLN B 1 55 ? 14.656 -10.055 9.836 1 94.62 55 GLN B O 1
ATOM 2570 N N . TRP B 1 56 ? 15.594 -9.656 11.914 1 96.75 56 TRP B N 1
ATOM 2571 C CA . TRP B 1 56 ? 14.938 -8.359 12.023 1 96.75 56 TRP B CA 1
ATOM 2572 C C . TRP B 1 56 ? 15.938 -7.27 12.398 1 96.75 56 TRP B C 1
ATOM 2574 O O . TRP B 1 56 ? 16.906 -7.535 13.109 1 96.75 56 TRP B O 1
ATOM 2584 N N . LEU B 1 57 ? 15.672 -6.078 11.922 1 97.69 57 LEU B N 1
ATOM 2585 C CA . LEU B 1 57 ? 16.438 -4.883 12.266 1 97.69 57 LEU B CA 1
ATOM 2586 C C . LEU B 1 57 ? 15.523 -3.799 12.828 1 97.69 57 LEU B C 1
ATOM 2588 O O . LEU B 1 57 ? 14.484 -3.486 12.234 1 97.69 57 LEU B O 1
ATOM 2592 N N . LYS B 1 58 ? 15.836 -3.291 13.945 1 98.06 58 LYS B N 1
ATOM 2593 C CA . LYS B 1 58 ? 15.164 -2.078 14.398 1 98.06 58 LYS B CA 1
ATOM 2594 C C . LYS B 1 58 ? 15.797 -0.834 13.773 1 98.06 58 LYS B C 1
ATOM 2596 O O . LYS B 1 58 ? 17.016 -0.651 13.836 1 98.06 58 LYS B O 1
ATOM 2601 N N . ILE B 1 59 ? 14.961 -0.013 13.211 1 98.06 59 ILE B N 1
ATOM 2602 C CA . ILE B 1 59 ? 15.508 1.139 12.508 1 98.06 59 ILE B CA 1
ATOM 2603 C C . ILE B 1 59 ? 14.906 2.424 13.062 1 98.06 59 ILE B C 1
ATOM 2605 O O . ILE B 1 59 ? 13.852 2.395 13.703 1 98.06 59 ILE B O 1
ATOM 2609 N N . GLU B 1 60 ? 15.578 3.492 12.898 1 97.31 60 GLU B N 1
ATOM 2610 C CA . GLU B 1 60 ? 15.117 4.863 13.109 1 97.31 60 GLU B CA 1
ATOM 2611 C C . GLU B 1 60 ? 15.219 5.68 11.82 1 97.31 60 GLU B C 1
ATOM 2613 O O . GLU B 1 60 ? 16.328 5.949 11.336 1 97.31 60 GLU B O 1
ATOM 2618 N N . GLY B 1 61 ? 14.102 6.059 11.344 1 96.88 61 GLY B N 1
ATOM 2619 C CA . GLY B 1 61 ? 14.078 6.84 10.117 1 96.88 61 GLY B CA 1
ATOM 2620 C C . GLY B 1 61 ? 14.57 8.258 10.305 1 96.88 61 GLY B C 1
ATOM 2621 O O . GLY B 1 61 ? 14.406 8.844 11.375 1 96.88 61 GLY B O 1
ATOM 2622 N N . LEU B 1 62 ? 15.109 8.805 9.266 1 96.19 62 LEU B N 1
ATOM 2623 C CA . LEU B 1 62 ? 15.477 10.219 9.289 1 96.19 62 LEU B CA 1
ATOM 2624 C C . LEU B 1 62 ? 14.258 11.102 9.047 1 96.19 62 LEU B C 1
ATOM 2626 O O . LEU B 1 62 ? 13.234 10.625 8.562 1 96.19 62 LEU B O 1
ATOM 2630 N N . GLU B 1 63 ? 14.367 12.359 9.5 1 94.44 63 GLU B N 1
ATOM 2631 C CA . GLU B 1 63 ? 13.375 13.391 9.219 1 94.44 63 GLU B CA 1
ATOM 2632 C C . GLU B 1 63 ? 12 12.992 9.758 1 94.44 63 GLU B C 1
ATOM 2634 O O . GLU B 1 63 ? 10.984 13.188 9.094 1 94.44 63 GLU B O 1
ATOM 2639 N N . PHE B 1 64 ? 11.945 12.281 10.836 1 94.56 64 PHE B N 1
ATOM 2640 C CA . PHE B 1 64 ? 10.766 12.008 11.648 1 94.56 64 PHE B CA 1
ATOM 2641 C C . PHE B 1 64 ? 9.844 11.016 10.945 1 94.56 64 PHE B C 1
ATOM 2643 O O . PHE B 1 64 ? 8.617 11.125 11.047 1 94.56 64 PHE B O 1
ATOM 2650 N N . ILE B 1 65 ? 10.422 10.102 10.18 1 94.31 65 ILE B N 1
ATOM 2651 C CA . ILE B 1 65 ? 9.625 9.109 9.469 1 94.31 65 ILE B CA 1
ATOM 2652 C C . ILE B 1 65 ? 9.086 8.078 10.453 1 94.31 65 ILE B C 1
ATOM 2654 O O . ILE B 1 65 ? 8.109 7.379 10.164 1 94.31 65 ILE B O 1
ATOM 2658 N N . GLY B 1 66 ? 9.758 7.938 11.602 1 95.12 66 GLY B N 1
ATOM 2659 C CA . GLY B 1 66 ? 9.344 6.953 12.594 1 95.12 66 GLY B CA 1
ATOM 2660 C C . GLY B 1 66 ? 10.367 5.848 12.789 1 95.12 66 GLY B C 1
ATOM 2661 O O . GLY B 1 66 ? 11.461 5.902 12.234 1 95.12 66 GLY B O 1
ATOM 2662 N N . SER B 1 67 ? 10.031 4.934 13.688 1 97.06 67 SER B N 1
ATOM 2663 C CA . SER B 1 67 ? 10.922 3.834 14.047 1 97.06 67 SER B CA 1
ATOM 2664 C C . SER B 1 67 ? 10.156 2.52 14.156 1 97.06 67 SER B C 1
ATOM 2666 O O . SER B 1 67 ? 8.93 2.514 14.234 1 97.06 67 SER B O 1
ATOM 2668 N N . GLY B 1 68 ? 10.891 1.507 14.086 1 98 68 GLY B N 1
ATOM 2669 C CA . GLY B 1 68 ? 10.32 0.174 14.203 1 98 68 GLY B CA 1
ATOM 2670 C C . GLY B 1 68 ? 11.203 -0.91 13.617 1 98 68 GLY B C 1
ATOM 2671 O O . GLY B 1 68 ? 12.422 -0.747 13.539 1 98 68 GLY B O 1
ATOM 2672 N N . TRP B 1 69 ? 10.578 -2.01 13.297 1 98.06 69 TRP B N 1
ATOM 2673 C CA . TRP B 1 69 ? 11.328 -3.189 12.875 1 98.06 69 TRP B CA 1
ATOM 2674 C C . TRP B 1 69 ? 11.086 -3.477 11.398 1 98.06 69 TRP B C 1
ATOM 2676 O O . TRP B 1 69 ? 9.953 -3.389 10.914 1 98.06 69 TRP B O 1
ATOM 2686 N N . ILE B 1 70 ? 12.141 -3.779 10.703 1 97.56 70 ILE B N 1
ATOM 2687 C CA . ILE B 1 70 ? 12.023 -4.246 9.328 1 97.56 70 ILE B CA 1
ATOM 2688 C C . ILE B 1 70 ? 12.664 -5.629 9.195 1 97.56 70 ILE B C 1
ATOM 2690 O O . ILE B 1 70 ? 13.469 -6.031 10.047 1 97.56 70 ILE B O 1
ATOM 2694 N N . LEU B 1 71 ? 12.211 -6.34 8.18 1 96.12 71 LEU B N 1
ATOM 2695 C CA . LEU B 1 71 ? 12.922 -7.57 7.852 1 96.12 71 LEU B CA 1
ATOM 2696 C C . LEU B 1 71 ? 14.352 -7.27 7.41 1 96.12 71 LEU B C 1
ATOM 2698 O O . LEU B 1 71 ? 14.57 -6.402 6.559 1 96.12 71 LEU B O 1
ATOM 2702 N N . ALA B 1 72 ? 15.336 -8.016 7.961 1 95.88 72 ALA B N 1
ATOM 2703 C CA . ALA B 1 72 ? 16.734 -7.809 7.629 1 95.88 72 ALA B CA 1
ATOM 2704 C C . ALA B 1 72 ? 16.984 -7.992 6.133 1 95.88 72 ALA B C 1
ATOM 2706 O O . ALA B 1 72 ? 17.828 -7.309 5.547 1 95.88 72 ALA B O 1
ATOM 2707 N N . SER B 1 73 ? 16.281 -8.859 5.516 1 93.69 73 SER B N 1
ATOM 2708 C CA . SER B 1 73 ? 16.453 -9.172 4.102 1 93.69 73 SER B CA 1
ATOM 2709 C C . SER B 1 73 ? 16.047 -7.996 3.219 1 93.69 73 SER B C 1
ATOM 2711 O O . SER B 1 73 ? 16.422 -7.938 2.043 1 93.69 73 SER B O 1
ATOM 2713 N N . GLN B 1 74 ? 15.336 -7.047 3.738 1 95.75 74 GLN B N 1
ATOM 2714 C CA . GLN B 1 74 ? 14.852 -5.918 2.947 1 95.75 74 GLN B CA 1
ATOM 2715 C C . GLN B 1 74 ? 15.727 -4.684 3.164 1 95.75 74 GLN B C 1
ATOM 2717 O O . GLN B 1 74 ? 15.469 -3.627 2.58 1 95.75 74 GLN B O 1
ATOM 2722 N N . HIS B 1 75 ? 16.719 -4.82 3.971 1 96.19 75 HIS B N 1
ATOM 2723 C CA . HIS B 1 75 ? 17.656 -3.746 4.277 1 96.19 75 HIS B CA 1
ATOM 2724 C C . HIS B 1 75 ? 18.625 -3.508 3.121 1 96.19 75 HIS B C 1
ATOM 2726 O O . HIS B 1 75 ? 19.125 -4.461 2.525 1 96.19 75 HIS B O 1
ATOM 2732 N N . HIS B 1 76 ? 18.766 -2.27 2.719 1 94.25 76 HIS B N 1
ATOM 2733 C CA . HIS B 1 76 ? 19.812 -1.873 1.777 1 94.25 76 HIS B CA 1
ATOM 2734 C C . HIS B 1 76 ? 20.906 -1.062 2.471 1 94.25 76 HIS B C 1
ATOM 2736 O O . HIS B 1 76 ? 20.734 0.133 2.719 1 94.25 76 HIS B O 1
ATOM 2742 N N . PRO B 1 77 ? 22 -1.657 2.688 1 94.69 77 PRO B N 1
ATOM 2743 C CA . PRO B 1 77 ? 23.031 -1.022 3.508 1 94.69 77 PRO B CA 1
ATOM 2744 C C . PRO B 1 77 ? 23.75 0.109 2.779 1 94.69 77 PRO B C 1
ATOM 2746 O O . PRO B 1 77 ? 23.922 0.047 1.56 1 94.69 77 PRO B O 1
ATOM 2749 N N . LEU B 1 78 ? 24.094 1.107 3.533 1 94.12 78 LEU B N 1
ATOM 2750 C CA . LEU B 1 78 ? 24.969 2.201 3.107 1 94.12 78 LEU B CA 1
ATOM 2751 C C . LEU B 1 78 ? 26.172 2.324 4.027 1 94.12 78 LEU B C 1
ATOM 2753 O O . LEU B 1 78 ? 26.078 2.045 5.223 1 94.12 78 LEU B O 1
ATOM 2757 N N . THR B 1 79 ? 27.266 2.742 3.463 1 93.25 79 THR B N 1
ATOM 2758 C CA . THR B 1 79 ? 28.359 3.221 4.305 1 93.25 79 THR B CA 1
ATOM 2759 C C . THR B 1 79 ? 27.984 4.531 4.988 1 93.25 79 THR B C 1
ATOM 2761 O O . THR B 1 79 ? 27.047 5.211 4.566 1 93.25 79 THR B O 1
ATOM 2764 N N . LYS B 1 80 ? 28.641 4.824 6.039 1 93.69 80 LYS B N 1
ATOM 2765 C CA . LYS B 1 80 ? 28.406 6.094 6.719 1 93.69 80 LYS B CA 1
ATOM 2766 C C . LYS B 1 80 ? 28.594 7.27 5.77 1 93.69 80 LYS B C 1
ATOM 2768 O O . LYS B 1 80 ? 27.797 8.219 5.781 1 93.69 80 LYS B O 1
ATOM 2773 N N . GLU B 1 81 ? 29.641 7.215 4.945 1 93.44 81 GLU B N 1
ATOM 2774 C CA . GLU B 1 81 ? 29.938 8.281 4 1 93.44 81 GLU B CA 1
ATOM 2775 C C . GLU B 1 81 ? 28.812 8.461 2.992 1 93.44 81 GLU B C 1
ATOM 2777 O O . GLU B 1 81 ? 28.391 9.578 2.711 1 93.44 81 GLU B O 1
ATOM 2782 N N . ALA B 1 82 ? 28.344 7.359 2.449 1 91.94 82 ALA B N 1
ATOM 2783 C CA . ALA B 1 82 ? 27.234 7.414 1.493 1 91.94 82 ALA B CA 1
ATOM 2784 C C . ALA B 1 82 ? 25.969 7.945 2.148 1 91.94 82 ALA B C 1
ATOM 2786 O O . ALA B 1 82 ? 25.234 8.742 1.554 1 91.94 82 ALA B O 1
ATOM 2787 N N . PHE B 1 83 ? 25.734 7.492 3.371 1 94.56 83 PHE B N 1
ATOM 2788 C CA . PHE B 1 83 ? 24.578 7.926 4.133 1 94.56 83 PHE B CA 1
ATOM 2789 C C . PHE B 1 83 ? 24.594 9.438 4.332 1 94.56 83 PHE B C 1
ATOM 2791 O O . PHE B 1 83 ? 23.594 10.109 4.062 1 94.56 83 PHE B O 1
ATOM 2798 N N . GLU B 1 84 ? 25.688 9.969 4.785 1 94.44 84 GLU B N 1
ATOM 2799 C CA . GLU B 1 84 ? 25.844 11.398 5.008 1 94.44 84 GLU B CA 1
ATOM 2800 C C . GLU B 1 84 ? 25.719 12.18 3.699 1 94.44 84 GLU B C 1
ATOM 2802 O O . GLU B 1 84 ? 25.141 13.266 3.668 1 94.44 84 GLU B O 1
ATOM 2807 N N . PHE B 1 85 ? 26.281 11.594 2.674 1 92.12 85 PHE B N 1
ATOM 2808 C CA . PHE B 1 85 ? 26.188 12.219 1.36 1 92.12 85 PHE B CA 1
ATOM 2809 C C . PHE B 1 85 ? 24.719 12.352 0.929 1 92.12 85 PHE B C 1
ATOM 2811 O O . PHE B 1 85 ? 24.281 13.438 0.561 1 92.12 85 PHE B O 1
ATOM 2818 N N . PHE B 1 86 ? 23.953 11.242 1.01 1 92.62 86 PHE B N 1
ATOM 2819 C CA . PHE B 1 86 ? 22.547 11.258 0.606 1 92.62 86 PHE B CA 1
ATOM 2820 C C . PHE B 1 86 ? 21.734 12.188 1.496 1 92.62 86 PHE B C 1
ATOM 2822 O O . PHE B 1 86 ? 20.828 12.875 1.021 1 92.62 86 PHE B O 1
ATOM 2829 N N . ALA B 1 87 ? 22.047 12.227 2.746 1 93.25 87 ALA B N 1
ATOM 2830 C CA . ALA B 1 87 ? 21.312 13.031 3.715 1 93.25 87 ALA B CA 1
ATOM 2831 C C . ALA B 1 87 ? 21.453 14.523 3.41 1 93.25 87 ALA B C 1
ATOM 2833 O O . ALA B 1 87 ? 20.562 15.312 3.709 1 93.25 87 ALA B O 1
ATOM 2834 N N . LYS B 1 88 ? 22.547 14.898 2.779 1 92.19 88 LYS B N 1
ATOM 2835 C CA . LYS B 1 88 ? 22.859 16.312 2.553 1 92.19 88 LYS B CA 1
ATOM 2836 C C . LYS B 1 88 ? 22.641 16.688 1.091 1 92.19 88 LYS B C 1
ATOM 2838 O O . LYS B 1 88 ? 22.578 17.875 0.755 1 92.19 88 LYS B O 1
ATOM 2843 N N . SER B 1 89 ? 22.469 15.695 0.245 1 90.69 89 SER B N 1
ATOM 2844 C CA . SER B 1 89 ? 22.359 15.945 -1.188 1 90.69 89 SER B CA 1
ATOM 2845 C C . SER B 1 89 ? 20.984 16.5 -1.549 1 90.69 89 SER B C 1
ATOM 2847 O O . SER B 1 89 ? 19.984 16.109 -0.955 1 90.69 89 SER B O 1
ATOM 2849 N N . PRO B 1 90 ? 21.047 17.453 -2.531 1 91.12 90 PRO B N 1
ATOM 2850 C CA . PRO B 1 90 ? 19.734 17.828 -3.07 1 91.12 90 PRO B CA 1
ATOM 2851 C C . PRO B 1 90 ? 18.953 16.641 -3.619 1 91.12 90 PRO B C 1
ATOM 2853 O O . PRO B 1 90 ? 19.547 15.68 -4.121 1 91.12 90 PRO B O 1
ATOM 2856 N N . ARG B 1 91 ? 17.656 16.703 -3.457 1 92.38 91 ARG B N 1
ATOM 2857 C CA . ARG B 1 91 ? 16.844 15.586 -3.922 1 92.38 91 ARG B CA 1
ATOM 2858 C C . ARG B 1 91 ? 15.523 16.062 -4.508 1 92.38 91 ARG B C 1
ATOM 2860 O O . ARG B 1 91 ? 15.047 17.156 -4.172 1 92.38 91 ARG B O 1
ATOM 2867 N N . GLN B 1 92 ? 15.07 15.344 -5.512 1 92.75 92 GLN B N 1
ATOM 2868 C CA . GLN B 1 92 ? 13.711 15.484 -6.02 1 92.75 92 GLN B CA 1
ATOM 2869 C C . GLN B 1 92 ? 12.742 14.594 -5.254 1 92.75 92 GLN B C 1
ATOM 2871 O O . GLN B 1 92 ? 13.07 13.453 -4.918 1 92.75 92 GLN B O 1
ATOM 2876 N N . ILE B 1 93 ? 11.586 15.117 -4.93 1 95 93 ILE B N 1
ATOM 2877 C CA . ILE B 1 93 ? 10.586 14.352 -4.195 1 95 93 ILE B CA 1
ATOM 2878 C C . ILE B 1 93 ? 9.328 14.195 -5.051 1 95 93 ILE B C 1
ATOM 2880 O O . ILE B 1 93 ? 8.844 15.172 -5.641 1 95 93 ILE B O 1
ATOM 2884 N N . VAL B 1 94 ? 8.852 12.977 -5.211 1 95.56 94 VAL B N 1
ATOM 2885 C CA . VAL B 1 94 ? 7.625 12.719 -5.957 1 95.56 94 VAL B CA 1
ATOM 2886 C C . VAL B 1 94 ? 6.457 13.445 -5.285 1 95.56 94 VAL B C 1
ATOM 2888 O O . VAL B 1 94 ? 6.176 13.227 -4.105 1 95.56 94 VAL B O 1
ATOM 2891 N N . SER B 1 95 ? 5.688 14.273 -6.031 1 94.19 95 SER B N 1
ATOM 2892 C CA . SER B 1 95 ? 4.766 15.203 -5.395 1 94.19 95 SER B CA 1
ATOM 2893 C C . SER B 1 95 ? 3.316 14.805 -5.641 1 94.19 95 SER B C 1
ATOM 2895 O O . SER B 1 95 ? 2.426 15.172 -4.867 1 94.19 95 SER B O 1
ATOM 2897 N N . GLN B 1 96 ? 3.047 14.234 -6.73 1 87.81 96 GLN B N 1
ATOM 2898 C CA . GLN B 1 96 ? 1.684 13.844 -7.078 1 87.81 96 GLN B CA 1
ATOM 2899 C C . GLN B 1 96 ? 1.677 12.664 -8.039 1 87.81 96 GLN B C 1
ATOM 2901 O O . GLN B 1 96 ? 2.623 12.477 -8.805 1 87.81 96 GLN B O 1
ATOM 2906 N N . GLY B 1 97 ? 0.561 11.898 -7.863 1 87.19 97 GLY B N 1
ATOM 2907 C CA . GLY B 1 97 ? 0.46 10.758 -8.766 1 87.19 97 GLY B CA 1
ATOM 2908 C C . GLY B 1 97 ? 1.442 9.648 -8.438 1 87.19 97 GLY B C 1
ATOM 2909 O O . GLY B 1 97 ? 1.942 9.57 -7.312 1 87.19 97 GLY B O 1
ATOM 2910 N N . ILE B 1 98 ? 1.567 8.75 -9.375 1 91.62 98 ILE B N 1
ATOM 2911 C CA . ILE B 1 98 ? 2.496 7.637 -9.227 1 91.62 98 ILE B CA 1
ATOM 2912 C C . ILE B 1 98 ? 3.635 7.773 -10.234 1 91.62 98 ILE B C 1
ATOM 2914 O O . ILE B 1 98 ? 3.396 7.844 -11.438 1 91.62 98 ILE B O 1
ATOM 2918 N N . GLY B 1 99 ? 4.875 7.926 -9.688 1 89 99 GLY B N 1
ATOM 2919 C CA . GLY B 1 99 ? 6.051 7.953 -10.547 1 89 99 GLY B CA 1
ATOM 2920 C C . GLY B 1 99 ? 6.539 6.57 -10.93 1 89 99 GLY B C 1
ATOM 2921 O O . GLY B 1 99 ? 6.109 5.57 -10.352 1 89 99 GLY B O 1
ATOM 2922 N N . GLU B 1 100 ? 7.363 6.555 -11.961 1 87.88 100 GLU B N 1
ATOM 2923 C CA . GLU B 1 100 ? 7.949 5.301 -12.422 1 87.88 100 GLU B CA 1
ATOM 2924 C C . GLU B 1 100 ? 9.445 5.457 -12.695 1 87.88 100 GLU B C 1
ATOM 2926 O O . GLU B 1 100 ? 9.883 6.484 -13.219 1 87.88 100 GLU B O 1
ATOM 2931 N N . ILE B 1 101 ? 10.117 4.453 -12.273 1 84.81 101 ILE B N 1
ATOM 2932 C CA . ILE B 1 101 ? 11.508 4.34 -12.719 1 84.81 101 ILE B CA 1
ATOM 2933 C C . ILE B 1 101 ? 11.711 3.014 -13.445 1 84.81 101 ILE B C 1
ATOM 2935 O O . ILE B 1 101 ? 11.148 1.987 -13.047 1 84.81 101 ILE B O 1
ATOM 2939 N N . LYS B 1 102 ? 12.312 3.051 -14.5 1 80 102 LYS B N 1
ATOM 2940 C CA . LYS B 1 102 ? 12.625 1.843 -15.258 1 80 102 LYS B CA 1
ATOM 2941 C C . LYS B 1 102 ? 13.992 1.292 -14.883 1 80 102 LYS B C 1
ATOM 2943 O O . LYS B 1 102 ? 15 2.004 -14.953 1 80 102 LYS B O 1
ATOM 2948 N N . LEU B 1 103 ? 13.969 0.134 -14.305 1 71 103 LEU B N 1
ATOM 2949 C CA . LEU B 1 103 ? 15.172 -0.618 -13.969 1 71 103 LEU B CA 1
ATOM 2950 C C . LEU B 1 103 ? 15.352 -1.805 -14.906 1 71 103 LEU B C 1
ATOM 2952 O O . LEU B 1 103 ? 14.648 -2.809 -14.789 1 71 103 LEU B O 1
ATOM 2956 N N . LYS B 1 104 ? 16.312 -1.698 -15.875 1 68.06 104 LYS B N 1
ATOM 2957 C CA . LYS B 1 104 ? 16.453 -2.73 -16.891 1 68.06 104 LYS B CA 1
ATOM 2958 C C . LYS B 1 104 ? 15.102 -3.109 -17.484 1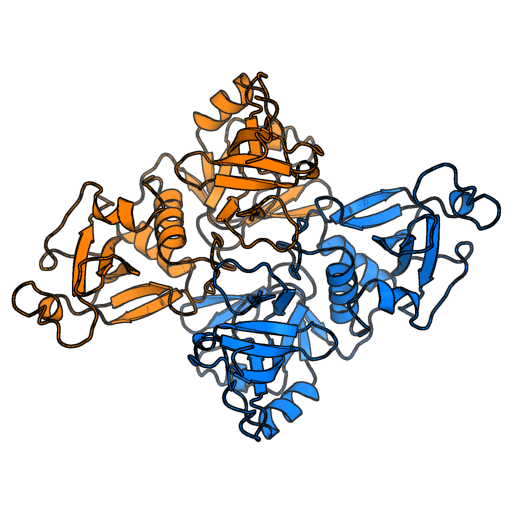 68.06 104 LYS B C 1
ATOM 2960 O O . LYS B 1 104 ? 14.406 -2.264 -18.062 1 68.06 104 LYS B O 1
ATOM 2965 N N . ASP B 1 105 ? 14.602 -4.184 -17.234 1 66.75 105 ASP B N 1
ATOM 2966 C CA . ASP B 1 105 ? 13.383 -4.602 -17.922 1 66.75 105 ASP B CA 1
ATOM 2967 C C . ASP B 1 105 ? 12.195 -4.609 -16.953 1 66.75 105 ASP B C 1
ATOM 2969 O O . ASP B 1 105 ? 11.172 -5.242 -17.219 1 66.75 105 ASP B O 1
ATOM 2973 N N . ALA B 1 106 ? 12.438 -3.762 -15.875 1 77.88 106 ALA B N 1
ATOM 2974 C CA . ALA B 1 106 ? 11.312 -3.74 -14.945 1 77.88 106 ALA B CA 1
ATOM 2975 C C . ALA B 1 106 ? 10.992 -2.316 -14.5 1 77.88 106 ALA B C 1
ATOM 2977 O O . ALA B 1 106 ? 11.852 -1.433 -14.57 1 77.88 106 ALA B O 1
ATOM 2978 N N . THR B 1 107 ? 9.75 -2.102 -14.273 1 84.94 107 THR B N 1
ATOM 2979 C CA . THR B 1 107 ? 9.281 -0.807 -13.789 1 84.94 107 THR B CA 1
ATOM 2980 C C . THR B 1 107 ? 9.031 -0.847 -12.289 1 84.94 107 THR B C 1
ATOM 2982 O O . THR B 1 107 ? 8.469 -1.815 -11.773 1 84.94 107 THR B O 1
ATOM 2985 N N . MET B 1 108 ? 9.602 0.104 -11.617 1 88.81 108 MET B N 1
ATOM 2986 C CA . MET B 1 108 ? 9.242 0.297 -10.211 1 88.81 108 MET B CA 1
ATOM 2987 C C . MET B 1 108 ? 8.43 1.571 -10.023 1 88.81 108 MET B C 1
ATOM 2989 O O . MET B 1 108 ? 8.719 2.596 -10.641 1 88.81 108 MET B O 1
ATOM 2993 N N . PHE B 1 109 ? 7.406 1.459 -9.234 1 92.88 109 PHE B N 1
ATOM 2994 C CA . PHE B 1 109 ? 6.527 2.6 -9 1 92.88 109 PHE B CA 1
ATOM 2995 C C . PHE B 1 109 ? 7 3.402 -7.793 1 92.88 109 PHE B C 1
ATOM 2997 O O . PHE B 1 109 ? 7.41 2.83 -6.781 1 92.88 109 PHE B O 1
ATOM 3004 N N . LEU B 1 110 ? 7.055 4.688 -7.953 1 94.25 110 LEU B N 1
ATOM 3005 C CA . LEU B 1 110 ? 7.441 5.602 -6.883 1 94.25 110 LEU B CA 1
ATOM 3006 C C . LEU B 1 110 ? 6.23 6.383 -6.375 1 94.25 110 LEU B C 1
ATOM 3008 O O . LEU B 1 110 ? 5.562 7.07 -7.145 1 94.25 110 LEU B O 1
ATOM 3012 N N . LEU B 1 111 ? 5.969 6.258 -5.098 1 97.31 111 LEU B N 1
ATOM 3013 C CA . LEU B 1 111 ? 4.812 6.887 -4.469 1 97.31 111 LEU B CA 1
ATOM 3014 C C . LEU B 1 111 ? 5.133 8.312 -4.035 1 97.31 111 LEU B C 1
ATOM 3016 O O . LEU B 1 111 ? 6.305 8.672 -3.895 1 97.31 111 LEU B O 1
ATOM 3020 N N . PRO B 1 112 ? 4.094 9.172 -3.895 1 97.44 112 PRO B N 1
ATOM 3021 C CA . PRO B 1 112 ? 4.363 10.516 -3.375 1 97.44 112 PRO B CA 1
ATOM 3022 C C . PRO B 1 112 ? 5.18 10.5 -2.086 1 97.44 112 PRO B C 1
ATOM 3024 O O . PRO B 1 112 ? 4.871 9.734 -1.165 1 97.44 112 PRO B O 1
ATOM 3027 N N . GLY B 1 113 ? 6.242 11.32 -2.053 1 97.69 113 GLY B N 1
ATOM 3028 C CA . GLY B 1 113 ? 7.152 11.336 -0.919 1 97.69 113 GLY B CA 1
ATOM 3029 C C . GLY B 1 113 ? 8.461 10.625 -1.193 1 97.69 113 GLY B C 1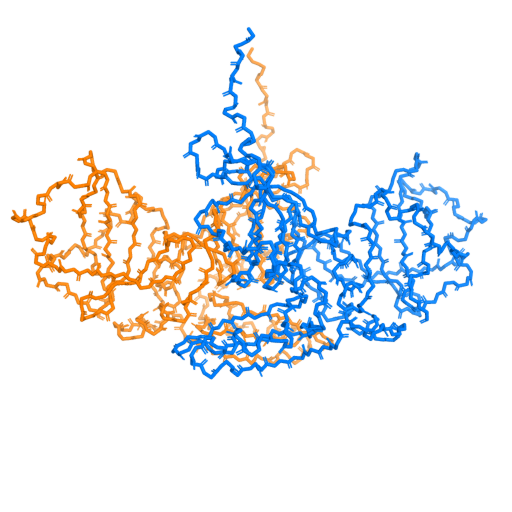
ATOM 3030 O O . GLY B 1 113 ? 9.445 10.82 -0.476 1 97.69 113 GLY B O 1
ATOM 3031 N N . SER B 1 114 ? 8.461 9.695 -2.188 1 96.69 114 SER B N 1
ATOM 3032 C CA . SER B 1 114 ? 9.703 9.039 -2.594 1 96.69 114 SER B CA 1
ATOM 3033 C C . SER B 1 114 ? 10.758 10.062 -3.018 1 96.69 114 SER B C 1
ATOM 3035 O O . SER B 1 114 ? 10.422 11.125 -3.539 1 96.69 114 SER B O 1
ATOM 3037 N N . GLN B 1 115 ? 11.992 9.742 -2.811 1 94.75 115 GLN B N 1
ATOM 3038 C CA . GLN B 1 115 ? 13.07 10.703 -3.037 1 94.75 115 GLN B CA 1
ATOM 3039 C C . GLN B 1 115 ? 14.062 10.18 -4.07 1 94.75 115 GLN B C 1
ATOM 3041 O O . GLN B 1 115 ? 14.438 9.008 -4.035 1 94.75 115 GLN B O 1
ATOM 3046 N N . LEU B 1 116 ? 14.367 11.086 -4.949 1 90.06 116 LEU B N 1
ATOM 3047 C CA . LEU B 1 116 ? 15.414 10.844 -5.934 1 90.06 116 LEU B CA 1
ATOM 3048 C C . LEU B 1 116 ? 16.609 11.75 -5.688 1 90.06 116 LEU B C 1
ATOM 3050 O O . LEU B 1 116 ? 16.531 12.969 -5.891 1 90.06 116 LEU B O 1
ATOM 3054 N N . HIS B 1 117 ? 17.688 11.297 -5.312 1 87.19 117 HIS B N 1
ATOM 3055 C CA . HIS B 1 117 ? 18.875 12.078 -4.965 1 87.19 117 HIS B CA 1
ATOM 3056 C C . HIS B 1 117 ? 19.703 12.398 -6.199 1 87.19 117 HIS B C 1
ATOM 3058 O O . HIS B 1 117 ? 19.844 11.555 -7.094 1 87.19 117 HIS B O 1
ATOM 3064 N N . ALA B 1 118 ? 20.047 13.82 -6.684 1 65.38 118 ALA B N 1
ATOM 3065 C CA . ALA B 1 118 ? 20.75 14.352 -7.848 1 65.38 118 ALA B CA 1
ATOM 3066 C C . ALA B 1 118 ? 22.094 13.648 -8.055 1 65.38 118 ALA B C 1
ATOM 3068 O O . ALA B 1 118 ? 22.5 13.398 -9.188 1 65.38 118 ALA B O 1
ATOM 3069 N N . GLY B 1 119 ? 22.906 13.641 -6.93 1 52.81 119 GLY B N 1
ATOM 3070 C CA . GLY B 1 119 ? 24.25 13.109 -7.082 1 52.81 119 GLY B CA 1
ATOM 3071 C C . GLY B 1 119 ? 24.281 11.68 -7.57 1 52.81 119 GLY B C 1
ATOM 3072 O O . GLY B 1 119 ? 25.344 11.141 -7.879 1 52.81 119 GLY B O 1
ATOM 3073 N N . GLN B 1 120 ? 23.453 11.031 -7.141 1 45.09 120 GLN B N 1
ATOM 3074 C CA . GLN B 1 120 ? 23.453 9.641 -7.578 1 45.09 120 GLN B CA 1
ATOM 3075 C C . GLN B 1 120 ? 23.094 9.523 -9.055 1 45.09 120 GLN B C 1
ATOM 3077 O O . GLN B 1 120 ? 21.906 9.539 -9.406 1 45.09 120 GLN B O 1
ATOM 3082 N N . ASN B 1 121 ? 23.641 10.078 -9.805 1 39.91 121 ASN B N 1
ATOM 3083 C CA . ASN B 1 121 ? 23.984 9.406 -11.047 1 39.91 121 ASN B CA 1
ATOM 3084 C C . ASN B 1 121 ? 23.953 7.891 -10.898 1 39.91 121 ASN B C 1
ATOM 3086 O O . ASN B 1 121 ? 24.125 7.164 -11.875 1 39.91 121 ASN B O 1
ATOM 3090 N N . GLU B 1 122 ? 24.375 7.383 -9.789 1 37.97 122 GLU B N 1
ATOM 3091 C CA . GLU B 1 122 ? 24.422 5.973 -9.406 1 37.97 122 GLU B CA 1
ATOM 3092 C C . GLU B 1 122 ? 23.047 5.324 -9.516 1 37.97 122 GLU B C 1
ATOM 3094 O O . GLU B 1 122 ? 22.938 4.133 -9.812 1 37.97 122 GLU B O 1
ATOM 3099 N N . ILE B 1 123 ? 22.109 5.891 -8.742 1 42.81 123 ILE B N 1
ATOM 3100 C CA . ILE B 1 123 ? 20.875 5.254 -9.211 1 42.81 123 ILE B CA 1
ATOM 3101 C C . ILE B 1 123 ? 20.828 5.293 -10.734 1 42.81 123 ILE B C 1
ATOM 3103 O O . ILE B 1 123 ? 20.156 4.461 -11.359 1 42.81 123 ILE B O 1
ATOM 3107 N N . PHE B 1 124 ? 21.469 6.262 -11.328 1 38.09 124 PHE B N 1
ATOM 3108 C CA . PHE B 1 124 ? 21.953 6.23 -12.695 1 38.09 124 PHE B CA 1
ATOM 3109 C C . PHE B 1 124 ? 23.094 5.234 -12.844 1 38.09 124 PHE B C 1
ATOM 3111 O O . PHE B 1 124 ? 23.453 4.844 -13.961 1 38.09 124 PHE B O 1
ATOM 3118 N N . GLU B 1 125 ? 24.031 5.266 -11.906 1 36.62 125 GLU B N 1
ATOM 3119 C CA . GLU B 1 125 ? 24.984 4.176 -12.07 1 36.62 125 GLU B CA 1
ATOM 3120 C C . GLU B 1 125 ? 24.281 2.826 -12.156 1 36.62 125 GLU B C 1
ATOM 3122 O O . GLU B 1 125 ? 24.922 1.779 -12.219 1 36.62 125 GLU B O 1
ATOM 3127 N N . TRP B 1 126 ? 23.141 2.76 -11.43 1 38.72 126 TRP B N 1
ATOM 3128 C CA . TRP B 1 126 ? 22.547 1.573 -12.031 1 38.72 126 TRP B CA 1
ATOM 3129 C C . TRP B 1 126 ? 22.719 1.589 -13.547 1 38.72 126 TRP B C 1
ATOM 3131 O O . TRP B 1 126 ? 22.469 2.605 -14.195 1 38.72 126 TRP B O 1
ATOM 3141 N N . GLU B 1 127 ? 23.703 1.058 -13.898 1 38.25 127 GLU B N 1
ATOM 3142 C CA . GLU B 1 127 ? 24.062 0.948 -15.312 1 38.25 127 GLU B CA 1
ATOM 3143 C C . GLU B 1 127 ? 22.922 1.391 -16.219 1 38.25 127 GLU B C 1
ATOM 3145 O O . GLU B 1 127 ? 23.141 2.031 -17.25 1 38.25 127 GLU B O 1
ATOM 3150 N N . ASP B 1 128 ? 21.703 0.709 -16.031 1 42.34 128 ASP B N 1
ATOM 3151 C CA . ASP B 1 128 ? 20.625 0.819 -17.031 1 42.34 128 ASP B CA 1
ATOM 3152 C C . ASP B 1 128 ? 19.781 2.068 -16.781 1 42.34 128 ASP B C 1
ATOM 3154 O O . ASP B 1 128 ? 19.688 2.551 -15.656 1 42.34 128 ASP B O 1
ATOM 3158 N N . SER B 1 129 ? 19.609 3.043 -17.766 1 49.81 129 SER B N 1
ATOM 3159 C CA . SER B 1 129 ? 18.828 4.242 -18.062 1 49.81 129 SER B CA 1
ATOM 3160 C C . SER B 1 129 ? 17.594 4.344 -17.172 1 49.81 129 SER B C 1
ATOM 3162 O O . SER B 1 129 ? 16.656 3.564 -17.312 1 49.81 129 SER B O 1
ATOM 3164 N N . ILE B 1 130 ? 17.828 4.77 -15.836 1 57.53 130 ILE B N 1
ATOM 3165 C CA . ILE B 1 130 ? 16.625 5.047 -15.039 1 57.53 130 ILE B CA 1
ATOM 3166 C C . ILE B 1 130 ? 15.906 6.266 -15.609 1 57.53 130 ILE B C 1
ATOM 3168 O O . ILE B 1 130 ? 16.484 7.352 -15.703 1 57.53 130 ILE B O 1
ATOM 3172 N N . LYS B 1 131 ? 15.008 6.074 -16.297 1 67.81 131 LYS B N 1
ATOM 3173 C CA . LYS B 1 131 ? 14.102 7.129 -16.75 1 67.81 131 LYS B CA 1
ATOM 3174 C C . LYS B 1 131 ? 12.898 7.262 -15.812 1 67.81 131 LYS B C 1
ATOM 3176 O O . LYS B 1 131 ? 12.164 6.297 -15.602 1 67.81 131 LYS B O 1
ATOM 3181 N N . PHE B 1 132 ? 12.992 8.438 -15.023 1 76.12 132 PHE B N 1
ATOM 3182 C CA . PHE B 1 132 ? 11.859 8.734 -14.156 1 76.12 132 PHE B CA 1
ATOM 3183 C C . PHE B 1 132 ? 10.742 9.414 -14.938 1 76.12 132 PHE B C 1
ATOM 3185 O O . PHE B 1 132 ? 10.992 10.328 -15.719 1 76.12 132 PHE B O 1
ATOM 3192 N N . LYS B 1 133 ? 9.602 8.875 -14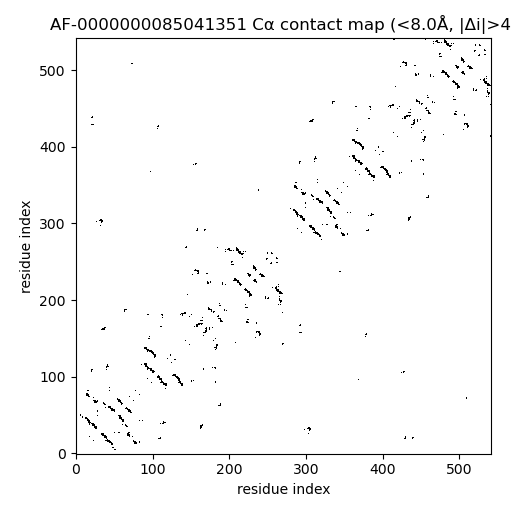.773 1 80.12 133 LYS B N 1
ATOM 3193 C CA . LYS B 1 133 ? 8.375 9.484 -15.273 1 80.12 133 LYS B CA 1
ATOM 3194 C C . LYS B 1 133 ? 7.395 9.766 -14.141 1 80.12 133 LYS B C 1
ATOM 3196 O O . LYS B 1 133 ? 7.055 8.859 -13.375 1 80.12 133 LYS B O 1
ATOM 3201 N N . GLY B 1 134 ? 7.098 11.039 -13.93 1 87.75 134 GLY B N 1
ATOM 3202 C CA . GLY B 1 134 ? 6.172 11.445 -12.883 1 87.75 134 GLY B CA 1
ATOM 3203 C C . GLY B 1 134 ? 6.344 12.891 -12.453 1 87.75 134 GLY B C 1
ATOM 3204 O O . GLY B 1 134 ? 7.113 13.633 -13.062 1 87.75 134 GLY B O 1
ATOM 3205 N N . ASN B 1 135 ? 5.59 13.328 -11.492 1 90.5 135 ASN B N 1
ATOM 3206 C CA . ASN B 1 135 ? 5.668 14.688 -10.961 1 90.5 135 ASN B CA 1
ATOM 3207 C C . ASN B 1 135 ? 6.539 14.75 -9.711 1 90.5 135 ASN B C 1
ATOM 3209 O O . ASN B 1 135 ? 6.375 13.945 -8.789 1 90.5 135 ASN B O 1
ATOM 3213 N N . SER B 1 136 ? 7.523 15.594 -9.758 1 92.94 136 SER B N 1
ATOM 3214 C CA . SER B 1 136 ? 8.398 15.781 -8.609 1 92.94 136 SER B CA 1
ATOM 3215 C C . SER B 1 136 ? 8.742 17.25 -8.406 1 92.94 136 SER B C 1
ATOM 3217 O O . SER B 1 136 ? 8.445 18.094 -9.266 1 92.94 136 SER B O 1
ATOM 3219 N N . ARG B 1 137 ? 9.211 17.594 -7.238 1 94.38 137 ARG B N 1
ATOM 3220 C CA . ARG B 1 137 ? 9.68 18.938 -6.914 1 94.38 137 ARG B CA 1
ATOM 3221 C C . ARG B 1 137 ? 10.961 18.875 -6.094 1 94.38 137 ARG B C 1
ATOM 3223 O O . ARG B 1 137 ? 11.234 17.891 -5.41 1 94.38 137 ARG B O 1
ATOM 3230 N N . PRO B 1 138 ? 11.758 19.891 -6.215 1 94.06 138 PRO B N 1
ATOM 3231 C CA . PRO B 1 138 ? 12.945 19.922 -5.367 1 94.06 138 PRO B CA 1
ATOM 3232 C C . PRO B 1 138 ? 12.609 20.047 -3.883 1 94.06 138 PRO B C 1
ATOM 3234 O O . PRO B 1 138 ? 11.836 20.922 -3.492 1 94.06 138 PRO B O 1
ATOM 3237 N N . PHE B 1 139 ? 13.211 19.234 -3.129 1 94.69 139 PHE B N 1
ATOM 3238 C CA . PHE B 1 139 ? 12.977 19.25 -1.689 1 94.69 139 PHE B CA 1
ATOM 3239 C C . PHE B 1 139 ? 13.414 20.562 -1.073 1 94.69 139 PHE B C 1
ATOM 3241 O O . PHE B 1 139 ? 12.789 21.062 -0.132 1 94.69 139 PHE B O 1
ATOM 3248 N N . GLU B 1 140 ? 14.438 21.125 -1.593 1 94.19 140 GLU B N 1
ATOM 3249 C CA . GLU B 1 140 ? 15.07 22.312 -1.032 1 94.19 140 GLU B CA 1
ATOM 3250 C C . GLU B 1 140 ? 14.211 23.562 -1.254 1 94.19 140 GLU B C 1
ATOM 3252 O O . GLU B 1 140 ? 14.406 24.578 -0.595 1 94.19 140 GLU B O 1
ATOM 3257 N N . LYS B 1 141 ? 13.312 23.469 -2.166 1 95.56 141 LYS B N 1
ATOM 3258 C CA . LYS B 1 141 ? 12.398 24.578 -2.402 1 95.56 141 LYS B CA 1
ATOM 3259 C C . LYS B 1 141 ? 11.141 24.438 -1.549 1 95.56 141 LYS B C 1
ATOM 3261 O O . LYS B 1 141 ? 10.281 23.594 -1.824 1 95.56 141 LYS B O 1
ATOM 3266 N N . LYS B 1 142 ? 10.977 25.297 -0.627 1 97.06 142 LYS B N 1
ATOM 3267 C CA . LYS B 1 142 ? 9.828 25.234 0.266 1 97.06 142 LYS B CA 1
ATOM 3268 C C . LYS B 1 142 ? 8.531 25.562 -0.476 1 97.06 142 LYS B C 1
ATOM 3270 O O . LYS B 1 142 ? 8.477 26.547 -1.221 1 97.06 142 LYS B O 1
ATOM 3275 N N . ALA B 1 143 ? 7.574 24.766 -0.281 1 97.5 143 ALA B N 1
ATOM 3276 C CA . ALA B 1 143 ? 6.273 24.984 -0.907 1 97.5 143 ALA B CA 1
ATOM 3277 C C . ALA B 1 143 ? 5.555 26.172 -0.287 1 97.5 143 ALA B C 1
ATOM 3279 O O . ALA B 1 143 ? 5.73 26.469 0.897 1 97.5 143 ALA B O 1
ATOM 3280 N N . ASN B 1 144 ? 4.793 26.875 -1.094 1 97.5 144 ASN B N 1
ATOM 3281 C CA . ASN B 1 144 ? 3.887 27.891 -0.569 1 97.5 144 ASN B CA 1
ATOM 3282 C C . ASN B 1 144 ? 2.529 27.297 -0.203 1 97.5 144 ASN B C 1
ATOM 3284 O O . ASN B 1 144 ? 2.316 26.094 -0.352 1 97.5 144 ASN B O 1
ATOM 3288 N N . ARG B 1 145 ? 1.652 28.109 0.28 1 97.75 145 ARG B N 1
ATOM 3289 C CA . ARG B 1 145 ? 0.356 27.688 0.794 1 97.75 145 ARG B CA 1
ATOM 3290 C C . ARG B 1 145 ? -0.452 26.969 -0.285 1 97.75 145 ARG B C 1
ATOM 3292 O O . ARG B 1 145 ? -1.052 25.922 -0.029 1 97.75 145 ARG B O 1
ATOM 3299 N N . GLN B 1 146 ? -0.467 27.484 -1.477 1 97.62 146 GLN B N 1
ATOM 3300 C CA . GLN B 1 146 ? -1.251 26.906 -2.564 1 97.62 146 GLN B CA 1
ATOM 3301 C C . GLN B 1 146 ? -0.672 25.578 -3.01 1 97.62 146 GLN B C 1
ATOM 3303 O O . GLN B 1 146 ? -1.415 24.656 -3.381 1 97.62 146 GLN B O 1
ATOM 3308 N N . GLU B 1 147 ? 0.617 25.484 -2.986 1 97.31 147 GLU B N 1
ATOM 3309 C CA . GLU B 1 147 ? 1.27 24.219 -3.33 1 97.31 147 GLU B CA 1
ATOM 3310 C C . GLU B 1 147 ? 0.954 23.141 -2.303 1 97.31 147 GLU B C 1
ATOM 3312 O O . GLU B 1 147 ? 0.724 21.984 -2.664 1 97.31 147 GLU B O 1
ATOM 3317 N N . ILE B 1 148 ? 0.947 23.516 -1.035 1 98 148 ILE B N 1
ATOM 3318 C CA . ILE B 1 148 ? 0.593 22.578 0.024 1 98 148 ILE B CA 1
ATOM 3319 C C . ILE B 1 148 ? -0.836 22.078 -0.184 1 98 148 ILE B C 1
ATOM 3321 O O . ILE B 1 148 ? -1.105 20.875 -0.071 1 98 148 ILE B O 1
ATOM 3325 N N . LYS B 1 149 ? -1.715 22.984 -0.481 1 97.56 149 LYS B N 1
ATOM 3326 C CA . LYS B 1 149 ? -3.094 22.625 -0.789 1 97.56 149 LYS B CA 1
ATOM 3327 C C . LYS B 1 149 ? -3.154 21.625 -1.942 1 97.56 149 LYS B C 1
ATOM 3329 O O . LYS B 1 149 ? -3.861 20.625 -1.864 1 97.56 149 LYS B O 1
ATOM 3334 N N . LYS B 1 150 ? -2.422 21.906 -2.969 1 96.06 150 LYS B N 1
ATOM 3335 C CA . LYS B 1 150 ? -2.416 21.047 -4.148 1 96.06 150 LYS B CA 1
ATOM 3336 C C . LYS B 1 150 ? -1.903 19.656 -3.807 1 96.06 150 LYS B C 1
ATOM 3338 O O . LYS B 1 150 ? -2.482 18.656 -4.234 1 96.06 150 LYS B O 1
ATOM 3343 N N . ILE B 1 151 ? -0.818 19.578 -3.053 1 96.88 151 ILE B N 1
ATOM 3344 C CA . ILE B 1 151 ? -0.281 18.297 -2.623 1 96.88 151 ILE B CA 1
ATOM 3345 C C . ILE B 1 151 ? -1.319 17.562 -1.779 1 96.88 151 ILE B C 1
ATOM 3347 O O . ILE B 1 151 ? -1.564 16.359 -1.985 1 96.88 151 ILE B O 1
ATOM 3351 N N . GLY B 1 152 ? -1.911 18.234 -0.842 1 97 152 GLY B N 1
ATOM 3352 C CA . GLY B 1 152 ? -2.947 17.641 -0.017 1 97 152 GLY B CA 1
ATOM 3353 C C . GLY B 1 152 ? -4.09 17.047 -0.826 1 97 152 GLY B C 1
ATOM 3354 O O . GLY B 1 152 ? -4.543 15.938 -0.556 1 97 152 GLY B O 1
ATOM 3355 N N . LEU B 1 153 ? -4.547 17.828 -1.817 1 95.12 153 LEU B N 1
ATOM 3356 C CA . LEU B 1 153 ? -5.672 17.422 -2.654 1 95.12 153 LEU B CA 1
ATOM 3357 C C . LEU B 1 153 ? -5.316 16.188 -3.473 1 95.12 153 LEU B C 1
ATOM 3359 O O . LEU B 1 153 ? -6.195 15.391 -3.826 1 95.12 153 LEU B O 1
ATOM 3363 N N . SER B 1 154 ? -4.059 15.961 -3.701 1 94.25 154 SER B N 1
ATOM 3364 C CA . SER B 1 154 ? -3.633 14.805 -4.488 1 94.25 154 SER B CA 1
ATOM 3365 C C . SER B 1 154 ? -3.787 13.508 -3.703 1 94.25 154 SER B C 1
ATOM 3367 O O . SER B 1 154 ? -3.709 12.422 -4.273 1 94.25 154 SER B O 1
ATOM 3369 N N . PHE B 1 155 ? -4.066 13.578 -2.406 1 95.88 155 PHE B N 1
ATOM 3370 C CA . PHE B 1 155 ? -4.242 12.406 -1.562 1 95.88 155 PHE B CA 1
ATOM 3371 C C . PHE B 1 155 ? -5.719 12.109 -1.339 1 95.88 155 PHE B C 1
ATOM 3373 O O . PHE B 1 155 ? -6.07 11.203 -0.582 1 95.88 155 PHE B O 1
ATOM 3380 N N . LEU B 1 156 ? -6.578 12.883 -1.966 1 93.94 156 LEU B N 1
ATOM 3381 C CA . LEU B 1 156 ? -8.008 12.656 -1.778 1 93.94 156 LEU B CA 1
ATOM 3382 C C . LEU B 1 156 ? -8.359 11.188 -2.016 1 93.94 156 LEU B C 1
ATOM 3384 O O . LEU B 1 156 ? -7.879 10.578 -2.971 1 93.94 156 LEU B O 1
ATOM 3388 N N . HIS B 1 157 ? -9.133 10.547 -1.095 1 92.94 157 HIS B N 1
ATOM 3389 C CA . HIS B 1 157 ? -9.695 9.195 -1.132 1 92.94 157 HIS B CA 1
ATOM 3390 C C . HIS B 1 157 ? -8.664 8.156 -0.717 1 92.94 157 HIS B C 1
ATOM 3392 O O . HIS B 1 157 ? -8.969 6.965 -0.637 1 92.94 157 HIS B O 1
ATOM 3398 N N . ALA B 1 158 ? -7.402 8.594 -0.464 1 95.5 158 ALA B N 1
ATOM 3399 C CA . ALA B 1 158 ? -6.457 7.641 0.117 1 95.5 158 ALA B CA 1
ATOM 3400 C C . ALA B 1 158 ? -7.012 7.039 1.405 1 95.5 158 ALA B C 1
ATOM 3402 O O . ALA B 1 158 ? -7.5 7.762 2.275 1 95.5 158 ALA B O 1
ATOM 3403 N N . PRO B 1 159 ? -6.965 5.75 1.518 1 96.62 159 PRO B N 1
ATOM 3404 C CA . PRO B 1 159 ? -7.598 5.105 2.672 1 96.62 159 PRO B CA 1
ATOM 3405 C C . PRO B 1 159 ? -6.801 5.285 3.959 1 96.62 159 PRO B C 1
ATOM 3407 O O . PRO B 1 159 ? -5.586 5.5 3.912 1 96.62 159 PRO B O 1
ATOM 3410 N N . TYR B 1 160 ? -7.512 5.164 5.082 1 95.69 160 TYR B N 1
ATOM 3411 C CA . TYR B 1 160 ? -6.867 5.102 6.387 1 95.69 160 TYR B CA 1
ATOM 3412 C C . TYR B 1 160 ? -6.129 3.781 6.57 1 95.69 160 TYR B C 1
ATOM 3414 O O . TYR B 1 160 ? -6.629 2.725 6.18 1 95.69 160 TYR B O 1
ATOM 3422 N N . LEU B 1 161 ? -5.012 3.84 7.148 1 95.81 161 LEU B N 1
ATOM 3423 C CA . LEU B 1 161 ? -4.227 2.691 7.59 1 95.81 161 LEU B CA 1
ATOM 3424 C C . LEU B 1 161 ? -3.387 3.041 8.812 1 95.81 161 LEU B C 1
ATOM 3426 O O . LEU B 1 161 ? -2.59 3.982 8.773 1 95.81 161 LEU B O 1
ATOM 3430 N N . SER B 1 162 ? -3.588 2.303 9.906 1 93.19 162 SER B N 1
ATOM 3431 C CA . SER B 1 162 ? -2.742 2.506 11.078 1 93.19 162 SER B CA 1
ATOM 3432 C C . SER B 1 162 ? -1.277 2.225 10.758 1 93.19 162 SER B C 1
ATOM 3434 O O . SER B 1 162 ? -0.946 1.165 10.227 1 93.19 162 SER B O 1
ATOM 3436 N N . GLY B 1 163 ? -0.469 3.186 10.977 1 94.56 163 GLY B N 1
ATOM 3437 C CA . GLY B 1 163 ? 0.954 3.043 10.711 1 94.56 163 GLY B CA 1
ATOM 3438 C C . GLY B 1 163 ? 1.308 3.242 9.242 1 94.56 163 GLY B C 1
ATOM 3439 O O . GLY B 1 163 ? 2.475 3.131 8.867 1 94.56 163 GLY B O 1
ATOM 3440 N N . GLY B 1 164 ? 0.305 3.535 8.43 1 96.25 164 GLY B N 1
ATOM 3441 C CA . GLY B 1 164 ? 0.548 3.748 7.012 1 96.25 164 GLY B CA 1
ATOM 3442 C C . GLY B 1 164 ? 1.105 5.125 6.703 1 96.25 164 GLY B C 1
ATOM 3443 O O . GLY B 1 164 ? 0.875 6.078 7.453 1 96.25 164 GLY B O 1
ATOM 3444 N N . ARG B 1 165 ? 1.84 5.203 5.609 1 97.31 165 ARG B N 1
ATOM 3445 C CA . ARG B 1 165 ? 2.449 6.473 5.223 1 97.31 165 ARG B CA 1
ATOM 3446 C C . ARG B 1 165 ? 2.508 6.613 3.705 1 97.31 165 ARG B C 1
ATOM 3448 O O . ARG B 1 165 ? 3.455 7.188 3.168 1 97.31 165 ARG B O 1
ATOM 3455 N N . SER B 1 166 ? 1.544 6.059 3.021 1 97.75 166 SER B N 1
ATOM 3456 C CA . SER B 1 166 ? 1.516 6.168 1.566 1 97.75 166 SER B CA 1
ATOM 3457 C C . SER B 1 166 ? 0.118 6.512 1.065 1 97.75 166 SER B C 1
ATOM 3459 O O . SER B 1 166 ? -0.844 6.5 1.836 1 97.75 166 SER B O 1
ATOM 3461 N N . ILE B 1 167 ? 0.008 6.828 -0.207 1 97 167 ILE B N 1
ATOM 3462 C CA . ILE B 1 167 ? -1.262 7.188 -0.828 1 97 167 ILE B CA 1
ATOM 3463 C C . ILE B 1 167 ? -2.197 5.98 -0.828 1 97 167 ILE B C 1
ATOM 3465 O O . ILE B 1 167 ? -3.393 6.113 -1.104 1 97 167 ILE B O 1
ATOM 3469 N N . PHE B 1 168 ? -1.716 4.766 -0.436 1 97.31 168 PHE B N 1
ATOM 3470 C CA . PHE B 1 168 ? -2.557 3.574 -0.393 1 97.31 168 PHE B CA 1
ATOM 3471 C C . PHE B 1 168 ? -2.863 3.18 1.047 1 97.31 168 PHE B C 1
ATOM 3473 O O . PHE B 1 168 ? -3.35 2.076 1.303 1 97.31 168 PHE B O 1
ATOM 3480 N N . GLY B 1 169 ? -2.545 4.047 1.95 1 96.5 169 GLY B N 1
ATOM 3481 C CA . GLY B 1 169 ? -2.859 3.865 3.357 1 96.5 169 GLY B CA 1
ATOM 3482 C C . GLY B 1 169 ? -2.1 4.812 4.266 1 96.5 169 GLY B C 1
ATOM 3483 O O . GLY B 1 169 ? -0.867 4.84 4.254 1 96.5 169 GLY B O 1
ATOM 3484 N N . LEU B 1 170 ? -2.846 5.609 5.051 1 95.56 170 LEU B N 1
ATOM 3485 C CA . LEU B 1 170 ? -2.186 6.531 5.969 1 95.56 170 LEU B CA 1
ATOM 3486 C C . LEU B 1 170 ? -3.143 6.984 7.066 1 95.56 170 LEU B C 1
ATOM 3488 O O . LEU B 1 170 ? -4.355 6.781 6.961 1 95.56 170 LEU B O 1
ATOM 3492 N N . ASN B 1 171 ? -2.555 7.543 8.172 1 92.31 171 ASN B N 1
ATOM 3493 C CA . ASN B 1 171 ? -3.373 8.164 9.203 1 92.31 171 ASN B CA 1
ATOM 3494 C C . ASN B 1 171 ? -3.215 9.688 9.203 1 92.31 171 ASN B C 1
ATOM 3496 O O . ASN B 1 171 ? -2.504 10.242 8.359 1 92.31 171 ASN B O 1
ATOM 3500 N N . GLY B 1 172 ? -3.879 10.328 10.094 1 93.12 172 GLY B N 1
ATOM 3501 C CA . GLY B 1 172 ? -3.912 11.781 10.07 1 93.12 172 GLY B CA 1
ATOM 3502 C C . GLY B 1 172 ? -2.543 12.414 10.227 1 93.12 172 GLY B C 1
ATOM 3503 O O . GLY B 1 172 ? -2.145 13.258 9.43 1 93.12 172 GLY B O 1
ATOM 3504 N N . SER B 1 173 ? -1.808 12.008 11.242 1 91.88 173 SER B N 1
ATOM 3505 C CA . SER B 1 173 ? -0.536 12.656 11.547 1 91.88 173 SER B CA 1
ATOM 3506 C C . SER B 1 173 ? 0.52 12.32 10.5 1 91.88 173 SER B C 1
ATOM 3508 O O . SER B 1 173 ? 1.281 13.188 10.07 1 91.88 173 SER B O 1
ATOM 3510 N N . SER B 1 174 ? 0.541 10.984 10.055 1 94 174 SER B N 1
ATOM 3511 C CA . SER B 1 174 ? 1.525 10.617 9.047 1 94 174 SER B CA 1
ATOM 3512 C C . SER B 1 174 ? 1.231 11.305 7.715 1 94 174 SER B C 1
ATOM 3514 O O . SER B 1 174 ? 2.152 11.648 6.969 1 94 174 SER B O 1
ATOM 3516 N N . TRP B 1 175 ? -0.004 11.469 7.445 1 96.31 175 TRP B N 1
ATOM 3517 C CA . TRP B 1 175 ? -0.394 12.148 6.215 1 96.31 175 TRP B CA 1
ATOM 3518 C C . TRP B 1 175 ? 0.071 13.602 6.227 1 96.31 175 TRP B C 1
ATOM 3520 O O . TRP B 1 175 ? 0.692 14.07 5.266 1 96.31 175 TRP B O 1
ATOM 3530 N N . ILE B 1 176 ? -0.237 14.328 7.316 1 96.75 176 ILE B N 1
ATOM 3531 C CA . ILE B 1 176 ? 0.157 15.727 7.426 1 96.75 176 ILE B CA 1
ATOM 3532 C C . ILE B 1 176 ? 1.678 15.844 7.352 1 96.75 176 ILE B C 1
ATOM 3534 O O . ILE B 1 176 ? 2.207 16.703 6.633 1 96.75 176 ILE B O 1
ATOM 3538 N N . ASN B 1 177 ? 2.334 14.977 8.07 1 95.94 177 ASN B N 1
ATOM 3539 C CA . ASN B 1 177 ? 3.793 14.961 8.039 1 95.94 177 ASN B CA 1
ATOM 3540 C C . ASN B 1 177 ? 4.316 14.75 6.617 1 95.94 177 ASN B C 1
ATOM 3542 O O . ASN B 1 177 ? 5.207 15.469 6.164 1 95.94 177 ASN B O 1
ATOM 3546 N N . LEU B 1 178 ? 3.779 13.805 5.906 1 97.25 178 LEU B N 1
ATOM 3547 C CA . LEU B 1 178 ? 4.234 13.453 4.57 1 97.25 178 LEU B CA 1
ATOM 3548 C C . LEU B 1 178 ? 3.979 14.594 3.586 1 97.25 178 LEU B C 1
ATOM 3550 O O . LEU B 1 178 ? 4.852 14.938 2.785 1 97.25 178 LEU B O 1
ATOM 3554 N N . LEU B 1 179 ? 2.762 15.164 3.607 1 97 179 LEU B N 1
ATOM 3555 C CA . LEU B 1 179 ? 2.441 16.188 2.615 1 97 179 LEU B CA 1
ATOM 3556 C C . LEU B 1 179 ? 3.334 17.406 2.785 1 97 179 LEU B C 1
ATOM 3558 O O . LEU B 1 179 ? 3.752 18.016 1.798 1 97 179 LEU B O 1
ATOM 3562 N N . PHE B 1 180 ? 3.689 17.797 4.043 1 97.38 180 PHE B N 1
ATOM 3563 C CA . PHE B 1 180 ? 4.566 18.938 4.246 1 97.38 180 PHE B CA 1
ATOM 3564 C C . PHE B 1 180 ? 6.008 18.578 3.891 1 97.38 180 PHE B C 1
ATOM 3566 O O . PHE B 1 180 ? 6.746 19.422 3.377 1 97.38 180 PHE B O 1
ATOM 3573 N N . LYS B 1 181 ? 6.375 17.375 4.184 1 97.31 181 LYS B N 1
ATOM 3574 C CA . LYS B 1 181 ? 7.703 16.922 3.756 1 97.31 181 LYS B CA 1
ATOM 3575 C C . LYS B 1 181 ? 7.852 17.016 2.24 1 97.31 181 LYS B C 1
ATOM 3577 O O . LYS B 1 181 ? 8.883 17.469 1.739 1 97.31 181 LYS B O 1
ATOM 3582 N N . ILE B 1 182 ? 6.84 16.578 1.528 1 97.88 182 ILE B N 1
ATOM 3583 C CA . ILE B 1 182 ? 6.832 16.734 0.078 1 97.88 182 ILE B CA 1
ATOM 3584 C C . ILE B 1 182 ? 7.023 18.203 -0.288 1 97.88 182 ILE B C 1
ATOM 3586 O O . ILE B 1 182 ? 7.695 18.531 -1.271 1 97.88 182 ILE B O 1
ATOM 3590 N N . GLY B 1 183 ? 6.52 19.062 0.542 1 97.75 183 GLY B N 1
ATOM 3591 C CA . GLY B 1 183 ? 6.648 20.5 0.333 1 97.75 183 GLY B CA 1
ATOM 3592 C C . GLY B 1 183 ? 7.969 21.062 0.823 1 97.75 183 GLY B C 1
ATOM 3593 O O . GLY B 1 183 ? 8.188 22.266 0.777 1 97.75 183 GLY B O 1
ATOM 3594 N N . GLY B 1 184 ? 8.812 20.203 1.37 1 96.81 184 GLY B N 1
ATOM 3595 C CA . GLY B 1 184 ? 10.125 20.641 1.812 1 96.81 184 GLY B CA 1
ATOM 3596 C C . GLY B 1 184 ? 10.148 21.078 3.264 1 96.81 184 GLY B C 1
ATOM 3597 O O . GLY B 1 184 ? 11.078 21.766 3.689 1 96.81 184 GLY B O 1
ATOM 3598 N N . ILE B 1 185 ? 9.156 20.766 4.008 1 96 185 ILE B N 1
ATOM 3599 C CA . ILE B 1 185 ? 9.031 21.172 5.406 1 96 185 ILE B CA 1
ATOM 3600 C C . ILE B 1 185 ? 8.992 19.922 6.293 1 96 185 ILE B C 1
ATOM 3602 O O . ILE B 1 185 ? 8.148 19.047 6.105 1 96 185 ILE B O 1
ATOM 3606 N N . VAL B 1 186 ? 9.852 19.875 7.254 1 95.19 186 VAL B N 1
ATOM 3607 C CA . VAL B 1 186 ? 9.969 18.688 8.094 1 95.19 186 VAL B CA 1
ATOM 3608 C C . VAL B 1 186 ? 9.641 19.047 9.539 1 95.19 186 VAL B C 1
ATOM 3610 O O . VAL B 1 186 ? 10.102 20.062 10.062 1 95.19 186 VAL B O 1
ATOM 3613 N N . PHE B 1 187 ? 8.805 18.312 10.211 1 93.62 187 PHE B N 1
ATOM 3614 C CA . PHE B 1 187 ? 8.461 18.438 11.617 1 93.62 187 PHE B CA 1
ATOM 3615 C C . PHE B 1 187 ? 8.062 17.094 12.203 1 93.62 187 PHE B C 1
ATOM 3617 O O . PHE B 1 187 ? 7.945 16.109 11.477 1 93.62 187 PHE B O 1
ATOM 3624 N N . PRO B 1 188 ? 7.906 17 13.453 1 91.44 188 PRO B N 1
ATOM 3625 C CA . PRO B 1 188 ? 7.609 15.703 14.07 1 91.44 188 PRO B CA 1
ATOM 3626 C C . PRO B 1 188 ? 6.289 15.109 13.594 1 91.44 188 PRO B C 1
ATOM 3628 O O . PRO B 1 188 ? 5.316 15.844 13.391 1 91.44 188 PRO B O 1
ATOM 3631 N N . ASN B 1 189 ? 6.203 13.734 13.43 1 88.88 189 ASN B N 1
ATOM 3632 C CA . ASN B 1 189 ? 5.082 12.992 12.859 1 88.88 189 ASN B CA 1
ATOM 3633 C C . ASN B 1 189 ? 4.055 12.625 13.93 1 88.88 189 ASN B C 1
ATOM 3635 O O . ASN B 1 189 ? 2.908 12.305 13.609 1 88.88 189 ASN B O 1
ATOM 3639 N N . GLU B 1 190 ? 4.359 12.828 15.164 1 88.31 190 GLU B N 1
ATOM 3640 C CA . GLU B 1 190 ? 3.43 12.453 16.219 1 88.31 190 GLU B CA 1
ATOM 3641 C C . GLU B 1 190 ? 2.438 13.578 16.5 1 88.31 190 GLU B C 1
ATOM 3643 O O . GLU B 1 190 ? 2.83 14.734 16.641 1 88.31 190 GLU B O 1
ATOM 3648 N N . LEU B 1 191 ? 1.224 13.164 16.594 1 88.06 191 LEU B N 1
ATOM 3649 C CA . LEU B 1 191 ? 0.161 14.141 16.781 1 88.06 191 LEU B CA 1
ATOM 3650 C C . LEU B 1 191 ? 0.396 14.953 18.062 1 88.06 191 LEU B C 1
ATOM 3652 O O . LEU B 1 191 ? 0.171 16.172 18.078 1 88.06 191 LEU B O 1
ATOM 3656 N N . GLY B 1 192 ? 0.779 14.312 19.109 1 86.69 192 GLY B N 1
ATOM 3657 C CA . GLY B 1 192 ? 1.066 15.023 20.344 1 86.69 192 GLY B CA 1
ATOM 3658 C C . GLY B 1 192 ? 2.154 16.062 20.188 1 86.69 192 GLY B C 1
ATOM 3659 O O . GLY B 1 192 ? 2.039 17.172 20.719 1 86.69 192 GLY B O 1
ATOM 3660 N N . SER B 1 193 ? 3.141 15.789 19.453 1 88.75 193 SER B N 1
ATOM 3661 C CA . SER B 1 193 ? 4.262 16.703 19.234 1 88.75 193 SER B CA 1
ATOM 3662 C C . SER B 1 193 ? 3.877 17.828 18.281 1 88.75 193 SER B C 1
ATOM 3664 O O . SER B 1 193 ? 4.355 18.953 18.438 1 88.75 193 SER B O 1
ATOM 3666 N N . LEU B 1 194 ? 3.037 17.531 17.328 1 85.62 194 LEU B N 1
ATOM 3667 C CA . LEU B 1 194 ? 2.613 18.516 16.344 1 85.62 194 LEU B CA 1
ATOM 3668 C C . LEU B 1 194 ? 1.925 19.703 17.016 1 85.62 194 LEU B C 1
ATOM 3670 O O . LEU B 1 194 ? 2.094 20.844 16.594 1 85.62 194 LEU B O 1
ATOM 3674 N N . GLY B 1 195 ? 1.267 19.438 18.078 1 84.81 195 GLY B N 1
ATOM 3675 C CA . GLY B 1 195 ? 0.573 20.5 18.812 1 84.81 195 GLY B CA 1
ATOM 3676 C C . GLY B 1 195 ? 1.514 21.438 19.531 1 84.81 195 GLY B C 1
ATOM 3677 O O . GLY B 1 195 ? 1.118 22.547 19.906 1 84.81 195 GLY B O 1
ATOM 3678 N N . HIS B 1 196 ? 2.732 21.047 19.578 1 87.5 196 HIS B N 1
ATOM 3679 C CA . HIS B 1 196 ? 3.641 21.828 20.422 1 87.5 196 HIS B CA 1
ATOM 3680 C C . HIS B 1 196 ? 4.727 22.5 19.594 1 87.5 196 HIS B C 1
ATOM 3682 O O . HIS B 1 196 ? 5.551 23.25 20.141 1 87.5 196 HIS B O 1
ATOM 3688 N N . ILE B 1 197 ? 4.645 22.234 18.359 1 88.38 197 ILE B N 1
ATOM 3689 C CA . ILE B 1 197 ? 5.664 22.875 17.531 1 88.38 197 ILE B CA 1
ATOM 3690 C C . ILE B 1 197 ? 5.305 24.344 17.328 1 88.38 197 ILE B C 1
ATOM 3692 O O . ILE B 1 197 ? 4.18 24.766 17.609 1 88.38 197 ILE B O 1
ATOM 3696 N N . GLU B 1 198 ? 6.23 25.156 16.906 1 87.19 198 GLU B N 1
ATOM 3697 C CA . GLU B 1 198 ? 6.023 26.578 16.656 1 87.19 198 GLU B CA 1
ATOM 3698 C C . GLU B 1 198 ? 5.055 26.812 15.492 1 87.19 198 GLU B C 1
ATOM 3700 O O . GLU B 1 198 ? 4.785 25.891 14.719 1 87.19 198 GLU B O 1
ATOM 3705 N N . GLY B 1 199 ? 4.414 28.047 15.531 1 90.12 199 GLY B N 1
ATOM 3706 C CA . GLY B 1 199 ? 3.553 28.422 14.422 1 90.12 199 GLY B CA 1
ATOM 3707 C C . GLY B 1 199 ? 2.086 28.5 14.797 1 90.12 199 GLY B C 1
ATOM 3708 O O . GLY B 1 199 ? 1.211 28.344 13.945 1 90.12 199 GLY B O 1
ATOM 3709 N N . THR B 1 200 ? 1.862 28.656 16.062 1 91.88 200 THR B N 1
ATOM 3710 C CA . THR B 1 200 ? 0.477 28.781 16.5 1 91.88 200 THR B CA 1
ATOM 3711 C C . THR B 1 200 ? -0.174 30.031 15.906 1 91.88 200 THR B C 1
ATOM 3713 O O . THR B 1 200 ? 0.446 31.094 15.852 1 91.88 200 THR B O 1
ATOM 3716 N N . GLN B 1 201 ? -1.345 29.781 15.422 1 89.38 201 GLN B N 1
ATOM 3717 C CA . GLN B 1 201 ? -2.129 30.859 14.812 1 89.38 201 GLN B CA 1
ATOM 3718 C C . GLN B 1 201 ? -3.545 30.891 15.383 1 89.38 201 GLN B C 1
ATOM 3720 O O . GLN B 1 201 ? -4.113 29.859 15.711 1 89.38 201 GLN B O 1
ATOM 3725 N N . ASP B 1 202 ? -4.07 32.188 15.508 1 90.81 202 ASP B N 1
ATOM 3726 C CA . ASP B 1 202 ? -5.469 32.312 15.898 1 90.81 202 ASP B CA 1
ATOM 3727 C C . ASP B 1 202 ? -6.395 31.766 14.812 1 90.81 202 ASP B C 1
ATOM 3729 O O . ASP B 1 202 ? -6.164 31.984 13.617 1 90.81 202 ASP B O 1
ATOM 3733 N N . VAL B 1 203 ? -7.434 31.078 15.297 1 92 203 VAL B N 1
ATOM 3734 C CA . VAL B 1 203 ? -8.359 30.469 14.352 1 92 203 VAL B CA 1
ATOM 3735 C C . VAL B 1 203 ? -8.969 31.531 13.445 1 92 203 VAL B C 1
ATOM 3737 O O . VAL B 1 203 ? -9.289 31.266 12.289 1 92 203 VAL B O 1
ATOM 3740 N N . SER B 1 204 ? -9.164 32.781 13.906 1 90.81 204 SER B N 1
ATOM 3741 C CA . SER B 1 204 ? -9.734 33.844 13.125 1 90.81 204 SER B CA 1
ATOM 3742 C C . SER B 1 204 ? -8.82 34.25 11.977 1 90.81 204 SER B C 1
ATOM 3744 O O . SER B 1 204 ? -9.25 34.938 11.039 1 90.81 204 SER B O 1
ATOM 3746 N N . GLU B 1 205 ? -7.543 33.875 12.039 1 93.44 205 GLU B N 1
ATOM 3747 C CA . GLU B 1 205 ? -6.559 34.219 11.016 1 93.44 205 GLU B CA 1
ATOM 3748 C C . GLU B 1 205 ? -6.227 33 10.141 1 93.44 205 GLU B C 1
ATOM 3750 O O . GLU B 1 205 ? -5.242 33.031 9.398 1 93.44 205 GLU B O 1
ATOM 3755 N N . ILE B 1 206 ? -6.965 31.984 10.32 1 94.38 206 ILE B N 1
ATOM 3756 C CA . ILE B 1 206 ? -6.684 30.734 9.617 1 94.38 206 ILE B CA 1
ATOM 3757 C C . ILE B 1 206 ? -6.668 30.984 8.109 1 94.38 206 ILE B C 1
ATOM 3759 O O . ILE B 1 206 ? -7.469 31.766 7.594 1 94.38 206 ILE B O 1
ATOM 3763 N N . ASP B 1 207 ? -5.742 30.344 7.414 1 95.94 207 ASP B N 1
ATOM 3764 C CA . ASP B 1 207 ? -5.602 30.453 5.969 1 95.94 207 ASP B CA 1
ATOM 3765 C C . ASP B 1 207 ? -5.262 29.109 5.34 1 95.94 207 ASP B C 1
ATOM 3767 O O . ASP B 1 207 ? -4.957 28.141 6.051 1 95.94 207 ASP B O 1
ATOM 3771 N N . VAL B 1 208 ? -5.352 29.109 4.043 1 97.38 208 VAL B N 1
ATOM 3772 C CA . VAL B 1 208 ? -5.031 27.906 3.283 1 97.38 208 VAL B CA 1
ATOM 3773 C C . VAL B 1 208 ? -3.66 27.391 3.697 1 97.38 208 VAL B C 1
ATOM 3775 O O . VAL B 1 208 ? -2.703 28.156 3.818 1 97.38 208 VAL B O 1
ATOM 3778 N N . GLY B 1 209 ? -3.6 26.047 3.965 1 97.5 209 GLY B N 1
ATOM 3779 C CA . GLY B 1 209 ? -2.324 25.438 4.305 1 97.5 209 GLY B CA 1
ATOM 3780 C C . GLY B 1 209 ? -2.1 25.312 5.797 1 97.5 209 GLY B C 1
ATOM 3781 O O . GLY B 1 209 ? -1.151 24.656 6.238 1 97.5 209 GLY B O 1
ATOM 3782 N N . ASP B 1 210 ? -2.939 25.953 6.586 1 97.19 210 ASP B N 1
ATOM 3783 C CA . ASP B 1 210 ? -2.795 25.828 8.031 1 97.19 210 ASP B CA 1
ATOM 3784 C C . ASP B 1 210 ? -3.262 24.453 8.5 1 97.19 210 ASP B C 1
ATOM 3786 O O . ASP B 1 210 ? -4.188 23.875 7.93 1 97.19 210 ASP B O 1
ATOM 3790 N N . VAL B 1 211 ? -2.602 23.953 9.578 1 96.62 211 VAL B N 1
ATOM 3791 C CA . VAL B 1 211 ? -2.92 22.656 10.172 1 96.62 211 VAL B CA 1
ATOM 3792 C C . VAL B 1 211 ? -3.814 22.844 11.391 1 96.62 211 VAL B C 1
ATOM 3794 O O . VAL B 1 211 ? -3.535 23.703 12.242 1 96.62 211 VAL B O 1
ATOM 3797 N N . ILE B 1 212 ? -4.898 22.109 11.414 1 94.38 212 ILE B N 1
ATOM 3798 C CA . ILE B 1 212 ? -5.852 22.188 12.516 1 94.38 212 ILE B CA 1
ATOM 3799 C C . ILE B 1 212 ? -5.777 20.906 13.359 1 94.38 212 ILE B C 1
ATOM 3801 O O . ILE B 1 212 ? -5.859 19.797 12.828 1 94.38 212 ILE B O 1
ATOM 3805 N N . ILE B 1 213 ? -5.633 21.047 14.641 1 93.62 213 ILE B N 1
ATOM 3806 C CA . ILE B 1 213 ? -5.578 19.906 15.555 1 93.62 213 ILE B CA 1
ATOM 3807 C C . ILE B 1 213 ? -6.773 19.953 16.5 1 93.62 213 ILE B C 1
ATOM 3809 O O . ILE B 1 213 ? -6.992 20.938 17.188 1 93.62 213 ILE B O 1
ATOM 3813 N N . PHE B 1 214 ? -7.5 18.859 16.469 1 90.62 214 PHE B N 1
ATOM 3814 C CA . PHE B 1 214 ? -8.633 18.672 17.359 1 90.62 214 PHE B CA 1
ATOM 3815 C C . PHE B 1 214 ? -8.281 17.734 18.5 1 90.62 214 PHE B C 1
ATOM 3817 O O . PHE B 1 214 ? -7.395 16.891 18.375 1 90.62 214 PHE B O 1
ATOM 3824 N N . GLY B 1 215 ? -8.922 17.922 19.594 1 88.94 215 GLY B N 1
ATOM 3825 C CA . GLY B 1 215 ? -8.688 17.062 20.75 1 88.94 215 GLY B CA 1
ATOM 3826 C C . GLY B 1 215 ? -9.938 16.812 21.562 1 88.94 215 GLY B C 1
ATOM 3827 O O . GLY B 1 215 ? -11.008 17.344 21.25 1 88.94 215 GLY B O 1
ATOM 3828 N N . THR B 1 216 ? -9.656 15.914 22.547 1 86.06 216 THR B N 1
ATOM 3829 C CA . THR B 1 216 ? -10.711 15.648 23.531 1 86.06 216 THR B CA 1
ATOM 3830 C C . THR B 1 216 ? -10.914 16.859 24.438 1 86.06 216 THR B C 1
ATOM 3832 O O . THR B 1 216 ? -10.156 17.828 24.391 1 86.06 216 THR B O 1
ATOM 3835 N N . GLN B 1 217 ? -11.953 16.625 25.266 1 83.12 217 GLN B N 1
ATOM 3836 C CA . GLN B 1 217 ? -12.234 17.688 26.234 1 83.12 217 GLN B CA 1
ATOM 3837 C C . GLN B 1 217 ? -11.086 17.859 27.219 1 83.12 217 GLN B C 1
ATOM 3839 O O . GLN B 1 217 ? -10.836 18.953 27.719 1 83.12 217 GLN B O 1
ATOM 3844 N N . SER B 1 218 ? -10.344 16.828 27.391 1 84.88 218 SER B N 1
ATOM 3845 C CA . SER B 1 218 ? -9.203 16.875 28.312 1 84.88 218 SER B CA 1
ATOM 3846 C C . SER B 1 218 ? -7.965 17.422 27.625 1 84.88 218 SER B C 1
ATOM 3848 O O . SER B 1 218 ? -6.922 17.594 28.266 1 84.88 218 SER B O 1
ATOM 3850 N N . GLY B 1 219 ? -8.133 17.672 26.328 1 85.56 219 GLY B N 1
ATOM 3851 C CA . GLY B 1 219 ? -7.027 18.297 25.625 1 85.56 219 GLY B CA 1
ATOM 3852 C C . GLY B 1 219 ? -6.129 17.312 24.906 1 85.56 219 GLY B C 1
ATOM 3853 O O . GLY B 1 219 ? -5.051 17.672 24.438 1 85.56 219 GLY B O 1
ATOM 3854 N N . MET B 1 220 ? -6.504 16.141 24.844 1 87 220 MET B N 1
ATOM 3855 C CA . MET B 1 220 ? -5.707 15.133 24.156 1 87 220 MET B CA 1
ATOM 3856 C C . MET B 1 220 ? -5.973 15.164 22.656 1 87 220 MET B C 1
ATOM 3858 O O . MET B 1 220 ? -7.102 14.93 22.203 1 87 220 MET B O 1
ATOM 3862 N N . PRO B 1 221 ? -4.922 15.461 21.875 1 90.81 221 PRO B N 1
ATOM 3863 C CA . PRO B 1 221 ? -5.133 15.484 20.422 1 90.81 221 PRO B CA 1
ATOM 3864 C C . PRO B 1 221 ? -5.609 14.141 19.875 1 90.81 221 PRO B C 1
ATOM 3866 O O . PRO B 1 221 ? -5.176 13.086 20.344 1 90.81 221 PRO B O 1
ATOM 3869 N N . PHE B 1 222 ? -6.531 14.156 18.875 1 87.19 222 PHE B N 1
ATOM 3870 C CA . PHE B 1 222 ? -6.969 12.883 18.312 1 87.19 222 PHE B CA 1
ATOM 3871 C C . PHE B 1 222 ? -7.207 13 16.812 1 87.19 222 PHE B C 1
ATOM 3873 O O . PHE B 1 222 ? -7.324 11.984 16.125 1 87.19 222 PHE B O 1
ATOM 3880 N N . GLN B 1 223 ? -7.301 14.227 16.312 1 90.5 223 GLN B N 1
ATOM 3881 C CA . GLN B 1 223 ? -7.539 14.406 14.883 1 90.5 223 GLN B CA 1
ATOM 3882 C C . GLN B 1 223 ? -6.793 15.633 14.359 1 90.5 223 GLN B C 1
ATOM 3884 O O . GLN B 1 223 ? -6.613 16.609 15.078 1 90.5 223 GLN B O 1
ATOM 3889 N N . VAL B 1 224 ? -6.406 15.531 13.148 1 94.56 224 VAL B N 1
ATOM 3890 C CA . VAL B 1 224 ? -5.684 16.625 12.508 1 94.56 224 VAL B CA 1
ATOM 3891 C C . VAL B 1 224 ? -6.191 16.812 11.078 1 94.56 224 VAL B C 1
ATOM 3893 O O . VAL B 1 224 ? -6.625 15.859 10.438 1 94.56 224 VAL B O 1
ATOM 3896 N N . GLY B 1 225 ? -6.23 18 10.617 1 95.56 225 GLY B N 1
ATOM 3897 C CA . GLY B 1 225 ? -6.656 18.312 9.258 1 95.56 225 GLY B CA 1
ATOM 3898 C C . GLY B 1 225 ? -5.887 19.469 8.648 1 95.56 225 GLY B C 1
ATOM 3899 O O . GLY B 1 225 ? -5.145 20.172 9.336 1 95.56 225 GLY B O 1
ATOM 3900 N N . LEU B 1 226 ? -6 19.641 7.383 1 97.56 226 LEU B N 1
ATOM 3901 C CA . LEU B 1 226 ? -5.434 20.734 6.594 1 97.56 226 LEU B CA 1
ATOM 3902 C C . LEU B 1 226 ? -6.527 21.672 6.113 1 97.56 226 LEU B C 1
ATOM 3904 O O . LEU B 1 226 ? -7.453 21.266 5.414 1 97.56 226 LEU B O 1
ATOM 3908 N N . PHE B 1 227 ? -6.414 22.938 6.531 1 97.25 227 PHE B N 1
ATOM 3909 C CA . PHE B 1 227 ? -7.375 23.922 6.043 1 97.25 227 PHE B CA 1
ATOM 3910 C C . PHE B 1 227 ? -7.105 24.25 4.578 1 97.25 227 PHE B C 1
ATOM 3912 O O . PHE B 1 227 ? -5.98 24.594 4.211 1 97.25 227 PHE B O 1
ATOM 3919 N N . ILE B 1 228 ? -8.164 24.125 3.736 1 97.06 228 ILE B N 1
ATOM 3920 C CA . ILE B 1 228 ? -7.91 24.328 2.312 1 97.06 228 ILE B CA 1
ATOM 3921 C C . ILE B 1 228 ? -8.727 25.516 1.803 1 97.06 228 ILE B C 1
ATOM 3923 O O . ILE B 1 228 ? -8.844 25.719 0.592 1 97.06 228 ILE B O 1
ATOM 3927 N N . GLY B 1 229 ? -9.312 26.25 2.67 1 94.94 229 GLY B N 1
ATOM 3928 C CA . GLY B 1 229 ? -10.023 27.469 2.312 1 94.94 229 GLY B CA 1
ATOM 3929 C C . GLY B 1 229 ? -11.523 27.266 2.189 1 94.94 229 GLY B C 1
ATOM 3930 O O . GLY B 1 229 ? -12 26.125 2.197 1 94.94 229 GLY B O 1
ATOM 3931 N N . GLU B 1 230 ? -12.203 28.438 2.262 1 92.75 230 GLU B N 1
ATOM 3932 C CA . GLU B 1 230 ? -13.641 28.484 2.029 1 92.75 230 GLU B CA 1
ATOM 3933 C C . GLU B 1 230 ? -14.383 27.547 2.986 1 92.75 230 GLU B C 1
ATOM 3935 O O . GLU B 1 230 ? -15.234 26.766 2.562 1 92.75 230 GLU B O 1
ATOM 3940 N N . GLY B 1 231 ? -13.922 27.516 4.137 1 92.19 231 GLY B N 1
ATOM 3941 C CA . GLY B 1 231 ? -14.617 26.781 5.176 1 92.19 231 GLY B CA 1
ATOM 3942 C C . GLY B 1 231 ? -14.461 25.281 5.043 1 92.19 231 GLY B C 1
ATOM 3943 O O . GLY B 1 231 ? -15.312 24.516 5.508 1 92.19 231 GLY B O 1
ATOM 3944 N N . THR B 1 232 ? -13.398 24.859 4.391 1 94.88 232 THR B N 1
ATOM 3945 C CA . THR B 1 232 ? -13.219 23.438 4.121 1 94.88 232 THR B CA 1
ATOM 3946 C C . THR B 1 232 ? -11.859 22.953 4.617 1 94.88 232 THR B C 1
ATOM 3948 O O . THR B 1 232 ? -10.859 23.656 4.473 1 94.88 232 THR B O 1
ATOM 3951 N N . LEU B 1 233 ? -11.852 21.812 5.27 1 95 233 LEU B N 1
ATOM 3952 C CA . LEU B 1 233 ? -10.586 21.156 5.586 1 95 233 LEU B CA 1
ATOM 3953 C C . LEU B 1 233 ? -10.5 19.781 4.918 1 95 233 LEU B C 1
ATOM 3955 O O . LEU B 1 233 ? -11.508 19.266 4.422 1 95 233 LEU B O 1
ATOM 3959 N N . LEU B 1 234 ? -9.336 19.297 4.711 1 96 234 LEU B N 1
ATOM 3960 C CA . LEU B 1 234 ? -9.031 17.906 4.406 1 96 234 LEU B CA 1
ATOM 3961 C C . LEU B 1 234 ? -8.57 17.172 5.656 1 96 234 LEU B C 1
ATOM 3963 O O . LEU B 1 234 ? -7.785 17.703 6.445 1 96 234 LEU B O 1
ATOM 3967 N N . TRP B 1 235 ? -9.109 16.031 5.871 1 95.25 235 TRP B N 1
ATOM 3968 C CA . TRP B 1 235 ? -8.664 15.211 7 1 95.25 235 TRP B CA 1
ATOM 3969 C C . TRP B 1 235 ? -8.875 13.727 6.715 1 95.25 235 TRP B C 1
ATOM 3971 O O . TRP B 1 235 ? -9.406 13.359 5.664 1 95.25 235 TRP B O 1
ATOM 3981 N N . VAL B 1 236 ? -8.305 12.883 7.566 1 94.31 236 VAL B N 1
ATOM 3982 C CA . VAL B 1 236 ? -8.398 11.445 7.363 1 94.31 236 VAL B CA 1
ATOM 3983 C C . VAL B 1 236 ? -9.445 10.852 8.305 1 94.31 236 VAL B C 1
ATOM 3985 O O . VAL B 1 236 ? -9.25 10.836 9.523 1 94.31 236 VAL B O 1
ATOM 3988 N N . LYS B 1 237 ? -10.555 10.445 7.773 1 89 237 LYS B N 1
ATOM 3989 C CA . LYS B 1 237 ? -11.602 9.641 8.398 1 89 237 LYS B CA 1
ATOM 3990 C C . LYS B 1 237 ? -12 8.469 7.512 1 89 237 LYS B C 1
ATOM 3992 O O . LYS B 1 237 ? -12.719 8.648 6.523 1 89 237 LYS B O 1
ATOM 3997 N N . GLU B 1 238 ? -11.602 7.305 7.719 1 88.19 238 GLU B N 1
ATOM 3998 C CA . GLU B 1 238 ? -11.727 6.156 6.824 1 88.19 238 GLU B CA 1
ATOM 3999 C C . GLU 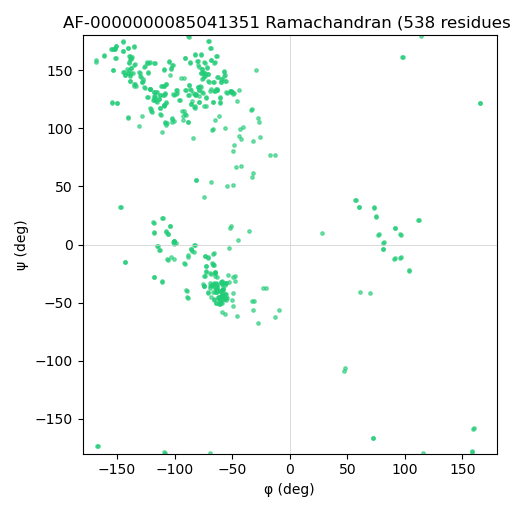B 1 238 ? -10.828 6.312 5.598 1 88.19 238 GLU B C 1
ATOM 4001 O O . GLU B 1 238 ? -10.266 5.332 5.109 1 88.19 238 GLU B O 1
ATOM 4006 N N . LYS B 1 239 ? -10.836 7.559 5.105 1 93.88 239 LYS B N 1
ATOM 4007 C CA . LYS B 1 239 ? -10.016 8 3.98 1 93.88 239 LYS B CA 1
ATOM 4008 C C . LYS B 1 239 ? -9.781 9.508 4.031 1 93.88 239 LYS B C 1
ATOM 4010 O O . LYS B 1 239 ? -10.367 10.211 4.859 1 93.88 239 LYS B O 1
ATOM 4015 N N . VAL B 1 240 ? -8.891 9.984 3.25 1 95.44 240 VAL B N 1
ATOM 4016 C CA . VAL B 1 240 ? -8.734 11.43 3.094 1 95.44 240 VAL B CA 1
ATOM 4017 C C . VAL B 1 240 ? -9.969 12.008 2.406 1 95.44 240 VAL B C 1
ATOM 4019 O O . VAL B 1 240 ? -10.336 11.578 1.311 1 95.44 240 VAL B O 1
ATOM 4022 N N . LYS B 1 241 ? -10.594 12.938 3.041 1 93.62 241 LYS B N 1
ATOM 4023 C CA . LYS B 1 241 ? -11.836 13.492 2.514 1 93.62 241 LYS B CA 1
ATOM 4024 C C . LYS B 1 241 ? -12.047 14.922 2.988 1 93.62 241 LYS B C 1
ATOM 4026 O O . LYS B 1 241 ? -11.336 15.398 3.873 1 93.62 241 LYS B O 1
ATOM 4031 N N . PHE B 1 242 ? -13 15.609 2.404 1 93.19 242 PHE B N 1
ATOM 4032 C CA . PHE B 1 242 ? -13.367 16.969 2.787 1 93.19 242 PHE B CA 1
ATOM 4033 C C . PHE B 1 242 ? -14.172 16.969 4.086 1 93.19 242 PHE B C 1
ATOM 4035 O O . PHE B 1 242 ? -14.859 15.992 4.395 1 93.19 242 PHE B O 1
ATOM 4042 N N . GLY B 1 243 ? -14.023 18 4.832 1 91.88 243 GLY B N 1
ATOM 4043 C CA . GLY B 1 243 ? -14.844 18.297 5.996 1 91.88 243 GLY B CA 1
ATOM 4044 C C . GLY B 1 243 ? -15.156 19.781 6.129 1 91.88 243 GLY B C 1
ATOM 4045 O O . GLY B 1 243 ? -14.383 20.625 5.676 1 91.88 243 GLY B O 1
ATOM 4046 N N . ALA B 1 244 ? -16.281 19.984 6.711 1 90.69 244 ALA B N 1
ATOM 4047 C CA . ALA B 1 244 ? -16.656 21.375 6.961 1 90.69 244 ALA B CA 1
ATOM 4048 C C . ALA B 1 244 ? -15.906 21.922 8.172 1 90.69 244 ALA B C 1
ATOM 4050 O O . ALA B 1 244 ? -15.703 21.219 9.156 1 90.69 244 ALA B O 1
ATOM 4051 N N . PHE B 1 245 ? -15.445 23.125 7.98 1 90.81 245 PHE B N 1
ATOM 4052 C CA . PHE B 1 245 ? -14.789 23.812 9.086 1 90.81 245 PHE B CA 1
ATOM 4053 C C . PHE B 1 245 ? -15.164 25.281 9.102 1 90.81 245 PHE B C 1
ATOM 4055 O O . PHE B 1 245 ? -14.758 26.047 8.219 1 90.81 245 PHE B O 1
ATOM 4062 N N . ASP B 1 246 ? -15.906 25.641 10.047 1 86.62 246 ASP B N 1
ATOM 4063 C CA . ASP B 1 246 ? -16.281 27.031 10.266 1 86.62 246 ASP B CA 1
ATOM 4064 C C . ASP B 1 246 ? -15.477 27.656 11.398 1 86.62 246 ASP B C 1
ATOM 4066 O O . ASP B 1 246 ? -15.719 27.375 12.57 1 86.62 246 ASP B O 1
ATOM 4070 N N . PRO B 1 247 ? -14.562 28.469 11 1 83.25 247 PRO B N 1
ATOM 4071 C CA . PRO B 1 247 ? -13.703 29.047 12.031 1 83.25 247 PRO B CA 1
ATOM 4072 C C . PRO B 1 247 ? -14.492 29.781 13.117 1 83.25 247 PRO B C 1
ATOM 4074 O O . PRO B 1 247 ? -14.07 29.797 14.281 1 83.25 247 PRO B O 1
ATOM 4077 N N . GLU B 1 248 ? -15.586 30.391 12.789 1 79.31 248 GLU B N 1
ATOM 4078 C CA . GLU B 1 248 ? -16.391 31.141 13.75 1 79.31 248 GLU B CA 1
ATOM 4079 C C . GLU B 1 248 ? -16.984 30.219 14.805 1 79.31 248 GLU B C 1
ATOM 4081 O O . GLU B 1 248 ? -17.156 30.609 15.961 1 79.31 248 GLU B O 1
ATOM 4086 N N . LYS B 1 249 ? -17.281 28.969 14.305 1 77.69 249 LYS B N 1
ATOM 4087 C CA . LYS B 1 249 ? -17.859 28 15.234 1 77.69 249 LYS B CA 1
ATOM 4088 C C . LYS B 1 249 ? -16.797 27.469 16.203 1 77.69 249 LYS B C 1
ATOM 4090 O O . LYS B 1 249 ? -17.125 27.016 17.297 1 77.69 249 LYS B O 1
ATOM 4095 N N . TRP B 1 250 ? -15.672 27.5 15.75 1 70.75 250 TRP B N 1
ATOM 4096 C CA . TRP B 1 250 ? -14.609 26.938 16.578 1 70.75 250 TRP B CA 1
ATOM 4097 C C . TRP B 1 250 ? -13.844 28.047 17.281 1 70.75 250 TRP B C 1
ATOM 4099 O O . TRP B 1 250 ? -12.789 27.797 17.891 1 70.75 250 TRP B O 1
ATOM 4109 N N . SER B 1 251 ? -14.32 29.266 17.062 1 57 251 SER B N 1
ATOM 4110 C CA . SER B 1 251 ? -13.703 30.391 17.766 1 57 251 SER B CA 1
ATOM 4111 C C . SER B 1 251 ? -13.812 30.219 19.281 1 57 251 SER B C 1
ATOM 4113 O O . SER B 1 251 ? -14.672 29.484 19.766 1 57 251 SER B O 1
ATOM 4115 N N . ILE B 1 252 ? -12.711 30.578 20.047 1 50.19 252 ILE B N 1
ATOM 4116 C CA . ILE B 1 252 ? -12.578 30.5 21.484 1 50.19 252 ILE B CA 1
ATOM 4117 C C . ILE B 1 252 ? -13.945 30.703 22.141 1 50.19 252 ILE B C 1
ATOM 4119 O O . ILE B 1 252 ? -14.289 30.016 23.109 1 50.19 252 ILE B O 1
ATOM 4123 N N . THR B 1 253 ? -14.625 31.719 21.719 1 44.75 253 THR B N 1
ATOM 4124 C CA . THR B 1 253 ? -15.859 32.062 22.406 1 44.75 253 THR B CA 1
ATOM 4125 C C . THR B 1 253 ? -16.922 30.984 22.188 1 44.75 253 THR B C 1
ATOM 4127 O O . THR B 1 253 ? -17.781 30.766 23.047 1 44.75 253 THR B O 1
ATOM 4130 N N . ASN B 1 254 ? -16.922 30.422 21.078 1 44.56 254 ASN B N 1
ATOM 4131 C CA . ASN B 1 254 ? -17.984 29.484 20.719 1 44.56 254 ASN B CA 1
ATOM 4132 C C . ASN B 1 254 ? -17.5 28.031 20.828 1 44.56 254 ASN B C 1
ATOM 4134 O O . ASN B 1 254 ? -18.266 27.109 20.547 1 44.56 254 ASN B O 1
ATOM 4138 N N . ASN B 1 255 ? -16.297 27.969 20.984 1 46.59 255 ASN B N 1
ATOM 4139 C CA . ASN B 1 255 ? -15.789 26.609 21.047 1 46.59 255 ASN B CA 1
ATOM 4140 C C . ASN B 1 255 ? -16.562 25.766 22.062 1 46.59 255 ASN B C 1
ATOM 4142 O O . ASN B 1 255 ? -16 25.359 23.078 1 46.59 255 ASN B O 1
ATOM 4146 N N . ARG B 1 256 ? -17.75 26.406 22.391 1 40 256 ARG B N 1
ATOM 4147 C CA . ARG B 1 256 ? -18.5 25.562 23.312 1 40 256 ARG B CA 1
ATOM 4148 C C . ARG B 1 256 ? -18.531 24.109 22.859 1 40 256 ARG B C 1
ATOM 4150 O O . ARG B 1 256 ? -18.656 23.844 21.656 1 40 256 ARG B O 1
ATOM 4157 N N . LEU B 1 257 ? -18.094 23.266 23.672 1 43.03 257 LEU B N 1
ATOM 4158 C CA . LEU B 1 257 ? -17.781 21.859 23.953 1 43.03 257 LEU B CA 1
ATOM 4159 C C . LEU B 1 257 ? -18.922 20.953 23.5 1 43.03 257 LEU B C 1
ATOM 4161 O O . LEU B 1 257 ? -19.031 19.812 23.938 1 43.03 257 LEU B O 1
ATOM 4165 N N . LYS B 1 258 ? -19.922 21.453 22.891 1 45.88 258 LYS B N 1
ATOM 4166 C CA . LYS B 1 258 ? -21.031 20.547 23.172 1 45.88 258 LYS B CA 1
ATOM 4167 C C . LYS B 1 258 ? -20.641 19.094 22.875 1 45.88 258 LYS B C 1
ATOM 4169 O O . LYS B 1 258 ? -21.109 18.172 23.531 1 45.88 258 LYS B O 1
ATOM 4174 N N . ASN B 1 259 ? -20.031 18.766 21.703 1 52.91 259 ASN B N 1
ATOM 4175 C CA . ASN B 1 259 ? -19.875 17.359 21.328 1 52.91 259 ASN B CA 1
ATOM 4176 C C . ASN B 1 259 ? -18.422 16.922 21.375 1 52.91 259 ASN B C 1
ATOM 4178 O O . ASN B 1 259 ? -17.562 17.5 20.703 1 52.91 259 ASN B O 1
ATOM 4182 N N . SER B 1 260 ? -17.922 16.219 22.609 1 67.62 260 SER B N 1
ATOM 4183 C CA . SER B 1 260 ? -16.781 15.422 23.062 1 67.62 260 SER B CA 1
ATOM 4184 C C . SER B 1 260 ? -15.516 15.766 22.281 1 67.62 260 SER B C 1
ATOM 4186 O O . SER B 1 260 ? -14.492 15.102 22.422 1 67.62 260 SER B O 1
ATOM 4188 N N . VAL B 1 261 ? -15.578 16.938 21.422 1 79.19 261 VAL B N 1
ATOM 4189 C CA . VAL B 1 261 ? -14.414 17.297 20.609 1 79.19 261 VAL B CA 1
ATOM 4190 C C . VAL B 1 261 ? -14.141 18.781 20.734 1 79.19 261 VAL B C 1
ATOM 4192 O O . VAL B 1 261 ? -15.07 19.594 20.766 1 79.19 261 VAL B O 1
ATOM 4195 N N . GLN B 1 262 ? -12.922 19.297 20.891 1 85.56 262 GLN B N 1
ATOM 4196 C CA . GLN B 1 262 ? -12.539 20.703 20.906 1 85.56 262 GLN B CA 1
ATOM 4197 C C . GLN B 1 262 ? -11.422 20.984 19.906 1 85.56 262 GLN B C 1
ATOM 4199 O O . GLN B 1 262 ? -10.664 20.078 19.547 1 85.56 262 GLN B O 1
ATOM 4204 N N . LEU B 1 263 ? -11.398 22.219 19.438 1 90.19 263 LEU B N 1
ATOM 4205 C CA . LEU B 1 263 ? -10.242 22.719 18.703 1 90.19 263 LEU B CA 1
ATOM 4206 C C . LEU B 1 263 ? -9.07 22.969 19.641 1 90.19 263 LEU B C 1
ATOM 4208 O O . LEU B 1 263 ? -9.156 23.812 20.531 1 90.19 263 LEU B O 1
ATOM 4212 N N . LEU B 1 264 ? -8.008 22.312 19.438 1 89.19 264 LEU B N 1
ATOM 4213 C CA . LEU B 1 264 ? -6.859 22.484 20.328 1 89.19 264 LEU B CA 1
ATOM 4214 C C . LEU B 1 264 ? -5.957 23.625 19.844 1 89.19 264 LEU B C 1
ATOM 4216 O O . LEU B 1 264 ? -5.539 24.469 20.641 1 89.19 264 LEU B O 1
ATOM 4220 N N . THR B 1 265 ? -5.68 23.625 18.562 1 92.06 265 THR B N 1
ATOM 4221 C CA . THR B 1 265 ? -4.766 24.656 18.062 1 92.06 265 THR B CA 1
ATOM 4222 C C . THR B 1 265 ? -4.781 24.688 16.531 1 92.06 265 THR B C 1
ATOM 4224 O O . THR B 1 265 ? -5.246 23.734 15.891 1 92.06 265 THR B O 1
ATOM 4227 N N . VAL B 1 266 ? -4.391 25.766 15.961 1 93.88 266 VAL B N 1
ATOM 4228 C CA . VAL B 1 266 ? -4.113 25.953 14.539 1 93.88 266 VAL B CA 1
ATOM 4229 C C . VAL B 1 266 ? -2.631 26.281 14.344 1 93.88 266 VAL B C 1
ATOM 4231 O O . VAL B 1 266 ? -2.066 27.109 15.055 1 93.88 266 VAL B O 1
ATOM 4234 N N . LYS B 1 267 ? -2.014 25.578 13.414 1 95.44 267 LYS B N 1
ATOM 4235 C CA . LYS B 1 267 ? -0.583 25.766 13.195 1 95.44 267 LYS B CA 1
ATOM 4236 C C . LYS B 1 267 ? -0.309 26.266 11.781 1 95.44 267 LYS B C 1
ATOM 4238 O O . LYS B 1 267 ? -0.772 25.688 10.805 1 95.44 267 LYS B O 1
ATOM 4243 N N . LYS B 1 268 ? 0.369 27.375 11.711 1 96.19 268 LYS B N 1
ATOM 4244 C CA . LYS B 1 268 ? 0.926 27.875 10.453 1 96.19 268 LYS B CA 1
ATOM 4245 C C . LYS B 1 268 ? 2.322 27.297 10.211 1 96.19 268 LYS B C 1
ATOM 4247 O O . LYS B 1 268 ? 3.297 27.766 10.805 1 96.19 268 LYS B O 1
ATOM 4252 N N . LEU B 1 269 ? 2.438 26.359 9.297 1 93.94 269 LEU B N 1
ATOM 4253 C CA . LEU B 1 269 ? 3.699 25.656 9.109 1 93.94 269 LEU B CA 1
ATOM 4254 C C . LEU B 1 269 ? 4.309 25.984 7.75 1 93.94 269 LEU B C 1
ATOM 4256 O O . LEU B 1 269 ? 5.387 25.5 7.41 1 93.94 269 LEU B O 1
ATOM 4260 N N . VAL B 1 270 ? 3.586 26.734 6.98 1 92.75 270 VAL B N 1
ATOM 4261 C CA . VAL B 1 270 ? 4.047 27.141 5.656 1 92.75 270 VAL B CA 1
ATOM 4262 C C . VAL B 1 270 ? 3.947 28.656 5.512 1 92.75 270 VAL B C 1
ATOM 4264 O O . VAL B 1 270 ? 3.061 29.281 6.094 1 92.75 270 VAL B O 1
ATOM 4267 N N . GLY B 1 271 ? 4.902 29.172 4.863 1 83.88 271 GLY B N 1
ATOM 4268 C CA . GLY B 1 271 ? 4.934 30.609 4.672 1 83.88 271 GLY B CA 1
ATOM 4269 C C . GLY B 1 271 ? 4.074 31.078 3.51 1 83.88 271 GLY B C 1
ATOM 4270 O O . GLY B 1 271 ? 3.742 30.281 2.623 1 83.88 271 GLY B O 1
#

pLDDT: mean 86.08, std 18.35, range [19.3, 98.25]

Foldseek 3Di:
DPPPPFPDFPPDWWKFFQQAQKFFFFADPDDPGFTQAMDGHGWIWIFGGAGPVRQKTWIGTPLQRGIHIGGNVRTHTDDPVVRVCSVPAKKKFFQADWKWWDQPPDIHIHFGLHIGGVVCVVVVVSVDDTDMDHDIDILQAAAALLSLLVSLVRLFFQFDGNNYQTSVYHAFLSPLQRSRSSRNFGDHSDLVRVLVDDAFDALVPDDRQKKWFKDFPVLHTDWIWGDHDPQWTWTHDSGTDIDGHDSVCLHPVNQPPPDRMHTNTIGDRHD/DPPPPQPPPPDDWWKFFQQAQKFFFFADPDDPGFTQAMDGHGWIWTFDDADPVRQKTWIGTPLQRGIHIGGNVRTHTDDPVVRVCSVPAKKKFFQADWKWWDQPPDIHIHFGLHIGGVPCCVVVVSVDPTDIDHDIDILQAAAALVSLLVSLVRLFFQFDGNNYQTSVYHAFLSPLQRSRSSRNFGDHSDLVRVLVDDAFDALVPDDRQKKWFKDFPVQHTDWIWGDHDPQWTWTHDRGTDIDGHDSVCLHPVNQPRPDRMHTNTIGDRHD

Solvent-accessible surface area (backbone atoms only — not comparable to full-atom values): 27796 Å² total; per-residue (Å²): 130,82,78,74,72,64,68,73,71,72,80,74,71,48,28,31,40,37,86,34,48,39,41,70,21,16,67,41,87,52,79,60,36,8,45,45,18,42,44,36,20,52,42,46,32,36,41,71,42,62,43,87,83,56,56,26,30,31,35,41,36,52,85,48,53,43,53,29,20,30,56,40,79,64,60,37,79,38,52,70,68,56,44,54,48,59,74,69,43,63,32,38,21,26,49,39,66,71,22,34,33,31,52,73,94,35,60,43,57,34,42,50,54,14,40,45,53,63,84,38,51,46,72,39,52,38,80,45,74,52,52,76,46,66,43,63,41,52,32,85,53,64,41,42,31,68,52,40,39,52,38,51,58,61,39,42,55,21,20,49,25,67,29,25,56,43,70,66,15,19,35,38,39,39,41,54,35,44,48,36,37,43,28,38,40,79,60,64,32,47,59,73,53,52,74,68,49,84,37,76,42,58,58,93,69,63,49,50,42,22,36,39,34,28,13,32,84,89,62,49,67,79,47,40,32,37,29,61,42,94,47,29,26,39,31,57,64,56,18,26,43,82,41,85,39,56,51,73,58,56,26,82,88,46,47,63,59,86,57,84,56,38,78,69,50,30,32,48,81,56,103,131,84,76,75,72,66,76,76,77,82,75,78,72,47,26,30,40,36,88,35,48,39,41,70,20,16,67,41,90,52,79,62,36,8,46,45,20,41,43,38,22,52,42,46,32,37,40,79,44,67,42,94,85,56,58,26,29,31,34,41,36,52,85,49,51,45,51,28,20,31,56,40,78,64,62,38,79,38,52,70,67,56,45,54,47,60,74,70,44,62,32,37,20,25,50,39,66,70,23,34,32,32,52,75,95,39,62,44,59,35,43,51,52,16,40,46,55,67,82,44,48,43,70,44,51,39,78,47,75,52,51,78,47,66,43,63,40,53,31,86,52,65,40,41,31,68,53,41,39,51,39,51,58,60,38,41,54,21,20,50,27,68,29,26,56,43,70,67,14,19,35,38,39,40,43,55,37,46,46,35,39,43,26,37,42,78,57,63,33,46,59,75,54,51,75,67,50,83,38,75,43,59,57,92,69,64,49,52,41,22,35,39,34,29,13,34,81,87,62,48,66,78,47,42,32,37,30,59,43,93,47,29,24,38,34,56,67,54,19,26,40,80,40,85,39,56,51,72,57,55,27,83,88,46,46,65,53,83,67,78,48,36,77,69,51,30,31,47,80,56,102

InterPro domains:
  IPR000064 Endopeptidase, NLPC/P60 domain [PF00877] (159-242)
  IPR038765 Papain-like cysteine peptidase superfamily [SSF54001] (142-235)

Organism: Cyclobacterium marinum (strain ATCC 25205 / DSM 745 / LMG 13164 / NCIMB 1802) (NCBI:txid880070)